Protein 3HWR (pdb70)

CATH classification: 3.40.50.720 (+1 more: 1.10.1040.10)

Sequence (581 aa):
KVAIGAGAVGCYYGGLARAGHEVILIARPQHVQQAIEATGLRLETTQSSFDEQVKVSASSDPSAVQGADLVLFCVKSTTDTQSAALAKPALAKSALVLSLQNGVENADTLRSLLEQEVAAAVVYVATTEAGPGHVRHHGRGELVIEPTSHGANLAAIFAAAGVPVETSDDNVRGALWAKLILNCAYNALSAITQLPYGRLLVRGEGVEAVRDVEECFAVARAEGVKKLPDDVALAIRRIAETPRQSSSTAQDLARGKKRSEIDHLNGLIVRRRGDALGIPVPANRVLHALVRRLIEDKQQHGGKVAIGAGAVGCYYGGLARAGHEVILIARPQHVQAIEEATGLRLETQSFDEQVKVSASSDPSAVQGADLVLFCVKSTTDTQSAALAKPALAKSALVLSLLQNGVENADTLRSLLEQEVAAAVVYVATTEAGPGHVRHHGRGELVIEPTSHGANLAAIFAAAGVPVETSDDNVRGALWAKLILNCAYNALSAITQLPYGRLLVRRGEGVEAVRDVEEECFAVARAEGVKKLPDDVALAIRRIAETPRQSSSTAQDLARGKKRSEIDHLNGLIVRRRGDALGIPVPANRVLHALVRRLIEDKQQH

Secondary structure (DSSP, 8-state):
-EE---SHHHHHHH--TTTT--EEEE--HHHHHHHHHH-EEEE-SS-EEEE--EEES-GGGGTT-SEEEE---GGGHHHHHH---SS-TT-EEEEE-SSSSHHHHHHHH--SEEEEEEEEEEE--BTTEEEEEEEEEEEE---TTTHHHHHHHHHTT--EEE-S-HHHHHHHHHHHHHHHHHHHHHHT--HHHHTTSTTTTT-----HHHHHHHHTT----TTHHHHHHHTTT------HHHHHHHTT---SGGGTHHHHHHHHHHTT---HHHHHHHHHHHHHHHHHH--/-EE--TTHHHHHHH--TTTT--EEEE--HHHHHHHHHH-EEEE-SS-EEEE--EEES-GGGGTT-SEEEE-S-GGGHHHHHH---SS-TTPEEEEE-SSSSHHHHHHHH-SSEEEEEEEEEEE--BTTEEEEEEEEEEEE---TTTHHHHHHHHHTT--EEE-TTHHHHHHHHHHHHHHHHHHHHHHT--HHHHTTSTTTTT-----HHHHHHHHTT----TTHHHHHHHTTT------HHHHHHHTT---SGGGTHHHHHHHHHHHT---HHHHHHHHHHHHHHHHHH-

Radius of gyration: 30.39 Å; Cα contacts (8 Å, |Δi|>4): 1215; chains: 2; bounding box: 76×73×67 Å

Nearest PDB structures (foldseek):
  3hwr-assembly1_B  TM=1.003E+00  e=2.667E-58  Cupriavidus pinatubonensis JMP134
  4yca-assembly1_B  TM=8.769E-01  e=1.239E-17  Staphylococcus aureus
  4yca-assembly1_A  TM=8.477E-01  e=4.171E-18  Staphylococcus aureus
  3g17-assembly2_F  TM=8.404E-01  e=5.292E-17  Staphylococcus aureus subsp. aureus Mu50
  4s3m-assembly2_A  TM=8.389E-01  e=1.566E-15  Staphylococcus aureus subsp. aureus Mu50

Structure (mmCIF, N/CA/C/O backbone):
data_3HWR
#
_entry.id   3HWR
#
_cell.length_a   116.210
_cell.length_b   116.210
_cell.length_c   95.604
_cell.angle_alpha   90.000
_cell.angle_beta   90.000
_cell.angle_gamma   120.000
#
_symmetry.space_group_name_H-M   'P 61'
#
loop_
_entity.id
_entity.type
_entity.pdbx_description
1 polymer '2-dehydropantoate 2-reductase'
2 non-polymer 'NADPH DIHYDRO-NICOTINAMIDE-ADENINE-DINUCLEOTIDE PHOSPHATE'
3 non-polymer BICINE
4 non-polymer (4R)-2-METHYLPENTANE-2,4-DIOL
5 water water
#
loop_
_atom_site.group_PDB
_atom_site.id
_atom_site.type_symbol
_atom_site.label_atom_id
_atom_site.label_alt_id
_atom_site.label_comp_id
_atom_site.label_asym_id
_atom_site.label_entity_id
_atom_site.label_seq_id
_atom_site.pdbx_PDB_ins_code
_atom_site.Cartn_x
_atom_site.Cartn_y
_atom_site.Cartn_z
_atom_site.occupancy
_atom_site.B_iso_or_equiv
_atom_site.auth_seq_id
_atom_site.auth_comp_id
_atom_site.auth_asym_id
_atom_site.auth_atom_id
_atom_site.pdbx_PDB_model_num
ATOM 9 N N . LYS A 1 21 ? 54.236 44.910 -5.275 1.00 61.93 2 LYS A N 1
ATOM 10 C CA . LYS A 1 21 ? 55.130 44.536 -6.390 1.00 59.48 2 LYS A CA 1
ATOM 11 C C . LYS A 1 21 ? 55.583 45.815 -7.128 1.00 54.48 2 LYS A C 1
ATOM 12 O O . LYS A 1 21 ? 54.760 46.644 -7.514 1.00 50.53 2 LYS A O 1
ATOM 14 N N . VAL A 1 22 ? 56.896 45.962 -7.305 1.00 50.36 3 VAL A N 1
ATOM 15 C CA . VAL A 1 22 ? 57.484 47.143 -7.911 1.00 47.64 3 VAL A CA 1
ATOM 16 C C . VAL A 1 22 ? 58.421 46.808 -9.074 1.00 47.86 3 VAL A C 1
ATOM 17 O O . VAL A 1 22 ? 59.276 45.932 -8.954 1.00 48.13 3 VAL A O 1
ATOM 21 N N . ALA A 1 23 ? 58.260 47.507 -10.198 1.00 47.74 4 ALA A N 1
ATOM 22 C CA . ALA A 1 23 ? 59.145 47.346 -11.360 1.00 46.81 4 ALA A CA 1
ATOM 23 C C . ALA A 1 23 ? 59.967 48.629 -11.581 1.00 45.22 4 ALA A C 1
ATOM 24 O O . ALA A 1 23 ? 59.478 49.727 -11.389 1.00 42.44 4 ALA A O 1
ATOM 26 N N . ILE A 1 24 ? 61.241 48.484 -11.919 1.00 45.81 5 ILE A N 1
ATOM 27 C CA . ILE A 1 24 ? 62.086 49.639 -12.206 1.00 47.48 5 ILE A CA 1
ATOM 28 C C . ILE A 1 24 ? 62.429 49.537 -13.684 1.00 48.17 5 ILE A C 1
ATOM 29 O O . ILE A 1 24 ? 63.165 48.624 -14.102 1.00 47.75 5 ILE A O 1
ATOM 42 N N . GLY A 1 26 ? 64.339 50.799 -16.653 1.00 46.14 7 GLY A N 1
ATOM 43 C CA . GLY A 1 26 ? 65.551 51.533 -16.956 1.00 47.80 7 GLY A CA 1
ATOM 44 C C . GLY A 1 26 ? 66.405 51.588 -15.710 1.00 49.07 7 GLY A C 1
ATOM 45 O O . GLY A 1 26 ? 66.734 52.658 -15.217 1.00 53.73 7 GLY A O 1
ATOM 46 N N . ALA A 1 27 ? 66.744 50.420 -15.185 1.00 50.36 8 ALA A N 1
ATOM 47 C CA . ALA A 1 27 ? 67.564 50.317 -13.979 1.00 50.69 8 ALA A CA 1
ATOM 48 C C . ALA A 1 27 ? 69.021 50.710 -14.234 1.00 49.96 8 ALA A C 1
ATOM 49 O O . ALA A 1 27 ? 69.867 49.867 -14.518 1.00 48.97 8 ALA A O 1
ATOM 51 N N . GLY A 1 28 ? 69.260 52.010 -14.203 1.00 49.91 9 GLY A N 1
ATOM 52 C CA . GLY A 1 28 ? 70.592 52.594 -14.278 1.00 50.59 9 GLY A CA 1
ATOM 53 C C . GLY A 1 28 ? 70.901 53.143 -12.887 1.00 51.04 9 GLY A C 1
ATOM 54 O O . GLY A 1 28 ? 70.538 52.513 -11.881 1.00 54.49 9 GLY A O 1
ATOM 55 N N . ALA A 1 29 ? 71.552 54.301 -12.820 1.00 49.21 10 ALA A N 1
ATOM 56 C CA . ALA A 1 29 ? 71.954 54.937 -11.552 1.00 49.38 10 ALA A CA 1
ATOM 57 C C . ALA A 1 29 ? 70.815 55.241 -10.539 1.00 49.45 10 ALA A C 1
ATOM 58 O O . ALA A 1 29 ? 70.896 54.864 -9.368 1.00 47.09 10 ALA A O 1
ATOM 60 N N . VAL A 1 30 ? 69.777 55.949 -11.008 1.00 49.48 11 VAL A N 1
ATOM 61 C CA . VAL A 1 30 ? 68.596 56.313 -10.202 1.00 47.47 11 VAL A CA 1
ATOM 62 C C . VAL A 1 30 ? 67.743 55.048 -9.937 1.00 47.28 11 VAL A C 1
ATOM 63 O O . VAL A 1 30 ? 67.433 54.716 -8.798 1.00 46.69 11 VAL A O 1
ATOM 67 N N . GLY A 1 31 ? 67.405 54.324 -11.000 1.00 47.40 12 GLY A N 1
ATOM 68 C CA . GLY A 1 31 ? 66.609 53.102 -10.887 1.00 47.14 12 GLY A CA 1
ATOM 69 C C . GLY A 1 31 ? 67.148 52.080 -9.905 1.00 48.37 12 GLY A C 1
ATOM 70 O O . GLY A 1 31 ? 66.382 51.490 -9.123 1.00 48.32 12 GLY A O 1
ATOM 71 N N . CYS A 1 32 ? 68.464 51.864 -9.925 1.00 47.64 13 CYS A N 1
ATOM 72 C CA . CYS A 1 32 ? 69.070 50.906 -9.001 1.00 48.61 13 CYS A CA 1
ATOM 73 C C . CYS A 1 32 ? 69.124 51.392 -7.569 1.00 47.44 13 CYS A C 1
ATOM 74 O O . CYS A 1 32 ? 68.991 50.583 -6.648 1.00 47.19 13 CYS A O 1
ATOM 77 N N . TYR A 1 33 ? 69.337 52.691 -7.365 1.00 46.21 14 TYR A N 1
ATOM 78 C CA . TYR A 1 33 ? 69.363 53.203 -5.996 1.00 47.03 14 TYR A CA 1
ATOM 79 C C . TYR A 1 33 ? 67.992 53.028 -5.323 1.00 46.06 14 TYR A C 1
ATOM 80 O O . TYR A 1 33 ? 67.852 52.252 -4.394 1.00 46.32 14 TYR A O 1
ATOM 89 N N . TYR A 1 34 ? 66.990 53.725 -5.856 1.00 48.48 15 TYR A N 1
ATOM 90 C CA . TYR A 1 34 ? 65.612 53.709 -5.346 1.00 46.99 15 TYR A CA 1
ATOM 91 C C . TYR A 1 34 ? 65.032 52.314 -5.334 1.00 45.95 15 TYR A C 1
ATOM 92 O O . TYR A 1 34 ? 64.469 51.889 -4.316 1.00 46.46 15 TYR A O 1
ATOM 101 N N . GLY A 1 35 ? 65.187 51.589 -6.442 1.00 45.02 16 GLY A N 1
ATOM 102 C CA . GLY A 1 35 ? 64.752 50.183 -6.488 1.00 46.11 16 GLY A CA 1
ATOM 103 C C . GLY A 1 35 ? 65.480 49.295 -5.481 1.00 45.37 16 GLY A C 1
ATOM 104 O O . GLY A 1 35 ? 64.880 48.397 -4.884 1.00 45.93 16 GLY A O 1
ATOM 105 N N . GLY A 1 36 ? 66.773 49.564 -5.287 1.00 45.68 17 GLY A N 1
ATOM 106 C CA . GLY A 1 36 ? 67.620 48.806 -4.355 1.00 45.03 17 GLY A CA 1
ATOM 107 C C . GLY A 1 36 ? 67.254 48.985 -2.891 1.00 44.64 17 GLY A C 1
ATOM 108 O O . GLY A 1 36 ? 67.334 48.027 -2.118 1.00 45.33 17 GLY A O 1
ATOM 117 N N . LEU A 1 38 ? 64.197 49.838 -1.852 1.00 45.10 19 LEU A N 1
ATOM 118 C CA . LEU A 1 38 ? 62.917 49.136 -1.725 1.00 45.65 19 LEU A CA 1
ATOM 119 C C . LEU A 1 38 ? 63.096 47.619 -1.612 1.00 44.66 19 LEU A C 1
ATOM 120 O O . LEU A 1 38 ? 62.434 46.979 -0.793 1.00 45.14 19 LEU A O 1
ATOM 125 N N . ALA A 1 39 ? 63.969 47.044 -2.440 1.00 45.49 20 ALA A N 1
ATOM 126 C CA . ALA A 1 39 ? 64.236 45.585 -2.410 1.00 47.32 20 ALA A CA 1
ATOM 127 C C . ALA A 1 39 ? 64.927 45.154 -1.107 1.00 49.31 20 ALA A C 1
ATOM 128 O O . ALA A 1 39 ? 64.688 44.049 -0.591 1.00 49.02 20 ALA A O 1
ATOM 130 N N . ARG A 1 40 ? 65.811 46.031 -0.627 1.00 50.86 21 ARG A N 1
ATOM 131 C CA . ARG A 1 40 ? 66.520 45.881 0.642 1.00 51.78 21 ARG A CA 1
ATOM 132 C C . ARG A 1 40 ? 65.536 45.972 1.816 1.00 51.96 21 ARG A C 1
ATOM 133 O O . ARG A 1 40 ? 65.693 45.266 2.811 1.00 53.96 21 ARG A O 1
ATOM 141 N N . ALA A 1 41 ? 64.510 46.813 1.689 1.00 51.81 22 ALA A N 1
ATOM 142 C CA . ALA A 1 41 ? 63.498 46.966 2.730 1.00 51.39 22 ALA A CA 1
ATOM 143 C C . ALA A 1 41 ? 62.420 45.866 2.729 1.00 52.24 22 ALA A C 1
ATOM 144 O O . ALA A 1 41 ? 61.494 45.911 3.542 1.00 54.24 22 ALA A O 1
ATOM 146 N N . GLY A 1 42 ? 62.519 44.895 1.818 1.00 51.41 23 GLY A N 1
ATOM 147 C CA . GLY A 1 42 ? 61.594 43.756 1.788 1.00 50.35 23 GLY A CA 1
ATOM 148 C C . GLY A 1 42 ? 60.518 43.718 0.715 1.00 49.34 23 GLY A C 1
ATOM 149 O O . GLY A 1 42 ? 59.643 42.859 0.770 1.00 48.31 23 GLY A O 1
ATOM 150 N N . HIS A 1 43 ? 60.563 44.637 -0.251 1.00 50.21 24 HIS A N 1
ATOM 151 C CA . HIS A 1 43 ? 59.592 44.646 -1.343 1.00 50.68 24 HIS A CA 1
ATOM 152 C C . HIS A 1 43 ? 60.060 43.736 -2.490 1.00 49.30 24 HIS A C 1
ATOM 153 O O . HIS A 1 43 ? 61.263 43.429 -2.596 1.00 48.10 24 HIS A O 1
ATOM 160 N N . GLU A 1 44 ? 59.101 43.286 -3.312 1.00 49.43 25 GLU A N 1
ATOM 161 C CA . GLU A 1 44 ? 59.380 42.474 -4.506 1.00 48.87 25 GLU A CA 1
ATOM 162 C C . GLU A 1 44 ? 59.683 43.412 -5.679 1.00 46.37 25 GLU A C 1
ATOM 163 O O . GLU A 1 44 ? 58.773 43.932 -6.305 1.00 45.77 25 GLU A O 1
ATOM 169 N N . VAL A 1 45 ? 60.964 43.604 -5.971 1.00 43.49 26 VAL A N 1
ATOM 170 C CA . VAL A 1 45 ? 61.412 44.508 -7.002 1.00 43.74 26 VAL A CA 1
ATOM 171 C C . VAL A 1 45 ? 62.091 43.792 -8.164 1.00 45.55 26 VAL A C 1
ATOM 172 O O . VAL A 1 45 ? 62.939 42.923 -7.951 1.00 43.74 26 VAL A O 1
ATOM 176 N N . ILE A 1 46 ? 61.710 44.167 -9.394 1.00 47.07 27 ILE A N 1
ATOM 177 C CA . ILE A 1 46 ? 62.356 43.632 -10.601 1.00 47.47 27 ILE A CA 1
ATOM 178 C C . ILE A 1 46 ? 62.935 44.790 -11.420 1.00 46.20 27 ILE A C 1
ATOM 179 O O . ILE A 1 46 ? 62.260 45.769 -11.699 1.00 45.85 27 ILE A O 1
ATOM 184 N N . LEU A 1 47 ? 64.204 44.663 -11.777 1.00 46.14 28 LEU A N 1
ATOM 185 C CA . LEU A 1 47 ? 64.920 45.688 -12.507 1.00 47.09 28 LEU A CA 1
ATOM 186 C C . LEU A 1 47 ? 64.969 45.374 -13.999 1.00 48.50 28 LEU A C 1
ATOM 187 O O . LEU A 1 47 ? 65.498 44.327 -14.379 1.00 50.72 28 LEU A O 1
ATOM 192 N N . ILE A 1 48 ? 64.385 46.232 -14.841 1.00 47.33 29 ILE A N 1
ATOM 193 C CA . ILE A 1 48 ? 64.499 46.059 -16.296 1.00 47.10 29 ILE A CA 1
ATOM 194 C C . ILE A 1 48 ? 65.746 46.872 -16.652 1.00 49.23 29 ILE A C 1
ATOM 195 O O . ILE A 1 48 ? 65.693 48.105 -16.767 1.00 44.51 29 ILE A O 1
ATOM 200 N N . ALA A 1 49 ? 66.877 46.171 -16.760 1.00 51.47 30 ALA A N 1
ATOM 201 C CA . ALA A 1 49 ? 68.171 46.794 -17.060 1.00 53.69 30 ALA A CA 1
ATOM 202 C C . ALA A 1 49 ? 68.733 46.264 -18.376 1.00 55.77 30 ALA A C 1
ATOM 203 O O . ALA A 1 49 ? 68.160 45.358 -18.979 1.00 54.73 30 ALA A O 1
ATOM 205 N N . ARG A 1 50 ? 69.845 46.850 -18.818 1.00 58.97 31 ARG A N 1
ATOM 206 C CA . ARG A 1 50 ? 70.544 46.377 -20.008 1.00 60.60 31 ARG A CA 1
ATOM 207 C C . ARG A 1 50 ? 71.234 45.070 -19.645 1.00 61.66 31 ARG A C 1
ATOM 208 O O . ARG A 1 50 ? 71.478 44.830 -18.463 1.00 62.40 31 ARG A O 1
ATOM 216 N N . PRO A 1 51 ? 71.536 44.205 -20.646 1.00 63.77 32 PRO A N 1
ATOM 217 C CA . PRO A 1 51 ? 72.193 42.895 -20.371 1.00 62.90 32 PRO A CA 1
ATOM 218 C C . PRO A 1 51 ? 73.516 42.977 -19.580 1.00 62.90 32 PRO A C 1
ATOM 219 O O . PRO A 1 51 ? 73.758 42.135 -18.714 1.00 62.44 32 PRO A O 1
ATOM 223 N N . GLN A 1 52 ? 74.345 43.979 -19.885 1.00 63.83 33 GLN A N 1
ATOM 224 C CA . GLN A 1 52 ? 75.596 44.259 -19.152 1.00 63.29 33 GLN A CA 1
ATOM 225 C C . GLN A 1 52 ? 75.373 44.086 -17.634 1.00 63.14 33 GLN A C 1
ATOM 226 O O . GLN A 1 52 ? 76.138 43.398 -16.952 1.00 63.58 33 GLN A O 1
ATOM 229 N N . HIS A 1 53 ? 74.286 44.683 -17.136 1.00 62.16 34 HIS A N 1
ATOM 230 C CA . HIS A 1 53 ? 73.931 44.665 -15.715 1.00 60.78 34 HIS A CA 1
ATOM 231 C C . HIS A 1 53 ? 73.146 43.438 -15.302 1.00 58.73 34 HIS A C 1
ATOM 232 O O . HIS A 1 53 ? 73.435 42.862 -14.261 1.00 58.30 34 HIS A O 1
ATOM 239 N N . VAL A 1 54 ? 72.174 43.038 -16.121 1.00 58.08 35 VAL A N 1
ATOM 240 C CA . VAL A 1 54 ? 71.338 41.849 -15.845 1.00 57.23 35 VAL A CA 1
ATOM 241 C C . VAL A 1 54 ? 72.166 40.605 -15.512 1.00 56.94 35 VAL A C 1
ATOM 242 O O . VAL A 1 54 ? 71.820 39.866 -14.584 1.00 56.71 35 VAL A O 1
ATOM 246 N N . GLN A 1 55 ? 73.262 40.399 -16.252 1.00 57.53 36 GLN A N 1
ATOM 247 C CA A GLN A 1 55 ? 74.125 39.237 -16.047 0.50 57.56 36 GLN A CA 1
ATOM 248 C CA B GLN A 1 55 ? 74.156 39.238 -16.039 0.50 57.71 36 GLN A CA 1
ATOM 249 C C . GLN A 1 55 ? 74.933 39.363 -14.739 1.00 56.93 36 GLN A C 1
ATOM 250 O O . GLN A 1 55 ? 75.267 38.362 -14.119 1.00 56.15 36 GLN A O 1
ATOM 261 N N . ALA A 1 56 ? 75.225 40.605 -14.345 1.00 56.37 37 ALA A N 1
ATOM 262 C CA . ALA A 1 56 ? 75.947 40.914 -13.108 1.00 55.82 37 ALA A CA 1
ATOM 263 C C . ALA A 1 56 ? 75.043 40.721 -11.883 1.00 55.74 37 ALA A C 1
ATOM 264 O O . ALA A 1 56 ? 75.502 40.279 -10.831 1.00 55.85 37 ALA A O 1
ATOM 266 N N . ILE A 1 57 ? 73.762 41.070 -12.030 1.00 56.58 38 ILE A N 1
ATOM 267 C CA . ILE A 1 57 ? 72.775 40.952 -10.954 1.00 56.57 38 ILE A CA 1
ATOM 268 C C . ILE A 1 57 ? 72.403 39.486 -10.813 1.00 55.99 38 ILE A C 1
ATOM 269 O O . ILE A 1 57 ? 72.430 38.946 -9.709 1.00 55.65 38 ILE A O 1
ATOM 274 N N . GLU A 1 58 ? 72.083 38.834 -11.931 1.00 56.81 39 GLU A N 1
ATOM 275 C CA . GLU A 1 58 ? 71.746 37.402 -11.918 1.00 57.09 39 GLU A CA 1
ATOM 276 C C . GLU A 1 58 ? 72.891 36.540 -11.344 1.00 57.30 39 GLU A C 1
ATOM 277 O O . GLU A 1 58 ? 72.646 35.421 -10.890 1.00 55.67 39 GLU A O 1
ATOM 279 N N . ALA A 1 59 ? 74.120 37.077 -11.357 1.00 57.59 40 ALA A N 1
ATOM 280 C CA . ALA A 1 59 ? 75.326 36.402 -10.846 1.00 57.14 40 ALA A CA 1
ATOM 281 C C . ALA A 1 59 ? 75.641 36.691 -9.371 1.00 57.07 40 ALA A C 1
ATOM 282 O O . ALA A 1 59 ? 75.695 35.768 -8.565 1.00 56.20 40 ALA A O 1
ATOM 284 N N . THR A 1 60 ? 75.885 37.961 -9.030 1.00 57.07 41 THR A N 1
ATOM 285 C CA . THR A 1 60 ? 76.236 38.353 -7.641 1.00 56.58 41 THR A CA 1
ATOM 286 C C . THR A 1 60 ? 75.219 39.274 -6.921 1.00 56.41 41 THR A C 1
ATOM 287 O O . THR A 1 60 ? 75.434 39.656 -5.765 1.00 56.28 41 THR A O 1
ATOM 291 N N . GLY A 1 61 ? 74.108 39.603 -7.585 1.00 55.77 42 GLY A N 1
ATOM 292 C CA . GLY A 1 61 ? 73.078 40.481 -7.015 1.00 53.99 42 GLY A CA 1
ATOM 293 C C . GLY A 1 61 ? 73.446 41.936 -7.201 1.00 51.21 42 GLY A C 1
ATOM 294 O O . GLY A 1 61 ? 74.548 42.250 -7.641 1.00 49.54 42 GLY A O 1
ATOM 295 N N . LEU A 1 62 ? 72.515 42.827 -6.880 1.00 50.66 43 LEU A N 1
ATOM 296 C CA . LEU A 1 62 ? 72.770 44.262 -6.983 1.00 50.39 43 LEU A CA 1
ATOM 297 C C . LEU A 1 62 ? 73.661 44.729 -5.837 1.00 50.78 43 LEU A C 1
ATOM 298 O O . LEU A 1 62 ? 73.345 44.529 -4.661 1.00 48.36 43 LEU A O 1
ATOM 303 N N . ARG A 1 63 ? 74.759 45.386 -6.197 1.00 52.82 44 ARG A N 1
ATOM 304 C CA . ARG A 1 63 ? 75.646 45.975 -5.214 1.00 55.17 44 ARG A CA 1
ATOM 305 C C . ARG A 1 63 ? 75.162 47.398 -4.939 1.00 55.22 44 ARG A C 1
ATOM 306 O O . ARG A 1 63 ? 75.151 48.241 -5.838 1.00 55.74 44 ARG A O 1
ATOM 314 N N . LEU A 1 64 ? 74.753 47.642 -3.697 1.00 57.83 45 LEU A N 1
ATOM 315 C CA . LEU A 1 64 ? 74.226 48.934 -3.279 1.00 60.17 45 LEU A CA 1
ATOM 316 C C . LEU A 1 64 ? 75.160 49.567 -2.253 1.00 61.92 45 LEU A C 1
ATOM 317 O O . LEU A 1 64 ? 75.105 49.272 -1.053 1.00 59.92 45 LEU A O 1
ATOM 322 N N . GLU A 1 65 ? 76.010 50.453 -2.756 1.00 64.51 46 GLU A N 1
ATOM 323 C CA . GLU A 1 65 ? 77.004 51.139 -1.958 1.00 67.04 46 GLU A CA 1
ATOM 324 C C . GLU A 1 65 ? 76.589 52.613 -1.704 1.00 67.78 46 GLU A C 1
ATOM 325 O O . GLU A 1 65 ? 76.435 53.396 -2.651 1.00 66.29 46 GLU A O 1
ATOM 331 N N . THR A 1 66 ? 76.366 52.935 -0.422 1.00 69.20 47 THR A N 1
ATOM 332 C CA A THR A 1 66 ? 76.004 54.270 0.068 0.50 69.40 47 THR A CA 1
ATOM 333 C CA B THR A 1 66 ? 76.040 54.302 0.009 0.50 68.82 47 THR A CA 1
ATOM 334 C C . THR A 1 66 ? 77.205 54.746 0.882 1.00 70.91 47 THR A C 1
ATOM 335 O O . THR A 1 66 ? 78.099 53.946 1.168 1.00 71.17 47 THR A O 1
ATOM 342 N N . GLN A 1 67 ? 77.244 56.025 1.280 1.00 72.78 48 GLN A N 1
ATOM 343 C CA . GLN A 1 67 ? 78.352 56.475 2.155 1.00 73.75 48 GLN A CA 1
ATOM 344 C C . GLN A 1 67 ? 78.171 55.968 3.620 1.00 73.33 48 GLN A C 1
ATOM 345 O O . GLN A 1 67 ? 79.029 56.225 4.467 1.00 72.55 48 GLN A O 1
ATOM 351 N N . SER A 1 68 ? 77.067 55.236 3.872 1.00 73.13 49 SER A N 1
ATOM 352 C CA A SER A 1 68 ? 76.728 54.667 5.183 0.50 72.35 49 SER A CA 1
ATOM 353 C CA B SER A 1 68 ? 76.764 54.663 5.194 0.50 72.54 49 SER A CA 1
ATOM 354 C C . SER A 1 68 ? 76.947 53.137 5.248 1.00 71.99 49 SER A C 1
ATOM 355 O O . SER A 1 68 ? 77.266 52.602 6.310 1.00 73.32 49 SER A O 1
ATOM 360 N N . PHE A 1 69 ? 76.749 52.434 4.118 1.00 70.38 50 PHE A N 1
ATOM 361 C CA . PHE A 1 69 ? 76.917 50.954 4.030 1.00 69.60 50 PHE A CA 1
ATOM 362 C C . PHE A 1 69 ? 77.330 50.449 2.613 1.00 68.33 50 PHE A C 1
ATOM 363 O O . PHE A 1 69 ? 77.389 51.228 1.657 1.00 67.12 50 PHE A O 1
ATOM 371 N N . ASP A 1 70 ? 77.629 49.145 2.502 1.00 66.90 51 ASP A N 1
ATOM 372 C CA . ASP A 1 70 ? 77.927 48.483 1.205 1.00 65.90 51 ASP A CA 1
ATOM 373 C C . ASP A 1 70 ? 77.339 47.070 1.267 1.00 63.57 51 ASP A C 1
ATOM 374 O O . ASP A 1 70 ? 77.715 46.291 2.135 1.00 63.96 51 ASP A O 1
ATOM 379 N N . GLU A 1 71 ? 76.420 46.752 0.349 1.00 61.42 52 GLU A N 1
ATOM 380 C CA . GLU A 1 71 ? 75.705 45.468 0.370 1.00 60.94 52 GLU A CA 1
ATOM 381 C C . GLU A 1 71 ? 75.280 44.891 -0.981 1.00 58.18 52 GLU A C 1
ATOM 382 O O . GLU A 1 71 ? 75.000 45.627 -1.934 1.00 58.06 52 GLU A O 1
ATOM 388 N N . GLN A 1 72 ? 75.210 43.557 -1.017 1.00 55.85 53 GLN A N 1
ATOM 389 C CA . GLN A 1 72 ? 74.713 42.802 -2.157 1.00 53.98 53 GLN A CA 1
ATOM 390 C C . GLN A 1 72 ? 73.256 42.534 -1.807 1.00 53.63 53 GLN A C 1
ATOM 391 O O . GLN A 1 72 ? 72.950 41.984 -0.744 1.00 51.95 53 GLN A O 1
ATOM 397 N N . VAL A 1 73 ? 72.371 42.956 -2.704 1.00 53.54 54 VAL A N 1
ATOM 398 C CA . VAL A 1 73 ? 70.942 42.869 -2.517 1.00 53.02 54 VAL A CA 1
ATOM 399 C C . VAL A 1 73 ? 70.358 41.934 -3.558 1.00 53.64 54 VAL A C 1
ATOM 400 O O . VAL A 1 73 ? 70.549 42.147 -4.750 1.00 52.42 54 VAL A O 1
ATOM 404 N N . LYS A 1 74 ? 69.677 40.882 -3.106 1.00 55.75 55 LYS A N 1
ATOM 405 C CA . LYS A 1 74 ? 69.031 39.935 -4.006 1.00 56.14 55 LYS A CA 1
ATOM 406 C C . LYS A 1 74 ? 67.784 40.614 -4.563 1.00 57.22 55 LYS A C 1
ATOM 407 O O . LYS A 1 74 ? 66.833 40.873 -3.823 1.00 58.94 55 LYS A O 1
ATOM 409 N N . VAL A 1 75 ? 67.836 40.966 -5.851 1.00 57.22 56 VAL A N 1
ATOM 410 C CA . VAL A 1 75 ? 66.714 41.555 -6.590 1.00 55.29 56 VAL A CA 1
ATOM 411 C C . VAL A 1 75 ? 66.597 40.826 -7.915 1.00 53.98 56 VAL A C 1
ATOM 412 O O . VAL A 1 75 ? 67.589 40.311 -8.423 1.00 54.15 56 VAL A O 1
ATOM 416 N N . SER A 1 76 ? 65.394 40.757 -8.471 1.00 52.47 57 SER A N 1
ATOM 417 C CA . SER A 1 76 ? 65.212 40.166 -9.791 1.00 50.55 57 SER A CA 1
ATOM 418 C C . SER A 1 76 ? 65.650 41.218 -10.820 1.00 48.77 57 SER A C 1
ATOM 419 O O . SER A 1 76 ? 65.570 42.420 -10.554 1.00 45.80 57 SER A O 1
ATOM 422 N N . ALA A 1 77 ? 66.152 40.765 -11.967 1.00 47.66 58 ALA A N 1
ATOM 423 C CA . ALA A 1 77 ? 66.559 41.668 -13.056 1.00 46.85 58 ALA A CA 1
ATOM 424 C C . ALA A 1 77 ? 66.268 40.992 -14.385 1.00 47.96 58 ALA A C 1
ATOM 425 O O . ALA A 1 77 ? 66.304 39.767 -14.474 1.00 48.50 58 ALA A O 1
ATOM 427 N N . SER A 1 78 ? 65.981 41.790 -15.411 1.00 49.06 59 SER A N 1
ATOM 428 C CA . SER A 1 78 ? 65.646 41.267 -16.737 1.00 48.95 59 SER A CA 1
ATOM 429 C C . SER A 1 78 ? 65.858 42.343 -17.794 1.00 48.46 59 SER A C 1
ATOM 430 O O . SER A 1 78 ? 66.019 43.493 -17.447 1.00 47.12 59 SER A O 1
ATOM 433 N N . SER A 1 79 ? 65.916 41.957 -19.068 1.00 48.60 60 SER A N 1
ATOM 434 C CA . SER A 1 79 ? 66.045 42.924 -20.175 1.00 49.93 60 SER A CA 1
ATOM 435 C C . SER A 1 79 ? 64.765 42.977 -21.011 1.00 50.18 60 SER A C 1
ATOM 436 O O . SER A 1 79 ? 64.654 43.777 -21.931 1.00 50.28 60 SER A O 1
ATOM 439 N N . ASP A 1 80 ? 63.805 42.126 -20.664 1.00 50.59 61 ASP A N 1
ATOM 440 C CA . ASP A 1 80 ? 62.518 42.048 -21.325 1.00 51.27 61 ASP A CA 1
ATOM 441 C C . ASP A 1 80 ? 61.634 43.094 -20.635 1.00 51.94 61 ASP A C 1
ATOM 442 O O . ASP A 1 80 ? 61.311 42.939 -19.452 1.00 50.69 61 ASP A O 1
ATOM 447 N N . PRO A 1 81 ? 61.226 44.166 -21.363 1.00 53.70 62 PRO A N 1
ATOM 448 C CA . PRO A 1 81 ? 60.399 45.210 -20.722 1.00 52.77 62 PRO A CA 1
ATOM 449 C C . PRO A 1 81 ? 58.994 44.710 -20.338 1.00 51.85 62 PRO A C 1
ATOM 450 O O . PRO A 1 81 ? 58.273 45.394 -19.614 1.00 52.02 62 PRO A O 1
ATOM 454 N N . SER A 1 82 ? 58.639 43.512 -20.799 1.00 50.20 63 SER A N 1
ATOM 455 C CA . SER A 1 82 ? 57.405 42.843 -20.415 1.00 49.92 63 SER A CA 1
ATOM 456 C C . SER A 1 82 ? 57.428 42.330 -18.959 1.00 49.00 63 SER A C 1
ATOM 457 O O . SER A 1 82 ? 56.388 41.849 -18.457 1.00 46.40 63 SER A O 1
ATOM 460 N N . ALA A 1 83 ? 58.598 42.422 -18.295 1.00 48.37 64 ALA A N 1
ATOM 461 C CA . ALA A 1 83 ? 58.761 42.006 -16.886 1.00 47.26 64 ALA A CA 1
ATOM 462 C C . ALA A 1 83 ? 58.022 42.937 -15.906 1.00 46.03 64 ALA A C 1
ATOM 463 O O . ALA A 1 83 ? 57.868 42.607 -14.730 1.00 45.79 64 ALA A O 1
ATOM 465 N N . VAL A 1 84 ? 57.546 44.087 -16.397 1.00 45.80 65 VAL A N 1
ATOM 466 C CA . VAL A 1 84 ? 56.714 44.995 -15.585 1.00 44.98 65 VAL A CA 1
ATOM 467 C C . VAL A 1 84 ? 55.336 44.370 -15.247 1.00 45.41 65 VAL A C 1
ATOM 468 O O . VAL A 1 84 ? 54.599 44.940 -14.431 1.00 45.36 65 VAL A O 1
ATOM 472 N N . GLN A 1 85 ? 54.994 43.239 -15.892 1.00 44.94 66 GLN A N 1
ATOM 473 C CA . GLN A 1 85 ? 53.743 42.515 -15.659 1.00 46.43 66 GLN A CA 1
ATOM 474 C C . GLN A 1 85 ? 53.406 42.398 -14.170 1.00 46.91 66 GLN A C 1
ATOM 475 O O . GLN A 1 85 ? 54.257 42.012 -13.370 1.00 45.83 66 GLN A O 1
ATOM 481 N N . GLY A 1 86 ? 52.174 42.731 -13.799 1.00 47.54 67 GLY A N 1
ATOM 482 C CA . GLY A 1 86 ? 51.740 42.588 -12.411 1.00 47.02 67 GLY A CA 1
ATOM 483 C C . GLY A 1 86 ? 52.342 43.514 -11.365 1.00 47.05 67 GLY A C 1
ATOM 484 O O . GLY A 1 86 ? 52.188 43.266 -10.172 1.00 46.61 67 GLY A O 1
ATOM 485 N N . ALA A 1 87 ? 53.016 44.585 -11.786 1.00 47.67 68 ALA A N 1
ATOM 486 C CA . ALA A 1 87 ? 53.555 45.559 -10.832 1.00 47.13 68 ALA A CA 1
ATOM 487 C C . ALA A 1 87 ? 52.472 46.597 -10.526 1.00 46.55 68 ALA A C 1
ATOM 488 O O . ALA A 1 87 ? 51.726 47.013 -11.422 1.00 47.23 68 ALA A O 1
ATOM 490 N N . ASP A 1 88 ? 52.375 46.961 -9.247 1.00 46.96 69 ASP A N 1
ATOM 491 C CA . ASP A 1 88 ? 51.440 47.975 -8.746 1.00 49.02 69 ASP A CA 1
ATOM 492 C C . ASP A 1 88 ? 52.091 49.367 -8.871 1.00 47.18 69 ASP A C 1
ATOM 493 O O . ASP A 1 88 ? 51.402 50.388 -8.988 1.00 45.64 69 ASP A O 1
ATOM 498 N N . LEU A 1 89 ? 53.424 49.384 -8.831 1.00 45.19 70 LEU A N 1
ATOM 499 C CA . LEU A 1 89 ? 54.207 50.605 -8.909 1.00 44.20 70 LEU A CA 1
ATOM 500 C C . LEU A 1 89 ? 55.351 50.397 -9.887 1.00 43.49 70 LEU A C 1
ATOM 501 O O . LEU A 1 89 ? 56.080 49.415 -9.765 1.00 40.93 70 LEU A O 1
ATOM 506 N N . VAL A 1 90 ? 55.490 51.308 -10.860 1.00 42.68 71 VAL A N 1
ATOM 507 C CA . VAL A 1 90 ? 56.606 51.285 -11.819 1.00 40.80 71 VAL A CA 1
ATOM 508 C C . VAL A 1 90 ? 57.419 52.573 -11.694 1.00 39.93 71 VAL A C 1
ATOM 509 O O . VAL A 1 90 ? 56.861 53.641 -11.851 1.00 37.31 71 VAL A O 1
ATOM 513 N N . LEU A 1 91 ? 58.711 52.473 -11.353 1.00 39.03 72 LEU A N 1
ATOM 514 C CA . LEU A 1 91 ? 59.580 53.648 -11.310 1.00 40.97 72 LEU A CA 1
ATOM 515 C C . LEU A 1 91 ? 60.243 53.680 -12.674 1.00 40.76 72 LEU A C 1
ATOM 516 O O . LEU A 1 91 ? 60.993 52.772 -13.050 1.00 40.01 72 LEU A O 1
ATOM 521 N N . PHE A 1 92 ? 59.937 54.732 -13.417 1.00 40.10 73 PHE A N 1
ATOM 522 C CA . PHE A 1 92 ? 60.378 54.901 -14.786 1.00 40.28 73 PHE A CA 1
ATOM 523 C C . PHE A 1 92 ? 61.549 55.855 -14.691 1.00 40.46 73 PHE A C 1
ATOM 524 O O . PHE A 1 92 ? 61.365 57.033 -14.398 1.00 41.12 73 PHE A O 1
ATOM 532 N N . CYS A 1 93 ? 62.747 55.324 -14.926 1.00 41.23 74 CYS A N 1
ATOM 533 C CA . CYS A 1 93 ? 63.991 56.036 -14.666 1.00 42.00 74 CYS A CA 1
ATOM 534 C C . CYS A 1 93 ? 64.936 56.060 -15.834 1.00 44.01 74 CYS A C 1
ATOM 535 O O . CYS A 1 93 ? 66.135 56.055 -15.629 1.00 46.51 74 CYS A O 1
ATOM 538 N N . VAL A 1 94 ? 64.422 56.067 -17.057 1.00 46.34 75 VAL A N 1
ATOM 539 C CA . VAL A 1 94 ? 65.279 56.124 -18.237 1.00 45.05 75 VAL A CA 1
ATOM 540 C C . VAL A 1 94 ? 65.602 57.587 -18.477 1.00 48.66 75 VAL A C 1
ATOM 541 O O . VAL A 1 94 ? 64.963 58.482 -17.913 1.00 50.25 75 VAL A O 1
ATOM 545 N N . LYS A 1 95 ? 66.628 57.844 -19.275 1.00 49.80 76 LYS A N 1
ATOM 546 C CA . LYS A 1 95 ? 66.929 59.208 -19.690 1.00 50.21 76 LYS A CA 1
ATOM 547 C C . LYS A 1 95 ? 65.782 59.666 -20.610 1.00 48.40 76 LYS A C 1
ATOM 548 O O . LYS A 1 95 ? 65.114 58.845 -21.234 1.00 50.84 76 LYS A O 1
ATOM 554 N N . SER A 1 96 ? 65.561 60.975 -20.695 1.00 46.88 77 SER A N 1
ATOM 555 C CA . SER A 1 96 ? 64.476 61.559 -21.494 1.00 47.30 77 SER A CA 1
ATOM 556 C C . SER A 1 96 ? 64.457 61.152 -22.941 1.00 46.12 77 SER A C 1
ATOM 557 O O . SER A 1 96 ? 63.390 61.013 -23.512 1.00 43.57 77 SER A O 1
ATOM 560 N N . THR A 1 97 ? 65.648 60.931 -23.498 1.00 48.76 78 THR A N 1
ATOM 561 C CA A THR A 1 97 ? 65.850 60.498 -24.881 0.50 48.59 78 THR A CA 1
ATOM 562 C CA B THR A 1 97 ? 65.772 60.550 -24.895 0.50 48.22 78 THR A CA 1
ATOM 563 C C . THR A 1 97 ? 65.085 59.227 -25.187 1.00 48.60 78 THR A C 1
ATOM 564 O O . THR A 1 97 ? 64.645 59.020 -26.318 1.00 50.95 78 THR A O 1
ATOM 571 N N . ASP A 1 98 ? 64.950 58.368 -24.158 1.00 49.74 79 ASP A N 1
ATOM 572 C CA . ASP A 1 98 ? 64.304 57.053 -24.246 1.00 48.17 79 ASP A CA 1
ATOM 573 C C . ASP A 1 98 ? 62.886 56.927 -23.653 1.00 46.56 79 ASP A C 1
ATOM 574 O O . ASP A 1 98 ? 62.334 55.834 -23.671 1.00 47.71 79 ASP A O 1
ATOM 579 N N . THR A 1 99 ? 62.279 58.002 -23.158 1.00 43.31 80 THR A N 1
ATOM 580 C CA . THR A 1 99 ? 60.928 57.900 -22.562 1.00 43.51 80 THR A CA 1
ATOM 581 C C . THR A 1 99 ? 59.884 57.221 -23.474 1.00 43.62 80 THR A C 1
ATOM 582 O O . THR A 1 99 ? 59.191 56.301 -23.048 1.00 44.35 80 THR A O 1
ATOM 586 N N . GLN A 1 100 ? 59.801 57.654 -24.726 1.00 45.04 81 GLN A N 1
ATOM 587 C CA . GLN A 1 100 ? 58.811 57.111 -25.662 1.00 46.46 81 GLN A CA 1
ATOM 588 C C . GLN A 1 100 ? 59.028 55.633 -26.010 1.00 45.29 81 GLN A C 1
ATOM 589 O O . GLN A 1 100 ? 58.084 54.843 -25.943 1.00 43.29 81 GLN A O 1
ATOM 595 N N . SER A 1 101 ? 60.250 55.290 -26.424 1.00 45.88 82 SER A N 1
ATOM 596 C CA . SER A 1 101 ? 60.621 53.904 -26.760 1.00 45.60 82 SER A CA 1
ATOM 597 C C . SER A 1 101 ? 60.414 52.994 -25.560 1.00 45.20 82 SER A C 1
ATOM 598 O O . SER A 1 101 ? 59.764 51.960 -25.678 1.00 46.82 82 SER A O 1
ATOM 601 N N . ALA A 1 102 ? 60.937 53.389 -24.399 1.00 44.99 83 ALA A N 1
ATOM 602 C CA . ALA A 1 102 ? 60.758 52.580 -23.187 1.00 43.68 83 ALA A CA 1
ATOM 603 C C . ALA A 1 102 ? 59.287 52.477 -22.776 1.00 43.31 83 ALA A C 1
ATOM 604 O O . ALA A 1 102 ? 58.848 51.415 -22.384 1.00 44.11 83 ALA A O 1
ATOM 606 N N . ALA A 1 103 ? 58.522 53.558 -22.876 1.00 43.39 84 ALA A N 1
ATOM 607 C CA . ALA A 1 103 ? 57.089 53.536 -22.510 1.00 43.45 84 ALA A CA 1
ATOM 608 C C . ALA A 1 103 ? 56.273 52.595 -23.403 1.00 44.85 84 ALA A C 1
ATOM 609 O O . ALA A 1 103 ? 55.375 51.869 -22.929 1.00 45.67 84 ALA A O 1
ATOM 611 N N . LEU A 1 104 ? 56.588 52.595 -24.694 1.00 46.06 85 LEU A N 1
ATOM 612 C CA . LEU A 1 104 ? 55.890 51.733 -25.657 1.00 45.78 85 LEU A CA 1
ATOM 613 C C . LEU A 1 104 ? 56.356 50.292 -25.514 1.00 46.51 85 LEU A C 1
ATOM 614 O O . LEU A 1 104 ? 55.579 49.371 -25.776 1.00 48.98 85 LEU A O 1
ATOM 619 N N . ALA A 1 105 ? 57.613 50.095 -25.092 1.00 46.84 86 ALA A N 1
ATOM 620 C CA . ALA A 1 105 ? 58.156 48.740 -24.817 1.00 47.02 86 ALA A CA 1
ATOM 621 C C . ALA A 1 105 ? 57.374 48.002 -23.723 1.00 46.80 86 ALA A C 1
ATOM 622 O O . ALA A 1 105 ? 57.056 46.813 -23.865 1.00 50.04 86 ALA A O 1
ATOM 632 N N . LYS A 1 107 ? 54.275 49.065 -22.495 1.00 49.18 88 LYS A N 1
ATOM 633 C CA . LYS A 1 107 ? 52.821 49.355 -22.602 1.00 49.15 88 LYS A CA 1
ATOM 634 C C . LYS A 1 107 ? 51.839 48.170 -22.566 1.00 48.46 88 LYS A C 1
ATOM 635 O O . LYS A 1 107 ? 50.849 48.224 -21.824 1.00 48.25 88 LYS A O 1
ATOM 641 N N . PRO A 1 108 ? 52.074 47.124 -23.387 1.00 46.75 89 PRO A N 1
ATOM 642 C CA . PRO A 1 108 ? 51.087 46.038 -23.345 1.00 46.50 89 PRO A CA 1
ATOM 643 C C . PRO A 1 108 ? 51.102 45.234 -22.028 1.00 45.35 89 PRO A C 1
ATOM 644 O O . PRO A 1 108 ? 50.030 44.812 -21.551 1.00 41.27 89 PRO A O 1
ATOM 648 N N . ALA A 1 109 ? 52.301 45.089 -21.445 1.00 42.86 90 ALA A N 1
ATOM 649 C CA . ALA A 1 109 ? 52.519 44.326 -20.221 1.00 43.65 90 ALA A CA 1
ATOM 650 C C . ALA A 1 109 ? 52.063 44.986 -18.920 1.00 42.66 90 ALA A C 1
ATOM 651 O O . ALA A 1 109 ? 51.800 44.303 -17.921 1.00 42.07 90 ALA A O 1
ATOM 653 N N . LEU A 1 110 ? 51.976 46.309 -18.955 1.00 41.95 91 LEU A N 1
ATOM 654 C CA . LEU A 1 110 ? 51.727 47.136 -17.776 1.00 41.24 91 LEU A CA 1
ATOM 655 C C . LEU A 1 110 ? 50.330 46.933 -17.199 1.00 40.57 91 LE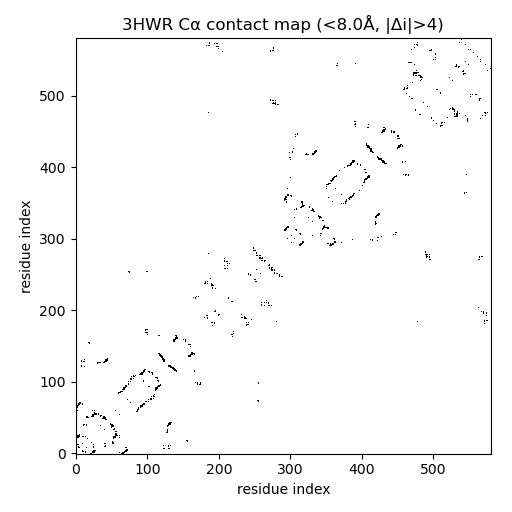U A C 1
ATOM 656 O O . LEU A 1 110 ? 49.350 47.051 -17.924 1.00 44.15 91 LEU A O 1
ATOM 661 N N . ALA A 1 111 ? 50.243 46.618 -15.907 1.00 39.47 92 ALA A N 1
ATOM 662 C CA . ALA A 1 111 ? 48.950 46.491 -15.224 1.00 40.08 92 ALA A CA 1
ATOM 663 C C . ALA A 1 111 ? 48.166 47.778 -15.428 1.00 41.04 92 ALA A C 1
ATOM 664 O O . ALA A 1 111 ? 48.750 48.849 -15.532 1.00 41.04 92 ALA A O 1
ATOM 666 N N . LYS A 1 112 ? 46.846 47.685 -15.463 1.00 42.13 93 LYS A N 1
ATOM 667 C CA . LYS A 1 112 ? 46.008 48.864 -15.731 1.00 43.99 93 LYS A CA 1
ATOM 668 C C . LYS A 1 112 ? 45.890 49.835 -14.539 1.00 44.04 93 LYS A C 1
ATOM 669 O O . LYS A 1 112 ? 45.774 51.064 -14.736 1.00 45.62 93 LYS A O 1
ATOM 675 N N . SER A 1 113 ? 45.952 49.276 -13.329 1.00 42.49 94 SER A N 1
ATOM 676 C CA . SER A 1 113 ? 45.878 50.017 -12.066 1.00 43.33 94 SER A CA 1
ATOM 677 C C . SER A 1 113 ? 47.261 50.431 -11.562 1.00 44.40 94 SER A C 1
ATOM 678 O O . SER A 1 113 ? 47.371 51.036 -10.484 1.00 44.73 94 SER A O 1
ATOM 681 N N . ALA A 1 114 ? 48.306 50.092 -12.333 1.00 44.43 95 ALA A N 1
ATOM 682 C CA . ALA A 1 114 ? 49.696 50.427 -12.004 1.00 42.75 95 ALA A CA 1
ATOM 683 C C . ALA A 1 114 ? 49.876 51.934 -11.956 1.00 41.70 95 ALA A C 1
ATOM 684 O O . ALA A 1 114 ? 49.210 52.655 -12.688 1.00 43.00 95 ALA A O 1
ATOM 686 N N . LEU A 1 115 ? 50.722 52.393 -11.037 1.00 41.72 96 LEU A N 1
ATOM 687 C CA . LEU A 1 115 ? 51.088 53.793 -10.907 1.00 42.74 96 LEU A CA 1
ATOM 688 C C . LEU A 1 115 ? 52.483 53.905 -11.500 1.00 41.40 96 LEU A C 1
ATOM 689 O O . LEU A 1 115 ? 53.395 53.196 -11.072 1.00 41.22 96 LEU A O 1
ATOM 694 N N . VAL A 1 116 ? 52.635 54.777 -12.487 1.00 40.16 97 VAL A N 1
ATOM 695 C CA . VAL A 1 116 ? 53.925 55.015 -13.128 1.00 39.90 97 VAL A CA 1
ATOM 696 C C . VAL A 1 116 ? 54.543 56.308 -12.577 1.00 40.40 97 VAL A C 1
ATOM 697 O O . VAL A 1 116 ? 53.975 57.374 -12.774 1.00 38.65 97 VAL A O 1
ATOM 701 N N . LEU A 1 117 ? 55.671 56.206 -11.862 1.00 39.16 98 LEU A N 1
ATOM 702 C CA . LEU A 1 117 ? 56.384 57.398 -11.373 1.00 40.69 98 LEU A CA 1
ATOM 703 C C . LEU A 1 117 ? 57.534 57.721 -12.304 1.00 40.48 98 LEU A C 1
ATOM 704 O O . LEU A 1 117 ? 58.388 56.882 -12.575 1.00 41.23 98 LEU A O 1
ATOM 709 N N . SER A 1 118 ? 57.574 58.957 -12.765 1.00 42.40 99 SER A N 1
ATOM 710 C CA . SER A 1 118 ? 58.670 59.420 -13.592 1.00 43.61 99 SER A CA 1
ATOM 711 C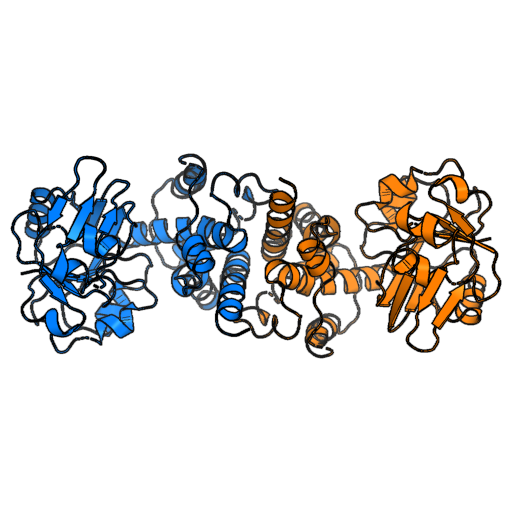 C . SER A 1 118 ? 59.722 60.007 -12.671 1.00 44.22 99 SER A C 1
ATOM 712 O O . SER A 1 118 ? 59.502 61.074 -12.085 1.00 46.24 99 SER A O 1
ATOM 715 N N . LEU A 1 119 ? 60.827 59.276 -12.507 1.00 43.70 100 LEU A N 1
ATOM 716 C CA . LEU A 1 119 ? 61.984 59.728 -11.733 1.00 42.88 100 LEU A CA 1
ATOM 717 C C . LEU A 1 119 ? 62.978 60.081 -12.806 1.00 43.01 100 LEU A C 1
ATOM 718 O O . LEU A 1 119 ? 63.851 59.295 -13.158 1.00 45.58 100 LEU A O 1
ATOM 723 N N . GLN A 1 120 ? 62.792 61.254 -13.376 1.00 43.42 101 GLN A N 1
ATOM 724 C CA . GLN A 1 120 ? 63.627 61.734 -14.458 1.00 44.74 101 GLN A CA 1
ATOM 725 C C . GLN A 1 120 ? 63.772 63.260 -14.357 1.00 49.02 101 GLN A C 1
ATOM 726 O O . GLN A 1 120 ? 63.042 63.939 -13.614 1.00 50.52 101 GLN A O 1
ATOM 732 N N . ASN A 1 121 ? 64.718 63.763 -15.135 1.00 51.51 102 ASN A N 1
ATOM 733 C CA . ASN A 1 121 ? 64.957 65.169 -15.297 1.00 54.16 102 ASN A CA 1
ATOM 734 C C . ASN A 1 121 ? 64.376 65.536 -16.640 1.00 54.75 102 ASN A C 1
ATOM 735 O O . ASN A 1 121 ? 64.360 64.720 -17.552 1.00 55.69 102 ASN A O 1
ATOM 740 N N . GLY A 1 122 ? 63.937 66.789 -16.738 1.00 53.61 103 GLY A N 1
ATOM 741 C CA . GLY A 1 122 ? 63.308 67.339 -17.901 1.00 53.44 103 GLY A CA 1
ATOM 742 C C . GLY A 1 122 ? 61.932 67.802 -17.475 1.00 50.19 103 GLY A C 1
ATOM 743 O O . GLY A 1 122 ? 61.492 67.519 -16.372 1.00 49.43 103 GLY A O 1
ATOM 744 N N . VAL A 1 123 ? 61.237 68.474 -18.364 1.00 46.49 104 VAL A N 1
ATOM 745 C CA . VAL A 1 123 ? 59.906 68.992 -18.043 1.00 44.76 104 VAL A CA 1
ATOM 746 C C . VAL A 1 123 ? 58.806 68.401 -18.920 1.00 43.65 104 VAL A C 1
ATOM 747 O O . VAL A 1 123 ? 57.665 68.753 -18.738 1.00 45.95 104 VAL A O 1
ATOM 751 N N . GLU A 1 124 ? 59.145 67.446 -19.797 1.00 43.34 105 GLU A N 1
ATOM 752 C CA . GLU A 1 124 ? 58.193 66.840 -20.732 1.00 44.17 105 GLU A CA 1
ATOM 753 C C . GLU A 1 124 ? 57.924 65.352 -20.557 1.00 37.76 105 GLU A C 1
ATOM 754 O O . GLU A 1 124 ? 57.153 64.792 -21.273 1.00 39.49 105 GLU A O 1
ATOM 760 N N . ASN A 1 125 ? 58.585 64.703 -19.638 1.00 38.15 106 ASN A N 1
ATOM 761 C CA . ASN A 1 125 ? 58.426 63.254 -19.446 1.00 38.87 106 ASN A CA 1
ATOM 762 C C . ASN A 1 125 ? 57.038 62.785 -19.021 1.00 39.86 106 ASN A C 1
ATOM 763 O O . ASN A 1 125 ? 56.464 61.964 -19.708 1.00 40.40 106 ASN A O 1
ATOM 768 N N . ALA A 1 126 ? 56.486 63.336 -17.941 1.00 39.80 107 ALA A N 1
ATOM 769 C CA . ALA A 1 126 ? 55.152 62.970 -17.496 1.00 39.57 107 ALA A CA 1
ATOM 770 C C . ALA A 1 126 ? 54.126 63.223 -18.587 1.00 40.40 107 ALA A C 1
ATOM 771 O O . ALA A 1 126 ? 53.269 62.394 -18.805 1.00 44.44 107 ALA A O 1
ATOM 773 N N . ASP A 1 127 ? 54.209 64.353 -19.282 1.00 39.42 108 ASP A N 1
ATOM 774 C CA . ASP A 1 127 ? 53.260 64.626 -20.374 1.00 41.65 108 ASP A CA 1
ATOM 775 C C . ASP A 1 127 ? 53.415 63.615 -21.507 1.00 38.76 108 ASP A C 1
ATOM 776 O O . ASP A 1 127 ? 52.412 63.209 -22.120 1.00 40.90 108 ASP A O 1
ATOM 781 N N . THR A 1 128 ? 54.667 63.258 -21.823 1.00 38.63 109 THR A N 1
ATOM 782 C CA . THR A 1 128 ? 54.945 62.276 -22.865 1.00 38.99 109 THR A CA 1
ATOM 783 C C . THR A 1 128 ? 54.329 60.943 -22.446 1.00 36.93 109 THR A C 1
ATOM 784 O O . THR A 1 128 ? 53.601 60.338 -23.214 1.00 37.95 109 THR A O 1
ATOM 788 N N . LEU A 1 129 ? 54.589 60.516 -21.221 1.00 37.68 110 LEU A N 1
ATOM 789 C CA . LEU A 1 129 ? 54.020 59.266 -20.696 1.00 38.06 110 LEU A CA 1
ATOM 790 C C . LEU A 1 129 ? 52.479 59.261 -20.732 1.00 38.68 110 LEU A C 1
ATOM 791 O O . LEU A 1 129 ? 51.866 58.249 -21.090 1.00 37.17 110 LEU A O 1
ATOM 796 N N . ARG A 1 130 ? 51.855 60.378 -20.365 1.00 38.59 111 ARG A N 1
ATOM 797 C CA . ARG A 1 130 ? 50.377 60.459 -20.378 1.00 40.14 111 ARG A CA 1
ATOM 798 C C . ARG A 1 130 ? 49.834 60.450 -21.789 1.00 39.18 111 ARG A C 1
ATOM 799 O O . ARG A 1 130 ? 48.738 60.013 -22.013 1.00 42.15 111 ARG A O 1
ATOM 807 N N . SER A 1 131 ? 50.615 60.892 -22.751 1.00 39.84 112 SER A N 1
ATOM 808 C CA . SER A 1 131 ? 50.174 60.886 -24.124 1.00 38.75 112 SER A CA 1
ATOM 809 C C . SER A 1 131 ? 50.138 59.473 -24.699 1.00 40.84 112 SER A C 1
ATOM 810 O O . SER A 1 131 ? 49.347 59.192 -25.595 1.00 42.44 112 SER A O 1
ATOM 813 N N . LEU A 1 132 ? 50.999 58.601 -24.171 1.00 43.40 113 LEU A N 1
ATOM 814 C CA . LEU A 1 132 ? 51.166 57.217 -24.629 1.00 40.76 113 LEU A CA 1
ATOM 815 C C . LEU A 1 132 ? 50.472 56.181 -23.780 1.00 40.60 113 LEU A C 1
ATOM 816 O O . LEU A 1 132 ? 50.092 55.144 -24.301 1.00 44.25 113 LEU A O 1
ATOM 821 N N . LEU A 1 133 ? 50.274 56.450 -22.493 1.00 41.24 114 LEU A N 1
ATOM 822 C CA . LEU A 1 133 ? 49.679 55.463 -21.585 1.00 40.03 114 LEU A CA 1
ATOM 823 C C . LEU A 1 133 ? 48.413 55.949 -20.918 1.00 40.79 114 LEU A C 1
ATOM 824 O O . LEU A 1 133 ? 48.264 57.118 -20.589 1.00 41.00 114 LEU A O 1
ATOM 829 N N . GLU A 1 134 ? 47.572 54.987 -20.598 1.00 44.53 115 GLU A N 1
ATOM 830 C CA . GLU A 1 134 ? 46.295 55.202 -19.963 1.00 47.59 115 GLU A CA 1
ATOM 831 C C . GLU A 1 134 ? 46.436 55.176 -18.437 1.00 47.23 115 GLU A C 1
ATOM 832 O O . GLU A 1 134 ? 45.591 55.734 -17.731 1.00 47.06 115 GLU A O 1
ATOM 838 N N . GLN A 1 135 ? 47.491 54.512 -17.934 1.00 47.30 116 GLN A N 1
ATOM 839 C CA . GLN A 1 135 ? 47.751 54.412 -16.489 1.00 45.73 116 GLN A CA 1
ATOM 840 C C . GLN A 1 135 ? 48.057 55.766 -15.870 1.00 44.75 116 GLN A C 1
ATOM 841 O O . GLN A 1 135 ? 48.581 56.659 -16.539 1.00 47.87 116 GLN A O 1
ATOM 847 N N . GLU A 1 136 ? 47.759 55.894 -14.579 1.00 44.38 117 GLU A N 1
ATOM 848 C CA . GLU A 1 136 ? 48.079 57.097 -13.801 1.00 44.86 117 GLU A CA 1
ATOM 849 C C . GLU A 1 136 ? 49.608 57.318 -13.771 1.00 42.35 117 GLU A C 1
ATOM 850 O O . GLU A 1 136 ? 50.371 56.415 -13.406 1.00 40.70 117 GLU A O 1
ATOM 856 N N . VAL A 1 137 ? 50.037 58.522 -14.137 1.00 40.23 118 VAL A N 1
ATOM 857 C CA . VAL A 1 137 ? 51.432 58.897 -14.188 1.00 39.41 118 VAL A CA 1
ATOM 858 C C . VAL A 1 137 ? 51.666 60.008 -13.152 1.00 42.06 118 VAL A C 1
ATOM 859 O O . VAL A 1 137 ? 50.841 60.881 -12.994 1.00 43.74 118 VAL A O 1
ATOM 863 N N . ALA A 1 138 ? 52.762 59.969 -12.411 1.00 43.36 119 ALA A N 1
ATOM 864 C CA . ALA A 1 138 ? 53.075 61.056 -11.468 1.00 42.09 119 ALA A CA 1
ATOM 865 C C . ALA A 1 138 ? 54.505 61.486 -11.694 1.00 41.55 119 ALA A C 1
ATOM 866 O O . ALA A 1 138 ? 55.396 60.643 -11.797 1.00 39.96 119 ALA A O 1
ATOM 868 N N . ALA A 1 139 ? 54.727 62.795 -11.785 1.00 42.50 120 ALA A N 1
ATOM 869 C CA . ALA A 1 139 ? 56.071 63.345 -11.949 1.00 40.03 120 ALA A CA 1
ATOM 870 C C . ALA A 1 139 ? 56.716 63.412 -10.589 1.00 42.78 120 ALA A C 1
ATOM 871 O O . ALA A 1 139 ? 56.049 63.637 -9.565 1.00 44.21 120 ALA A O 1
ATOM 873 N N . ALA A 1 140 ? 58.020 63.166 -10.581 1.00 44.83 121 ALA A N 1
ATOM 874 C CA . ALA A 1 140 ? 58.828 63.187 -9.361 1.00 45.40 121 ALA A CA 1
ATOM 875 C C . ALA A 1 140 ? 60.056 64.005 -9.677 1.00 46.31 121 ALA A C 1
ATOM 876 O O . ALA A 1 140 ? 60.464 64.116 -10.853 1.00 43.95 121 ALA A O 1
ATOM 878 N N . VAL A 1 141 ? 60.592 64.633 -8.638 1.00 48.79 122 VAL A N 1
ATOM 879 C CA . VAL A 1 141 ? 61.836 65.394 -8.740 1.00 49.60 122 VAL A CA 1
ATOM 880 C C . VAL A 1 141 ? 62.834 64.591 -7.915 1.00 48.60 122 VAL A C 1
ATOM 881 O O . VAL A 1 141 ? 62.625 64.359 -6.723 1.00 48.89 122 VAL A O 1
ATOM 885 N N . VAL A 1 142 ? 63.910 64.172 -8.568 1.00 48.98 123 VAL A N 1
ATOM 886 C CA . VAL A 1 142 ? 64.906 63.316 -7.968 1.00 50.12 123 VAL A CA 1
ATOM 887 C C . VAL A 1 142 ? 66.076 64.154 -7.457 1.00 49.83 123 VAL A C 1
ATOM 888 O O . VAL A 1 142 ? 66.716 64.861 -8.234 1.00 48.46 123 VAL A O 1
ATOM 892 N N . TYR A 1 143 ? 66.320 64.083 -6.148 1.00 51.35 124 TYR A N 1
ATOM 893 C CA . TYR A 1 143 ? 67.450 64.763 -5.517 1.00 52.82 124 TYR A CA 1
ATOM 894 C C . TYR A 1 143 ? 68.408 63.688 -5.036 1.00 52.14 124 TYR A C 1
ATOM 895 O O . TYR A 1 143 ? 68.218 63.117 -3.964 1.00 52.53 124 TYR A O 1
ATOM 904 N N . VAL A 1 144 ? 69.411 63.385 -5.859 1.00 52.37 125 VAL A N 1
ATOM 905 C CA . VAL A 1 144 ? 70.392 62.359 -5.525 1.00 52.53 125 VAL A CA 1
ATOM 906 C C . VAL A 1 144 ? 71.663 62.538 -6.356 1.00 54.02 125 VAL A C 1
ATOM 907 O O . VAL A 1 144 ? 71.697 63.309 -7.315 1.00 53.83 125 VAL A O 1
ATOM 911 N N . ALA A 1 145 ? 72.726 61.878 -5.924 1.00 55.84 126 ALA A N 1
ATOM 912 C CA . ALA A 1 145 ? 73.966 61.776 -6.686 1.00 57.53 126 ALA A CA 1
ATOM 913 C C . ALA A 1 145 ? 74.231 60.258 -6.694 1.00 57.11 126 ALA A C 1
ATOM 914 O O . ALA A 1 145 ? 74.371 59.647 -5.633 1.00 54.13 126 ALA A O 1
ATOM 916 N N . THR A 1 146 ? 74.174 59.660 -7.888 1.00 58.31 127 THR A N 1
ATOM 917 C CA A THR A 1 146 ? 74.375 58.221 -8.065 0.50 58.97 127 THR A CA 1
ATOM 918 C CA B THR A 1 146 ? 74.356 58.227 -8.063 0.50 59.56 127 THR A CA 1
ATOM 919 C C . THR A 1 146 ? 75.034 57.934 -9.401 1.00 60.16 127 THR A C 1
ATOM 920 O O . THR A 1 146 ? 74.780 58.624 -10.396 1.00 59.49 127 THR A O 1
ATOM 927 N N . GLU A 1 147 ? 75.872 56.902 -9.422 1.00 61.06 128 GLU A N 1
ATOM 928 C CA . GLU A 1 147 ? 76.576 56.511 -10.634 1.00 62.01 128 GLU A CA 1
ATOM 929 C C . GLU A 1 147 ? 76.575 55.007 -10.691 1.00 61.76 128 GLU A C 1
ATOM 930 O O . GLU A 1 147 ? 76.350 54.348 -9.669 1.00 60.10 128 GLU A O 1
ATOM 940 N N . ALA A 1 149 ? 79.023 52.445 -10.948 1.00 63.08 130 ALA A N 1
ATOM 941 C CA . ALA A 1 149 ? 80.454 52.194 -10.726 1.00 63.32 130 ALA A CA 1
ATOM 942 C C . ALA A 1 149 ? 81.020 51.058 -11.580 1.00 64.67 130 ALA A C 1
ATOM 943 O O . ALA A 1 149 ? 82.247 50.946 -11.740 1.00 64.64 130 ALA A O 1
ATOM 945 N N . GLY A 1 150 ? 80.125 50.204 -12.080 1.00 65.33 131 GLY A N 1
ATOM 946 C CA . GLY A 1 150 ? 80.463 49.067 -12.934 1.00 65.14 131 GLY A CA 1
ATOM 947 C C . GLY A 1 150 ? 79.193 48.280 -13.216 1.00 64.88 131 GLY A C 1
ATOM 948 O O . GLY A 1 150 ? 78.098 48.750 -12.923 1.00 64.59 131 GLY A O 1
ATOM 949 N N . PRO A 1 151 ? 79.318 47.113 -13.855 1.00 65.90 132 PRO A N 1
ATOM 950 C CA . PRO A 1 151 ? 78.146 46.240 -14.077 1.00 65.70 132 PRO A CA 1
ATOM 951 C C . PRO A 1 151 ? 77.511 45.672 -12.772 1.00 64.42 132 PRO A C 1
ATOM 952 O O . PRO A 1 151 ? 78.179 44.970 -12.003 1.00 63.59 132 PRO A O 1
ATOM 956 N N . GLY A 1 152 ? 76.230 45.996 -12.555 1.00 62.45 133 GLY A N 1
ATOM 957 C CA . GLY A 1 152 ? 75.465 45.572 -11.385 1.00 60.20 133 GLY A CA 1
ATOM 958 C C . GLY A 1 152 ? 75.843 46.288 -10.104 1.00 56.66 133 GLY A C 1
ATOM 959 O O . GLY A 1 152 ? 75.471 45.844 -9.030 1.00 53.70 133 GLY A O 1
ATOM 960 N N . HIS A 1 153 ? 76.537 47.420 -10.210 1.00 55.92 134 HIS A N 1
ATOM 961 C CA . HIS A 1 153 ? 77.031 48.127 -9.026 1.00 57.23 134 HIS A CA 1
ATOM 962 C C . HIS A 1 153 ? 76.643 49.594 -8.991 1.00 55.91 134 HIS A C 1
ATOM 963 O O . HIS A 1 153 ? 77.135 50.384 -9.798 1.00 55.83 134 HIS A O 1
ATOM 970 N N . VAL A 1 154 ? 75.776 49.957 -8.041 1.00 55.89 135 VAL A N 1
ATOM 971 C CA . VAL A 1 154 ? 75.311 51.353 -7.912 1.00 57.30 135 VAL A CA 1
ATOM 972 C C . VAL A 1 154 ? 76.017 52.027 -6.743 1.00 58.35 135 VAL A C 1
ATOM 973 O O . VAL A 1 154 ? 76.018 51.494 -5.630 1.00 56.58 135 VAL A O 1
ATOM 977 N N . ARG A 1 155 ? 76.643 53.178 -7.017 1.00 60.85 136 ARG A N 1
ATOM 978 C CA . ARG A 1 155 ? 77.334 53.969 -5.988 1.00 62.03 136 ARG A CA 1
ATOM 979 C C . ARG A 1 155 ? 76.573 55.274 -5.738 1.00 60.88 136 ARG A C 1
ATOM 980 O O . ARG A 1 155 ? 76.539 56.166 -6.597 1.00 58.49 136 ARG A O 1
ATOM 988 N N . HIS A 1 156 ? 75.950 55.343 -4.563 1.00 61.19 137 HIS A N 1
ATOM 989 C CA . HIS A 1 156 ? 75.205 56.508 -4.088 1.00 62.08 137 HIS A CA 1
ATOM 990 C C . HIS A 1 156 ? 76.188 57.438 -3.391 1.00 64.36 137 HIS A C 1
ATOM 991 O O . HIS A 1 156 ? 76.759 57.068 -2.353 1.00 64.62 137 HIS A O 1
ATOM 998 N N . HIS A 1 157 ? 76.393 58.624 -3.973 1.00 65.91 138 HIS A N 1
ATOM 999 C CA . HIS A 1 157 ? 77.327 59.632 -3.449 1.00 67.64 138 HIS A CA 1
ATOM 1000 C C . HIS A 1 157 ? 76.646 60.586 -2.448 1.00 68.50 138 HIS A C 1
ATOM 1001 O O . HIS A 1 157 ? 77.300 61.102 -1.542 1.00 68.23 138 HIS A O 1
ATOM 1008 N N . GLY A 1 158 ? 75.343 60.828 -2.609 1.00 69.23 139 GLY A N 1
ATOM 1009 C CA . GLY A 1 158 ? 74.630 61.694 -1.678 1.00 69.11 139 GLY A CA 1
ATOM 1010 C C . GLY A 1 158 ? 73.140 61.913 -1.923 1.00 69.18 139 GLY A C 1
ATOM 1011 O O . GLY A 1 158 ? 72.649 61.776 -3.057 1.00 68.24 139 GLY A O 1
ATOM 1012 N N . ARG A 1 159 ? 72.455 62.265 -0.822 1.00 68.83 140 ARG A N 1
ATOM 1013 C CA . ARG A 1 159 ? 71.010 62.588 -0.753 1.00 68.95 140 ARG A CA 1
ATOM 1014 C C . ARG A 1 159 ? 70.114 61.400 -1.123 1.00 67.41 140 ARG A C 1
ATOM 1015 O O . ARG A 1 159 ? 70.295 60.322 -0.565 1.00 68.17 140 ARG A O 1
ATOM 1023 N N . GLY A 1 160 ? 69.160 61.576 -2.035 1.00 66.37 141 GLY A N 1
ATOM 1024 C CA . GLY A 1 160 ? 68.254 60.499 -2.418 1.00 65.05 141 GLY A CA 1
ATOM 1025 C C . GLY A 1 160 ? 66.837 60.648 -1.894 1.00 63.73 141 GLY A C 1
ATOM 1026 O O . GLY A 1 160 ? 66.280 59.698 -1.350 1.00 64.34 141 GLY A O 1
ATOM 1027 N N . GLU A 1 161 ? 66.255 61.838 -2.036 1.00 63.22 142 GLU A N 1
ATOM 1028 C CA . GLU A 1 161 ? 64.850 62.057 -1.648 1.00 61.96 142 GLU A CA 1
ATOM 1029 C C . GLU A 1 161 ? 64.037 62.452 -2.859 1.00 57.32 142 GLU A C 1
ATOM 1030 O O . GLU A 1 161 ? 64.578 62.853 -3.870 1.00 55.04 142 GLU A O 1
ATOM 1036 N N . LEU A 1 162 ? 62.730 62.306 -2.748 1.00 55.54 143 LEU A N 1
ATOM 1037 C CA . LEU A 1 162 ? 61.822 62.620 -3.850 1.00 54.01 143 LEU A CA 1
ATOM 1038 C C . LEU A 1 162 ? 60.727 63.599 -3.452 1.00 51.31 143 LEU A C 1
ATOM 1039 O O . LEU A 1 162 ? 60.285 63.618 -2.300 1.00 53.06 143 LEU A O 1
ATOM 1044 N N . VAL A 1 163 ? 60.311 64.406 -4.424 1.00 51.00 144 VAL A N 1
ATOM 1045 C CA . VAL A 1 163 ? 59.165 65.311 -4.300 1.00 48.85 144 VAL A CA 1
ATOM 1046 C C . VAL A 1 163 ? 58.268 64.860 -5.444 1.00 48.02 144 VAL A C 1
ATOM 1047 O O . VAL A 1 163 ? 58.679 64.896 -6.594 1.00 46.77 144 VAL A O 1
ATOM 1051 N N . ILE A 1 164 ? 57.058 64.419 -5.118 1.00 47.03 145 ILE A N 1
ATOM 1052 C CA . ILE A 1 164 ? 56.139 63.844 -6.101 1.00 47.75 145 ILE A CA 1
ATOM 1053 C C . ILE A 1 164 ? 54.828 64.647 -6.205 1.00 47.74 145 ILE A C 1
ATOM 1054 O O . ILE A 1 164 ? 54.420 65.340 -5.275 1.00 45.99 145 ILE A O 1
ATOM 1059 N N . GLU A 1 165 ? 54.188 64.577 -7.365 1.00 48.31 146 GLU A N 1
ATOM 1060 C CA . GLU A 1 165 ? 52.881 65.175 -7.514 1.00 50.68 146 GLU A CA 1
ATOM 1061 C C . GLU A 1 165 ? 51.924 64.359 -6.664 1.00 51.44 146 GLU A C 1
ATOM 1062 O O . GLU A 1 165 ? 52.242 63.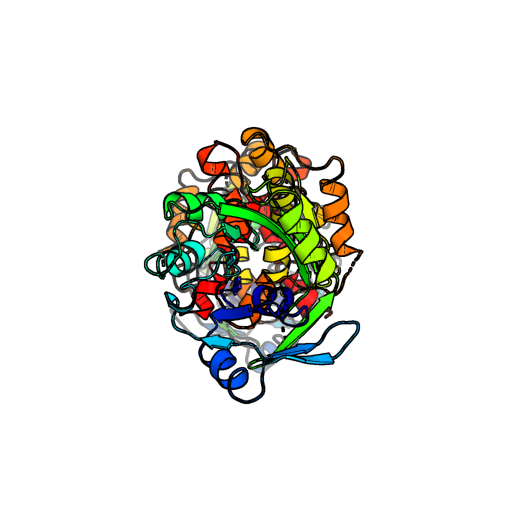221 -6.304 1.00 50.87 146 GLU A O 1
ATOM 1068 N N . PRO A 1 166 ? 50.763 64.931 -6.307 1.00 53.88 147 PRO A N 1
ATOM 1069 C CA . PRO A 1 166 ? 49.747 64.133 -5.622 1.00 54.20 147 PRO A CA 1
ATOM 1070 C C . PRO A 1 166 ? 49.322 62.925 -6.449 1.00 53.86 147 PRO A C 1
ATOM 1071 O O . PRO A 1 166 ? 49.270 63.000 -7.672 1.00 52.13 147 PRO A O 1
ATOM 1075 N N . THR A 1 167 ? 49.044 61.821 -5.772 1.00 55.26 148 THR A N 1
ATOM 1076 C CA . THR A 1 167 ? 48.622 60.588 -6.417 1.00 56.95 148 THR A CA 1
ATOM 1077 C C . THR A 1 167 ? 47.382 60.066 -5.708 1.00 58.59 148 THR A C 1
ATOM 1078 O O . THR A 1 167 ? 47.061 60.512 -4.604 1.00 57.74 148 THR A O 1
ATOM 1082 N N . SER A 1 168 ? 46.701 59.120 -6.350 1.00 60.16 149 SER A N 1
ATOM 1083 C CA . SER A 1 168 ? 45.532 58.464 -5.770 1.00 62.29 149 SER A CA 1
ATOM 1084 C C . SER A 1 168 ? 45.953 57.607 -4.574 1.00 63.39 149 SER A C 1
ATOM 1085 O O . SER A 1 168 ? 45.154 57.339 -3.682 1.00 62.96 149 SER A O 1
ATOM 1088 N N . HIS A 1 169 ? 47.210 57.170 -4.575 1.00 65.16 150 HIS A N 1
ATOM 1089 C CA . HIS A 1 169 ? 47.776 56.406 -3.471 1.00 67.13 150 HIS A CA 1
ATOM 1090 C C . HIS A 1 169 ? 47.990 57.284 -2.211 1.00 67.45 150 HIS A C 1
ATOM 1091 O O . HIS A 1 169 ? 48.181 56.750 -1.113 1.00 68.76 150 HIS A O 1
ATOM 1098 N N . GLY A 1 170 ? 47.949 58.614 -2.375 1.00 67.27 151 GLY A N 1
ATOM 1099 C CA . GLY A 1 170 ? 48.056 59.583 -1.268 1.00 66.74 151 GLY A CA 1
ATOM 1100 C C . GLY A 1 170 ? 49.294 59.478 -0.390 1.00 66.03 151 GLY A C 1
ATOM 1101 O O . GLY A 1 170 ? 50.392 59.218 -0.873 1.00 66.15 151 GLY A O 1
ATOM 1102 N N . ALA A 1 171 ? 49.100 59.672 0.912 1.00 66.73 152 ALA A N 1
ATOM 1103 C CA . ALA A 1 171 ? 50.181 59.588 1.905 1.00 66.25 152 ALA A CA 1
ATOM 1104 C C . ALA A 1 171 ? 50.782 58.181 2.076 1.00 65.78 152 ALA A C 1
ATOM 1105 O O . ALA A 1 171 ? 51.883 58.046 2.622 1.00 65.37 152 ALA A O 1
ATOM 1107 N N . ASN A 1 172 ? 50.059 57.146 1.641 1.00 65.53 153 ASN A N 1
ATOM 1108 C CA . ASN A 1 172 ? 50.542 55.766 1.730 1.00 65.18 153 ASN A CA 1
ATOM 1109 C C . ASN A 1 172 ? 51.831 55.580 0.931 1.00 64.32 153 ASN A C 1
ATOM 1110 O O . ASN A 1 172 ? 52.740 54.886 1.374 1.00 64.83 153 ASN A O 1
ATOM 1112 N N . LEU A 1 173 ? 51.909 56.227 -0.232 1.00 63.26 154 LEU A N 1
ATOM 1113 C CA . LEU A 1 173 ? 53.087 56.165 -1.100 1.00 62.24 154 LEU A CA 1
ATOM 1114 C C . LEU A 1 173 ? 54.333 56.724 -0.398 1.00 61.67 154 LEU A C 1
ATOM 1115 O O . LEU A 1 173 ? 55.384 56.085 -0.399 1.00 60.76 154 LEU A O 1
ATOM 1120 N N . ALA A 1 174 ? 54.209 57.902 0.210 1.00 61.83 155 ALA A N 1
ATOM 1121 C CA . ALA A 1 174 ? 55.341 58.535 0.894 1.00 62.85 155 ALA A CA 1
ATOM 1122 C C . ALA A 1 174 ? 55.759 57.794 2.157 1.00 63.80 155 ALA A C 1
ATOM 1123 O O . ALA A 1 174 ? 56.943 57.758 2.481 1.00 64.85 155 ALA A O 1
ATOM 1125 N N . ALA A 1 175 ? 54.791 57.206 2.862 1.00 64.74 156 ALA A N 1
ATOM 1126 C CA . ALA A 1 175 ? 55.055 56.425 4.070 1.00 64.53 156 ALA A CA 1
ATOM 1127 C C . ALA A 1 175 ? 55.815 55.127 3.773 1.00 65.60 156 ALA A C 1
ATOM 1128 O O . ALA A 1 175 ? 56.543 54.626 4.631 1.00 67.83 156 ALA A O 1
ATOM 1130 N N . ILE A 1 176 ? 55.621 54.567 2.580 1.00 64.86 157 ILE A N 1
ATOM 1131 C CA . ILE A 1 176 ? 56.320 53.342 2.157 1.00 64.41 157 ILE A CA 1
ATOM 1132 C C . ILE A 1 176 ? 57.779 53.649 1.807 1.00 63.04 157 ILE A C 1
ATOM 1133 O O . ILE A 1 176 ? 58.680 52.906 2.174 1.00 63.19 157 ILE A O 1
ATOM 1138 N N . PHE A 1 177 ? 57.999 54.740 1.082 1.00 62.74 158 PHE A N 1
ATOM 1139 C CA . PHE A 1 177 ? 59.348 55.183 0.735 1.00 62.08 158 PHE A CA 1
ATOM 1140 C C . PHE A 1 177 ? 60.167 55.612 1.954 1.00 61.99 158 PHE A C 1
ATOM 1141 O O . PHE A 1 177 ? 61.359 55.328 2.010 1.00 62.19 158 PHE A O 1
ATOM 1149 N N . ALA A 1 178 ? 59.547 56.334 2.889 1.00 61.55 159 ALA A N 1
ATOM 1150 C CA . ALA A 1 178 ? 60.228 56.789 4.100 1.00 60.96 159 ALA A CA 1
ATOM 1151 C C . ALA A 1 178 ? 60.733 55.576 4.902 1.00 60.52 159 ALA A C 1
ATOM 1152 O O . ALA A 1 178 ? 61.867 55.584 5.391 1.00 59.73 159 ALA A O 1
ATOM 1154 N N . ALA A 1 179 ? 59.893 54.538 4.991 1.00 60.29 160 ALA A N 1
ATOM 1155 C CA . ALA A 1 179 ? 60.210 53.273 5.668 1.00 59.51 160 ALA A CA 1
ATOM 1156 C C . ALA A 1 179 ? 61.455 52.591 5.102 1.00 59.06 160 ALA A C 1
ATOM 1157 O O . ALA A 1 179 ? 62.172 51.917 5.838 1.00 60.60 160 ALA A O 1
ATOM 1159 N N . ALA A 1 180 ? 61.702 52.759 3.799 1.00 58.22 161 ALA A N 1
ATOM 1160 C CA . ALA A 1 180 ? 62.881 52.189 3.131 1.00 56.33 161 ALA A CA 1
ATOM 1161 C C . ALA A 1 180 ? 64.113 53.125 3.144 1.00 54.96 161 ALA A C 1
ATOM 1162 O O . ALA A 1 180 ? 65.130 52.835 2.509 1.00 53.34 161 ALA A O 1
ATOM 1164 N N . GLY A 1 181 ? 64.031 54.231 3.877 1.00 54.42 162 GLY A N 1
ATOM 1165 C CA . GLY A 1 181 ? 65.136 55.170 3.974 1.00 54.34 162 GLY A CA 1
ATOM 1166 C C . GLY A 1 181 ? 65.193 56.174 2.846 1.00 55.07 162 GLY A C 1
ATOM 1167 O O . GLY A 1 181 ? 66.261 56.716 2.566 1.00 55.64 162 GLY A O 1
ATOM 1168 N N . VAL A 1 182 ? 64.046 56.418 2.202 1.00 55.15 163 VAL A N 1
ATOM 1169 C CA . VAL A 1 182 ? 63.922 57.394 1.093 1.00 54.37 163 VAL A CA 1
ATOM 1170 C C . VAL A 1 182 ? 62.897 58.481 1.491 1.00 54.36 163 VAL A C 1
ATOM 1171 O O . VAL A 1 182 ? 61.690 58.235 1.461 1.00 52.41 163 VAL A O 1
ATOM 1175 N N . PRO A 1 183 ? 63.382 59.674 1.907 1.00 55.99 164 PRO A N 1
ATOM 1176 C CA . PRO A 1 183 ? 62.471 60.766 2.292 1.00 56.41 164 PRO A CA 1
ATOM 1177 C C . PRO A 1 183 ? 61.630 61.279 1.113 1.00 56.66 164 PRO A C 1
ATOM 1178 O O . PRO A 1 183 ? 62.170 61.489 0.029 1.00 54.85 164 PRO A O 1
ATOM 1182 N N . VAL A 1 184 ? 60.327 61.465 1.333 1.00 57.26 165 VAL A N 1
ATOM 1183 C CA . VAL A 1 184 ? 59.409 61.941 0.290 1.00 57.23 165 VAL A CA 1
ATOM 1184 C C . VAL A 1 184 ? 58.448 62.999 0.827 1.00 58.00 165 VAL A C 1
ATOM 1185 O O . VAL A 1 184 ? 57.968 62.910 1.969 1.00 58.91 165 VAL A O 1
ATOM 1189 N N . GLU A 1 185 ? 58.208 64.003 -0.018 1.00 58.04 166 GLU A N 1
ATOM 1190 C CA . GLU A 1 185 ? 57.268 65.087 0.225 1.00 58.09 166 GLU A CA 1
ATOM 1191 C C . GLU A 1 185 ? 56.330 65.118 -0.991 1.00 56.43 166 GLU A C 1
ATOM 1192 O O . GLU A 1 185 ? 56.693 64.630 -2.051 1.00 57.50 166 GLU A O 1
ATOM 1195 N N . THR A 1 186 ? 55.114 65.629 -0.828 1.00 54.39 167 THR A N 1
ATOM 1196 C CA . THR A 1 186 ? 54.188 65.797 -1.953 1.00 53.59 167 THR A CA 1
ATOM 1197 C C . THR A 1 186 ? 54.102 67.295 -2.182 1.00 52.27 167 THR A C 1
ATOM 1198 O O . THR A 1 186 ? 54.106 68.066 -1.233 1.00 52.14 167 THR A O 1
ATOM 1202 N N . SER A 1 187 ? 54.070 67.714 -3.438 1.00 51.43 168 SER A N 1
ATOM 1203 C CA . SER A 1 187 ? 54.024 69.128 -3.743 1.00 51.26 168 SER A CA 1
ATOM 1204 C C . SER A 1 187 ? 53.048 69.405 -4.857 1.00 51.27 168 SER A C 1
ATOM 1205 O O . SER A 1 187 ? 52.885 68.569 -5.746 1.00 49.46 168 SER A O 1
ATOM 1208 N N . ASP A 1 188 ? 52.405 70.577 -4.787 1.00 51.26 169 ASP A N 1
ATOM 1209 C CA A ASP A 1 188 ? 51.467 71.032 -5.810 0.50 51.75 169 ASP A CA 1
ATOM 1210 C CA B ASP A 1 188 ? 51.461 70.990 -5.825 0.50 51.67 169 ASP A CA 1
ATOM 1211 C C . ASP A 1 188 ? 52.210 71.775 -6.914 1.00 50.86 169 ASP A C 1
ATOM 1212 O O . ASP A 1 188 ? 51.601 72.196 -7.904 1.00 50.34 169 ASP A O 1
ATOM 1221 N N . ASN A 1 189 ? 53.533 71.928 -6.738 1.00 47.98 170 ASN A N 1
ATOM 1222 C CA . ASN A 1 189 ? 54.383 72.624 -7.692 1.00 45.25 170 ASN A CA 1
ATOM 1223 C C . ASN A 1 189 ? 55.667 71.883 -8.094 1.00 44.65 170 ASN A C 1
ATOM 1224 O O . ASN A 1 189 ? 56.786 72.438 -8.058 1.00 45.23 170 ASN A O 1
ATOM 1229 N N . VAL A 1 190 ? 55.476 70.638 -8.512 1.00 40.98 171 VAL A N 1
ATOM 1230 C CA . VAL A 1 190 ? 56.525 69.821 -9.056 1.00 40.11 171 VAL A CA 1
ATOM 1231 C C . VAL A 1 190 ? 57.000 70.481 -10.325 1.00 40.86 171 VAL A C 1
ATOM 1232 O O . VAL A 1 190 ? 58.187 70.444 -10.615 1.00 41.58 171 VAL A O 1
ATOM 1236 N N . ARG A 1 191 ? 56.089 71.136 -11.041 1.00 41.82 172 ARG A N 1
ATOM 1237 C CA . ARG A 1 191 ? 56.415 71.873 -12.245 1.00 41.84 172 ARG A CA 1
ATOM 1238 C C . ARG A 1 191 ? 57.569 72.842 -12.016 1.00 40.66 172 ARG A C 1
ATOM 1239 O O . ARG A 1 191 ? 58.568 72.767 -12.695 1.00 41.06 172 ARG A O 1
ATOM 1247 N N . GLY A 1 192 ? 57.415 73.757 -11.067 1.00 40.17 173 GLY A N 1
ATOM 1248 C CA . GLY A 1 192 ? 58.469 74.700 -10.732 1.00 40.39 173 GLY A CA 1
ATOM 1249 C C . GLY A 1 192 ? 59.799 74.072 -10.307 1.00 40.02 173 GLY A C 1
ATOM 1250 O O . GLY A 1 192 ? 60.860 74.631 -10.612 1.00 41.42 173 GLY A O 1
ATOM 1251 N N . ALA A 1 193 ? 59.726 72.950 -9.582 1.00 38.18 174 ALA A N 1
ATOM 1252 C CA . ALA A 1 193 ? 60.895 72.198 -9.104 1.00 37.95 174 ALA A CA 1
ATOM 1253 C C . ALA A 1 193 ? 61.637 71.582 -10.297 1.00 38.23 174 ALA A C 1
ATOM 1254 O O . ALA A 1 193 ? 62.840 71.672 -10.409 1.00 39.80 174 ALA A O 1
ATOM 1256 N N . LEU A 1 194 ? 60.896 70.990 -11.212 1.00 39.85 175 LEU A N 1
ATOM 1257 C CA . LEU A 1 194 ? 61.483 70.419 -12.405 1.00 40.10 175 LEU A CA 1
ATOM 1258 C C . LEU A 1 194 ? 62.127 71.494 -13.280 1.00 38.05 175 LEU A C 1
ATOM 1259 O O . LEU A 1 194 ? 63.164 71.258 -13.833 1.00 34.80 175 LEU A O 1
ATOM 1264 N N . TRP A 1 195 ? 61.515 72.665 -13.378 1.00 41.80 176 TRP A N 1
ATOM 1265 C CA . TRP A 1 195 ? 62.069 73.764 -14.170 1.00 41.36 176 TRP A CA 1
ATOM 1266 C C . TRP A 1 195 ? 63.303 74.340 -13.519 1.00 40.75 176 TRP A C 1
ATOM 1267 O O . TRP A 1 195 ? 64.205 74.717 -14.237 1.00 39.48 176 TRP A O 1
ATOM 1278 N N . ALA A 1 196 ? 63.355 74.381 -12.184 1.00 36.62 177 ALA A N 1
ATOM 1279 C CA . ALA A 1 196 ? 64.496 74.906 -11.495 1.00 38.07 177 ALA A CA 1
ATOM 1280 C C . ALA A 1 196 ? 65.729 74.056 -11.796 1.00 40.92 177 ALA A C 1
ATOM 1281 O O . ALA A 1 196 ? 66.829 74.587 -11.995 1.00 40.37 177 ALA A O 1
ATOM 1283 N N . LYS A 1 197 ? 65.526 72.736 -11.830 1.00 42.87 178 LYS A N 1
ATOM 1284 C CA . LYS A 1 197 ? 66.585 71.771 -12.090 1.00 44.78 178 LYS A CA 1
ATOM 1285 C C . LYS A 1 197 ? 66.974 71.935 -13.531 1.00 39.35 178 LYS A C 1
ATOM 1286 O O . LYS A 1 197 ? 68.140 71.984 -13.842 1.00 41.92 178 LYS A O 1
ATOM 1291 N N . LEU A 1 198 ? 66.014 72.032 -14.428 1.00 39.02 179 LEU A N 1
ATOM 1292 C CA . LEU A 1 198 ? 66.336 72.274 -15.840 1.00 40.85 179 LEU A CA 1
ATOM 1293 C C . LEU A 1 198 ? 67.232 73.488 -16.108 1.00 40.13 179 LEU A C 1
ATOM 1294 O O . LEU A 1 198 ? 68.161 73.398 -16.913 1.00 43.02 179 LEU A O 1
ATOM 1299 N N . ILE A 1 199 ? 66.916 74.616 -15.478 1.00 39.36 180 ILE A N 1
ATOM 1300 C CA . ILE A 1 199 ? 67.642 75.877 -15.679 1.00 38.35 180 ILE A CA 1
ATOM 1301 C C . ILE A 1 199 ? 69.066 75.719 -15.131 1.00 40.17 180 ILE A C 1
ATOM 1302 O O . ILE A 1 199 ? 69.999 76.119 -15.782 1.00 41.10 180 ILE A O 1
ATOM 1307 N N . LEU A 1 200 ? 69.225 75.076 -13.961 1.00 38.17 181 LEU A N 1
ATOM 1308 C CA . LEU A 1 200 ? 70.514 74.760 -13.424 1.00 39.66 181 LEU A CA 1
ATOM 1309 C C . LEU A 1 200 ? 71.344 73.980 -14.460 1.00 39.17 181 LEU A C 1
ATOM 1310 O O . LEU A 1 200 ? 72.460 74.348 -14.762 1.00 40.88 181 LEU A O 1
ATOM 1315 N N . ASN A 1 201 ? 70.777 72.921 -15.019 1.00 40.23 182 ASN A N 1
ATOM 1316 C CA . ASN A 1 201 ? 71.448 72.108 -16.067 1.00 38.48 182 ASN A CA 1
ATOM 1317 C C . ASN A 1 201 ? 71.741 72.912 -17.363 1.00 38.44 182 ASN A C 1
ATOM 1318 O O . ASN A 1 201 ? 72.709 72.688 -18.029 1.00 42.11 182 ASN A O 1
ATOM 1323 N N . CYS A 1 202 ? 70.872 73.835 -17.732 1.00 40.48 183 CYS A N 1
ATOM 1324 C CA . CYS A 1 202 ? 71.081 74.703 -18.910 1.00 39.85 183 CYS A CA 1
ATOM 1325 C C . CYS A 1 202 ? 72.267 75.627 -18.690 1.00 40.32 183 CYS A C 1
ATOM 1326 O O . CYS A 1 202 ? 72.974 75.937 -19.621 1.00 44.42 183 CYS A O 1
ATOM 1329 N N . ALA A 1 203 ? 72.500 76.017 -17.441 1.00 39.23 184 ALA A N 1
ATOM 1330 C CA . ALA A 1 203 ? 73.592 76.905 -17.071 1.00 40.58 184 ALA A CA 1
ATOM 1331 C C . ALA A 1 203 ? 74.968 76.235 -17.066 1.00 39.01 184 ALA A C 1
ATOM 1332 O O . ALA A 1 203 ? 75.927 76.790 -17.613 1.00 42.93 184 ALA A O 1
ATOM 1334 N N . TYR A 1 204 ? 75.054 75.018 -16.540 1.00 38.25 185 TYR A N 1
ATOM 1335 C CA . TYR A 1 204 ? 76.313 74.285 -16.450 1.00 38.32 185 TYR A CA 1
ATOM 1336 C C . TYR A 1 204 ? 76.648 73.106 -17.373 1.00 39.99 185 TYR A C 1
ATOM 1337 O O . TYR A 1 204 ? 77.821 72.891 -17.656 1.00 41.06 185 TYR A O 1
ATOM 1346 N N . ASN A 1 205 ? 75.663 72.348 -17.841 1.00 38.66 186 ASN A N 1
ATOM 1347 C CA . ASN A 1 205 ? 75.977 71.054 -18.467 1.00 39.82 186 ASN A CA 1
ATOM 1348 C C . ASN A 1 205 ? 76.740 71.053 -19.766 1.00 39.84 186 ASN A C 1
ATOM 1349 O O . ASN A 1 205 ? 77.694 70.287 -19.919 1.00 41.46 186 ASN A O 1
ATOM 1354 N N . ALA A 1 206 ? 76.225 71.818 -20.718 1.00 41.14 187 ALA A N 1
ATOM 1355 C CA . ALA A 1 206 ? 76.829 72.016 -22.019 1.00 39.64 187 ALA A CA 1
ATOM 1356 C C . ALA A 1 206 ? 78.225 72.683 -21.874 1.00 36.74 187 ALA A C 1
ATOM 1357 O O . ALA A 1 206 ? 79.181 72.272 -22.504 1.00 37.96 187 ALA A O 1
ATOM 1359 N N . LEU A 1 207 ? 78.369 73.709 -21.043 1.00 40.68 188 LEU A N 1
ATOM 1360 C CA . LEU A 1 207 ? 79.680 74.372 -20.889 1.00 40.10 188 LEU A CA 1
ATOM 1361 C C . LEU A 1 207 ? 80.728 73.368 -20.404 1.00 38.33 188 LEU A C 1
ATOM 1362 O O . LEU A 1 207 ? 81.816 73.248 -20.946 1.00 41.85 188 LEU A O 1
ATOM 1367 N N . SER A 1 208 ? 80.365 72.612 -19.390 1.00 40.55 189 SER A N 1
ATOM 1368 C CA . SER A 1 208 ? 81.223 71.557 -18.853 1.00 38.82 189 SER A CA 1
ATOM 1369 C C . SER A 1 208 ? 81.556 70.466 -19.861 1.00 37.37 189 SER A C 1
ATOM 1370 O O . SER A 1 208 ? 82.695 69.960 -19.911 1.00 35.35 189 SER A O 1
ATOM 1373 N N . ALA A 1 209 ? 80.580 70.089 -20.672 1.00 36.71 190 ALA A N 1
ATOM 1374 C CA . ALA A 1 209 ? 80.788 69.013 -21.667 1.00 35.67 190 ALA A CA 1
ATOM 1375 C C . ALA A 1 209 ? 81.627 69.470 -22.853 1.00 36.80 190 ALA A C 1
ATOM 1376 O O . ALA A 1 209 ? 82.496 68.729 -23.281 1.00 35.68 190 ALA A O 1
ATOM 1378 N N . ILE A 1 210 ? 81.345 70.670 -23.406 1.00 39.53 191 ILE A N 1
ATOM 1379 C CA . ILE A 1 210 ? 82.090 71.181 -24.574 1.00 37.96 191 ILE A CA 1
ATOM 1380 C C . ILE A 1 210 ? 83.570 71.338 -24.224 1.00 37.01 191 ILE A C 1
ATOM 1381 O O . ILE A 1 210 ? 84.429 70.942 -24.970 1.00 37.34 191 ILE A O 1
ATOM 1386 N N . THR A 1 211 ? 83.858 71.807 -23.034 1.00 40.63 192 THR A N 1
ATOM 1387 C CA . THR A 1 211 ? 85.255 72.065 -22.591 1.00 39.24 192 THR A CA 1
ATOM 1388 C C . THR A 1 211 ? 85.900 70.964 -21.739 1.00 40.25 192 THR A C 1
ATOM 1389 O O . THR A 1 211 ? 87.112 70.958 -21.541 1.00 41.07 192 THR A O 1
ATOM 1393 N N . GLN A 1 212 ? 85.088 70.024 -21.254 1.00 40.39 193 GLN A N 1
ATOM 1394 C CA . GLN A 1 212 ? 85.532 68.930 -20.382 1.00 39.99 193 GLN A CA 1
ATOM 1395 C C . GLN A 1 212 ? 86.145 69.475 -19.091 1.00 38.68 193 GLN A C 1
ATOM 1396 O O . GLN A 1 212 ? 87.131 68.972 -18.604 1.00 41.48 193 GLN A O 1
ATOM 1402 N N . LEU A 1 213 ? 85.492 70.474 -18.504 1.00 38.43 194 LEU A N 1
ATOM 1403 C CA . LEU A 1 213 ? 85.987 71.107 -17.289 1.00 38.61 194 LEU A CA 1
ATOM 1404 C C . LEU A 1 213 ? 84.938 71.061 -16.189 1.00 37.04 194 LEU A C 1
ATOM 1405 O O . LEU A 1 213 ? 83.747 71.106 -16.471 1.00 38.65 194 LEU A O 1
ATOM 1410 N N . PRO A 1 214 ? 85.375 70.944 -14.933 1.00 36.53 195 PRO A N 1
ATOM 1411 C CA . PRO A 1 214 ? 84.450 70.981 -13.802 1.00 36.85 195 PRO A CA 1
ATOM 1412 C C . PRO A 1 214 ? 83.886 72.384 -13.518 1.00 38.34 195 PRO A C 1
ATOM 1413 O O . PRO A 1 214 ? 84.406 73.385 -14.013 1.00 38.27 195 PRO A O 1
ATOM 1417 N N . TYR A 1 215 ? 82.810 72.443 -12.739 1.00 38.71 196 TYR A N 1
ATOM 1418 C CA . TYR A 1 215 ? 82.086 73.688 -12.499 1.00 39.74 196 TYR A CA 1
ATOM 1419 C C . TYR A 1 215 ? 82.911 74.849 -11.929 1.00 41.05 196 TYR A C 1
ATOM 1420 O O . TYR A 1 215 ? 82.695 76.007 -12.326 1.00 43.34 196 TYR A O 1
ATOM 1429 N N . GLY A 1 216 ? 83.824 74.530 -11.020 1.00 40.80 197 GLY A N 1
ATOM 1430 C CA . GLY A 1 216 ? 84.690 75.499 -10.386 1.00 41.06 197 GLY A CA 1
ATOM 1431 C C . GLY A 1 216 ? 85.759 76.083 -11.295 1.00 42.92 197 GLY A C 1
ATOM 1432 O O . GLY A 1 216 ? 86.253 77.174 -11.018 1.00 41.90 197 GLY A O 1
ATOM 1433 N N . ARG A 1 217 ? 86.145 75.351 -12.339 1.00 42.56 198 ARG A N 1
ATOM 1434 C CA . ARG A 1 217 ? 87.109 75.847 -13.341 1.00 44.42 198 ARG A CA 1
ATOM 1435 C C . ARG A 1 217 ? 86.433 76.711 -14.401 1.00 43.96 198 ARG A C 1
ATOM 1436 O O . ARG A 1 217 ? 86.914 77.758 -14.809 1.00 48.99 198 ARG A O 1
ATOM 1444 N N . LEU A 1 218 ? 85.291 76.230 -14.805 1.00 40.70 199 LEU A N 1
ATOM 1445 C CA A LEU A 1 218 ? 84.424 76.857 -15.788 0.50 42.07 199 LEU A CA 1
ATOM 1446 C CA B LEU A 1 218 ? 84.421 76.866 -15.792 0.50 41.11 199 LEU A CA 1
ATOM 1447 C C . LEU A 1 218 ? 84.060 78.304 -15.428 1.00 42.51 199 LEU A C 1
ATOM 1448 O O . LEU A 1 218 ? 84.277 79.241 -16.221 1.00 42.69 199 LEU A O 1
ATOM 1457 N N . VAL A 1 219 ? 83.521 78.503 -14.227 1.00 43.62 200 VAL A N 1
ATOM 1458 C CA . VAL A 1 219 ? 83.079 79.835 -13.795 1.00 45.50 200 VAL A CA 1
ATOM 1459 C C . VAL A 1 219 ? 84.179 80.904 -13.672 1.00 45.33 200 VAL A C 1
ATOM 1460 O O . VAL A 1 219 ? 83.862 82.070 -13.554 1.00 49.21 200 VAL A O 1
ATOM 1464 N N . ARG A 1 220 ? 85.451 80.513 -13.702 1.00 47.60 201 ARG A N 1
ATOM 1465 C CA . ARG A 1 220 ? 86.573 81.450 -13.663 1.00 47.93 201 ARG A CA 1
ATOM 1466 C C . ARG A 1 220 ? 86.976 81.916 -15.052 1.00 45.05 201 ARG A C 1
ATOM 1467 O O . ARG A 1 220 ? 87.806 82.788 -15.185 1.00 45.65 201 ARG A O 1
ATOM 1475 N N . GLY A 1 221 ? 86.453 81.293 -16.093 1.00 44.96 202 GLY A N 1
ATOM 1476 C CA . GLY A 1 221 ? 86.853 81.644 -17.422 1.00 43.75 202 GLY A CA 1
ATOM 1477 C C . GLY A 1 221 ? 86.414 83.036 -17.761 1.00 42.41 202 GLY A C 1
ATOM 1478 O O . GLY A 1 221 ? 85.424 83.523 -17.214 1.00 42.93 202 GLY A O 1
ATOM 1479 N N . GLU A 1 222 ? 87.172 83.684 -18.635 1.00 45.43 203 GLU A N 1
ATOM 1480 C CA . GLU A 1 222 ? 86.819 84.993 -19.074 1.00 46.49 203 GLU A CA 1
ATOM 1481 C C . GLU A 1 222 ? 85.503 84.898 -19.782 1.00 44.13 203 GLU A C 1
ATOM 1482 O O . GLU A 1 222 ? 85.333 84.100 -20.721 1.00 42.69 203 GLU A O 1
ATOM 1488 N N . GLY A 1 223 ? 84.584 85.724 -19.291 1.00 42.24 204 GLY A N 1
ATOM 1489 C CA . GLY A 1 223 ? 83.271 85.923 -19.834 1.00 40.52 204 GLY A CA 1
ATOM 1490 C C . GLY A 1 223 ? 82.235 84.925 -19.432 1.00 39.03 204 GLY A C 1
ATOM 1491 O O . GLY A 1 223 ? 81.085 85.065 -19.823 1.00 39.50 204 GLY A O 1
ATOM 1492 N N . VAL A 1 224 ? 82.638 83.909 -18.662 1.00 40.63 205 VAL A N 1
ATOM 1493 C CA . VAL A 1 224 ? 81.729 82.817 -18.348 1.00 38.78 205 VAL A CA 1
ATOM 1494 C C . VAL A 1 224 ? 80.548 83.228 -17.462 1.00 38.78 205 VAL A C 1
ATOM 1495 O O . VAL A 1 224 ? 79.457 82.720 -17.657 1.00 43.03 205 VAL A O 1
ATOM 1499 N N . GLU A 1 225 ? 80.763 84.094 -16.479 1.00 41.25 206 GLU A N 1
ATOM 1500 C CA . GLU A 1 225 ? 79.670 84.554 -15.607 1.00 41.37 206 GLU A CA 1
ATOM 1501 C C . GLU A 1 225 ? 78.600 85.277 -16.424 1.00 38.52 206 GLU A C 1
ATOM 1502 O O . GLU A 1 225 ? 77.425 85.070 -16.207 1.00 37.76 206 GLU A O 1
ATOM 1508 N N . ALA A 1 226 ? 79.025 86.043 -17.419 1.00 39.96 207 ALA A N 1
ATOM 1509 C CA . ALA A 1 226 ? 78.139 86.768 -18.307 1.00 36.77 207 ALA A CA 1
ATOM 1510 C C . ALA A 1 226 ? 77.425 85.829 -19.279 1.00 38.52 207 ALA A C 1
ATOM 1511 O O . ALA A 1 226 ? 76.303 86.093 -19.667 1.00 39.94 207 ALA A O 1
ATOM 1513 N N . VAL A 1 227 ? 78.055 84.735 -19.699 1.00 40.62 208 VAL A N 1
ATOM 1514 C CA . VAL A 1 227 ? 77.368 83.728 -20.541 1.00 38.59 208 VAL A CA 1
ATOM 1515 C C . VAL A 1 227 ? 76.254 83.068 -19.703 1.00 39.41 208 VAL A C 1
ATOM 1516 O O . VAL A 1 227 ? 75.132 82.892 -20.131 1.00 37.78 208 VAL A O 1
ATOM 1528 N N . ARG A 1 229 ? 74.711 84.277 -17.204 1.00 38.79 210 ARG A N 1
ATOM 1529 C CA . ARG A 1 229 ? 73.660 85.268 -17.035 1.00 40.10 210 ARG A CA 1
ATOM 1530 C C . ARG A 1 229 ? 72.762 85.241 -18.250 1.00 41.26 210 ARG A C 1
ATOM 1531 O O . ARG A 1 229 ? 71.547 85.143 -18.101 1.00 40.62 210 ARG A O 1
ATOM 1539 N N . ASP A 1 230 ? 73.352 85.312 -19.450 1.00 40.11 211 ASP A N 1
ATOM 1540 C CA . ASP A 1 230 ? 72.580 85.275 -20.683 1.00 41.84 211 ASP A CA 1
ATOM 1541 C C . ASP A 1 230 ? 71.747 84.017 -20.839 1.00 40.66 211 ASP A C 1
ATOM 1542 O O . ASP A 1 230 ? 70.581 84.090 -21.171 1.00 43.34 211 ASP A O 1
ATOM 1547 N N . VAL A 1 231 ? 72.349 82.855 -20.642 1.00 44.88 212 VAL A N 1
ATOM 1548 C CA . VAL A 1 231 ? 71.623 81.591 -20.691 1.00 42.63 212 VAL A CA 1
ATOM 1549 C C . VAL A 1 231 ? 70.428 81.581 -19.699 1.00 43.24 212 VAL A C 1
ATOM 1550 O O . VAL A 1 231 ? 69.317 81.236 -20.065 1.00 42.57 212 VAL A O 1
ATOM 1562 N N . GLU A 1 233 ? 68.866 84.143 -18.194 1.00 43.53 214 GLU A N 1
ATOM 1563 C CA . GLU A 1 233 ? 67.839 85.107 -18.479 1.00 43.27 214 GLU A CA 1
ATOM 1564 C C . GLU A 1 233 ? 66.890 84.608 -19.595 1.00 41.53 214 GLU A C 1
ATOM 1565 O O . GLU A 1 233 ? 65.709 84.864 -19.546 1.00 43.13 214 GLU A O 1
ATOM 1571 N N . GLU A 1 234 ? 67.428 83.947 -20.611 1.00 39.26 215 GLU A N 1
ATOM 1572 C CA . GLU A 1 234 ? 66.619 83.325 -21.644 1.00 40.52 215 GLU A CA 1
ATOM 1573 C C . GLU A 1 234 ? 65.686 82.270 -21.008 1.00 41.40 215 GLU A C 1
ATOM 1574 O O . GLU A 1 234 ? 64.524 82.221 -21.298 1.00 39.89 215 GLU A O 1
ATOM 1580 N N . CYS A 1 235 ? 66.225 81.449 -20.110 1.00 41.33 216 CYS A N 1
ATOM 1581 C CA . CYS A 1 235 ? 65.465 80.432 -19.422 1.00 38.29 216 CYS A CA 1
ATOM 1582 C C . CYS A 1 235 ? 64.383 81.014 -18.545 1.00 39.65 216 CYS A C 1
ATOM 1583 O O . CYS A 1 235 ? 63.273 80.489 -18.509 1.00 42.92 216 CYS A O 1
ATOM 1586 N N . PHE A 1 236 ? 64.691 82.075 -17.820 1.00 41.44 217 PHE A N 1
ATOM 1587 C CA . PHE A 1 236 ? 63.698 82.732 -16.983 1.00 40.63 217 PHE A CA 1
ATOM 1588 C C . PHE A 1 236 ? 62.587 83.397 -17.842 1.00 42.12 217 PHE A C 1
ATOM 1589 O O . PHE A 1 236 ? 61.435 83.385 -17.451 1.00 43.71 217 PHE A O 1
ATOM 1597 N N . ALA A 1 237 ? 62.931 83.951 -19.004 1.00 41.45 218 ALA A N 1
ATOM 1598 C CA . ALA A 1 237 ? 61.939 84.520 -19.912 1.00 41.49 218 ALA A CA 1
ATOM 1599 C C . ALA A 1 237 ? 60.989 83.427 -20.419 1.00 41.00 218 ALA A C 1
ATOM 1600 O O . ALA A 1 237 ? 59.784 83.597 -20.456 1.00 43.99 218 ALA A O 1
ATOM 1602 N N . VAL A 1 238 ? 61.535 82.299 -20.820 1.00 40.98 219 VAL A N 1
ATOM 1603 C CA . VAL A 1 238 ? 60.695 81.183 -21.278 1.00 39.24 219 VAL A CA 1
ATOM 1604 C C . VAL A 1 238 ? 59.825 80.661 -20.124 1.00 42.21 219 VAL A C 1
ATOM 1605 O O . VAL A 1 238 ? 58.638 80.409 -20.318 1.00 42.47 219 VAL A O 1
ATOM 1609 N N . ALA A 1 239 ? 60.422 80.512 -18.935 1.00 39.92 220 ALA A N 1
ATOM 1610 C CA . ALA A 1 239 ? 59.710 80.035 -17.754 1.00 40.67 220 ALA A CA 1
ATOM 1611 C C . ALA A 1 239 ? 58.566 80.953 -17.366 1.00 40.51 220 ALA A C 1
ATOM 1612 O O . ALA A 1 239 ? 57.517 80.464 -16.975 1.00 38.06 220 ALA A O 1
ATOM 1614 N N . ARG A 1 240 ? 58.747 82.266 -17.483 1.00 43.49 221 ARG A N 1
ATOM 1615 C CA . ARG A 1 240 ? 57.664 83.198 -17.208 1.00 46.06 221 ARG A CA 1
ATOM 1616 C C . ARG A 1 240 ? 56.530 83.065 -18.229 1.00 44.37 221 ARG A C 1
ATOM 1617 O O . ARG A 1 240 ? 55.371 83.077 -17.843 1.00 43.23 221 ARG A O 1
ATOM 1625 N N . ALA A 1 241 ? 56.855 82.997 -19.517 1.00 42.29 222 ALA A N 1
ATOM 1626 C CA . ALA A 1 241 ? 55.831 82.900 -20.543 1.00 41.96 222 ALA A CA 1
ATOM 1627 C C . ALA A 1 241 ? 55.027 81.574 -20.418 1.00 42.58 222 ALA A C 1
ATOM 1628 O O . ALA A 1 241 ? 53.886 81.489 -20.818 1.00 45.45 222 ALA A O 1
ATOM 1630 N N . GLU A 1 242 ? 55.639 80.557 -19.844 1.00 42.91 223 GLU A N 1
ATOM 1631 C CA . GLU A 1 242 ? 55.009 79.295 -19.581 1.00 40.15 223 GLU A CA 1
ATOM 1632 C C . GLU A 1 242 ? 54.298 79.243 -18.244 1.00 38.27 223 GLU A C 1
ATOM 1633 O O . GLU A 1 242 ? 53.789 78.216 -17.850 1.00 39.63 223 GLU A O 1
ATOM 1639 N N . GLY A 1 243 ? 54.262 80.356 -17.537 1.00 39.64 224 GLY A N 1
ATOM 1640 C CA . GLY A 1 243 ? 53.535 80.426 -16.297 1.00 38.63 224 GLY A CA 1
ATOM 1641 C C . GLY A 1 243 ? 54.086 79.581 -15.193 1.00 38.20 224 GLY A C 1
ATOM 1642 O O . GLY A 1 243 ? 53.346 79.199 -14.326 1.00 39.22 224 GLY A O 1
ATOM 1643 N N . VAL A 1 244 ? 55.391 79.348 -15.189 1.00 39.46 225 VAL A N 1
ATOM 1644 C CA . VAL A 1 244 ? 56.051 78.566 -14.132 1.00 38.70 225 VAL A CA 1
ATOM 1645 C C . VAL A 1 244 ? 56.430 79.441 -12.938 1.00 40.62 225 VAL A C 1
ATOM 1646 O O . VAL A 1 244 ? 56.999 80.511 -13.105 1.00 45.02 225 VAL A O 1
ATOM 1650 N N . LYS A 1 245 ? 56.150 78.932 -11.748 1.00 43.23 226 LYS A N 1
ATOM 1651 C CA A LYS A 1 245 ? 56.470 79.561 -10.474 0.50 43.31 226 LYS A CA 1
ATOM 1652 C CA B LYS A 1 245 ? 56.517 79.603 -10.515 0.50 43.12 226 LYS A CA 1
ATOM 1653 C C . LYS A 1 245 ? 57.758 78.918 -9.974 1.00 42.26 226 LYS A C 1
ATOM 1654 O O . LYS A 1 245 ? 57.714 77.796 -9.495 1.00 39.21 226 LYS A O 1
ATOM 1665 N N . LEU A 1 246 ? 58.874 79.635 -10.072 1.00 42.80 227 LEU A N 1
ATOM 1666 C CA . LEU A 1 246 ? 60.174 79.141 -9.630 1.00 43.74 227 LEU A CA 1
ATOM 1667 C C . LEU A 1 246 ? 60.465 79.526 -8.197 1.00 44.44 227 LEU A C 1
ATOM 1668 O O . LEU A 1 246 ? 59.885 80.483 -7.689 1.00 44.03 227 LEU A O 1
ATOM 1673 N N . PRO A 1 247 ? 61.383 78.791 -7.534 1.00 47.05 228 PRO A N 1
ATOM 1674 C CA . PRO A 1 247 ? 61.768 79.233 -6.198 1.00 50.09 228 PRO A CA 1
ATOM 1675 C C . PRO A 1 247 ? 62.353 80.666 -6.246 1.00 52.57 228 PRO A C 1
ATOM 1676 O O . PRO A 1 247 ? 62.870 81.139 -7.294 1.00 53.14 228 PRO A O 1
ATOM 1680 N N . ASP A 1 248 ? 62.236 81.352 -5.118 1.00 55.60 229 ASP A N 1
ATOM 1681 C CA . ASP A 1 248 ? 62.579 82.778 -5.012 1.00 58.72 229 ASP A CA 1
ATOM 1682 C C . ASP A 1 248 ? 64.043 83.199 -5.284 1.00 57.71 229 ASP A C 1
ATOM 1683 O O . ASP A 1 248 ? 64.291 84.249 -5.938 1.00 58.44 229 ASP A O 1
ATOM 1688 N N . ASP A 1 249 ? 64.984 82.396 -4.788 1.00 51.03 230 ASP A N 1
ATOM 1689 C CA . ASP A 1 249 ? 66.396 82.675 -4.956 1.00 49.67 230 ASP A CA 1
ATOM 1690 C C . ASP A 1 249 ? 66.999 81.705 -5.935 1.00 44.38 230 ASP A C 1
ATOM 1691 O O . ASP A 1 249 ? 68.130 81.331 -5.757 1.00 42.94 230 ASP A O 1
ATOM 1696 N N . VAL A 1 250 ? 66.265 81.315 -6.979 1.00 42.68 231 VAL A N 1
ATOM 1697 C CA . VAL A 1 250 ? 66.753 80.305 -7.919 1.00 42.15 231 VAL A CA 1
ATOM 1698 C C . VAL A 1 250 ? 68.092 80.707 -8.604 1.00 43.02 231 VAL A C 1
ATOM 1699 O O . VAL A 1 250 ? 68.953 79.857 -8.820 1.00 45.73 231 VAL A O 1
ATOM 1703 N N . ALA A 1 251 ? 68.272 81.982 -8.942 1.00 41.74 232 ALA A N 1
ATOM 1704 C CA . ALA A 1 251 ? 69.497 82.435 -9.657 1.00 41.05 232 ALA A CA 1
ATOM 1705 C C . ALA A 1 251 ? 70.742 82.281 -8.801 1.00 40.78 232 ALA A C 1
ATOM 1706 O O . ALA A 1 251 ? 71.760 81.764 -9.267 1.00 40.22 232 ALA A O 1
ATOM 1708 N N . LEU A 1 252 ? 70.635 82.734 -7.548 1.00 38.00 233 LEU A N 1
ATOM 1709 C CA . LEU A 1 252 ? 71.685 82.609 -6.584 1.00 38.95 233 LEU A CA 1
ATOM 1710 C C . LEU A 1 252 ? 71.977 81.135 -6.280 1.00 41.00 233 LEU A C 1
ATOM 1711 O O . LEU A 1 252 ? 73.142 80.764 -6.141 1.00 38.50 233 LEU A O 1
ATOM 1716 N N . ALA A 1 253 ? 70.939 80.296 -6.148 1.00 41.08 234 ALA A N 1
ATOM 1717 C CA . ALA A 1 253 ? 71.169 78.867 -5.857 1.00 40.69 234 ALA A CA 1
ATOM 1718 C C . ALA A 1 253 ? 71.939 78.212 -7.022 1.00 37.71 234 ALA A C 1
ATOM 1719 O O . ALA A 1 253 ? 72.822 77.412 -6.825 1.00 38.13 234 ALA A O 1
ATOM 1721 N N . ILE A 1 254 ? 71.616 78.586 -8.239 1.00 40.09 235 ILE A N 1
ATOM 1722 C CA . ILE A 1 254 ? 72.332 78.079 -9.414 1.00 40.31 235 ILE A CA 1
ATOM 1723 C C . ILE A 1 254 ? 73.821 78.545 -9.434 1.00 44.59 235 ILE A C 1
ATOM 1724 O O . ILE A 1 254 ? 74.724 77.737 -9.697 1.00 43.41 235 ILE A O 1
ATOM 1729 N N . ARG A 1 255 ? 74.083 79.818 -9.126 1.00 42.83 236 ARG A N 1
ATOM 1730 C CA . ARG A 1 255 ? 75.459 80.314 -9.138 1.00 42.03 236 ARG A CA 1
ATOM 1731 C C . ARG A 1 255 ? 76.283 79.650 -8.066 1.00 42.13 236 ARG A C 1
ATOM 1732 O O . ARG A 1 255 ? 77.474 79.446 -8.250 1.00 44.37 236 ARG A O 1
ATOM 1740 N N . ARG A 1 256 ? 75.657 79.325 -6.936 1.00 41.54 237 ARG A N 1
ATOM 1741 C CA . ARG A 1 256 ? 76.358 78.702 -5.813 1.00 39.37 237 ARG A CA 1
ATOM 1742 C C . ARG A 1 256 ? 76.789 77.265 -6.106 1.00 38.39 237 ARG A C 1
ATOM 1743 O O . ARG A 1 256 ? 77.696 76.769 -5.495 1.00 39.68 237 ARG A O 1
ATOM 1751 N N . ILE A 1 257 ? 76.169 76.595 -7.058 1.00 40.33 238 ILE A N 1
ATOM 1752 C CA . ILE A 1 257 ? 76.572 75.229 -7.379 1.00 42.02 238 ILE A CA 1
ATOM 1753 C C . ILE A 1 257 ? 78.079 75.133 -7.714 1.00 41.27 238 ILE A C 1
ATOM 1754 O O . ILE A 1 257 ? 78.708 74.185 -7.353 1.00 43.10 238 ILE A O 1
ATOM 1759 N N . ALA A 1 258 ? 78.639 76.148 -8.362 1.00 42.69 239 ALA A N 1
ATOM 1760 C CA . ALA A 1 258 ? 80.046 76.197 -8.705 1.00 40.20 239 ALA A CA 1
ATOM 1761 C C . ALA A 1 258 ? 80.922 76.171 -7.487 1.00 43.52 239 ALA A C 1
ATOM 1762 O O . ALA A 1 258 ? 82.056 75.722 -7.573 1.00 44.65 239 ALA A O 1
ATOM 1764 N N . GLU A 1 259 ? 80.426 76.675 -6.357 1.00 44.73 240 GLU A N 1
ATOM 1765 C CA . GLU A 1 259 ? 81.209 76.646 -5.140 1.00 46.92 240 GLU A CA 1
ATOM 1766 C C . GLU A 1 259 ? 80.951 75.450 -4.260 1.00 44.59 240 GLU A C 1
ATOM 1767 O O . GLU A 1 259 ? 81.822 75.070 -3.508 1.00 47.06 240 GLU A O 1
ATOM 1773 N N . THR A 1 260 ? 79.808 74.800 -4.374 1.00 45.15 241 THR A N 1
ATOM 1774 C CA . THR A 1 260 ? 79.580 73.605 -3.559 1.00 46.04 241 THR A CA 1
ATOM 1775 C C . THR A 1 260 ? 80.025 72.333 -4.277 1.00 44.36 241 THR A C 1
ATOM 1776 O O . THR A 1 260 ? 80.316 71.383 -3.633 1.00 44.38 241 THR A O 1
ATOM 1788 N N . PRO A 1 262 ? 82.777 72.162 -6.742 1.00 39.47 243 PRO A N 1
ATOM 1789 C CA . PRO A 1 262 ? 83.787 72.753 -7.611 1.00 38.52 243 PRO A CA 1
ATOM 1790 C C . PRO A 1 262 ? 84.539 71.785 -8.521 1.00 38.75 243 PRO A C 1
ATOM 1791 O O . PRO A 1 262 ? 85.015 72.192 -9.579 1.00 39.96 243 PRO A O 1
ATOM 1795 N N . ARG A 1 263 ? 84.621 70.517 -8.138 1.00 40.31 244 ARG A N 1
ATOM 1796 C CA . ARG A 1 263 ? 85.355 69.556 -8.929 1.00 40.97 244 ARG A CA 1
ATOM 1797 C C . ARG A 1 263 ? 84.444 68.617 -9.719 1.00 40.93 244 ARG A C 1
ATOM 1798 O O . ARG A 1 263 ? 84.917 67.691 -10.364 1.00 40.93 244 ARG A O 1
ATOM 1806 N N . GLN A 1 264 ? 83.158 68.930 -9.744 1.00 40.63 245 GLN A N 1
ATOM 1807 C CA . GLN A 1 264 ? 82.168 68.150 -10.471 1.00 43.22 245 GLN A CA 1
ATOM 1808 C C . GLN A 1 264 ? 82.020 68.557 -11.938 1.00 41.96 245 GLN A C 1
ATOM 1809 O O . GLN A 1 264 ? 81.954 69.738 -12.254 1.00 43.79 245 GLN A O 1
ATOM 1815 N N . SER A 1 265 ? 81.994 67.563 -12.822 1.00 43.13 246 SER A N 1
ATOM 1816 C CA . SER A 1 265 ? 81.739 67.739 -14.246 1.00 42.09 246 SER A CA 1
ATOM 1817 C C . SER A 1 265 ? 80.334 67.228 -14.430 1.00 41.30 246 SER A C 1
ATOM 1818 O O . SER A 1 265 ? 79.859 66.458 -13.612 1.00 38.58 246 SER A O 1
ATOM 1821 N N . SER A 1 266 ? 79.672 67.651 -15.508 1.00 39.79 247 SER A N 1
ATOM 1822 C CA . SER A 1 266 ? 78.291 67.302 -15.725 1.00 39.83 247 SER A CA 1
ATOM 1823 C C . SER A 1 266 ? 78.065 65.905 -16.309 1.00 39.45 247 SER A C 1
ATOM 1824 O O . SER A 1 266 ? 78.962 65.273 -16.855 1.00 37.48 247 SER A O 1
ATOM 1827 N N . SER A 1 267 ? 76.840 65.431 -16.141 1.00 38.79 248 SER A N 1
ATOM 1828 C CA . SER A 1 267 ? 76.428 64.173 -16.711 1.00 41.28 248 SER A CA 1
ATOM 1829 C C . SER A 1 267 ? 76.636 64.255 -18.240 1.00 41.65 248 SER A C 1
ATOM 1830 O O . SER A 1 267 ? 77.087 63.292 -18.831 1.00 42.83 248 SER A O 1
ATOM 1833 N N . THR A 1 268 ? 76.337 65.408 -18.851 1.00 39.69 249 THR A N 1
ATOM 1834 C CA . THR A 1 268 ? 76.552 65.654 -20.305 1.00 40.11 249 THR A CA 1
ATOM 1835 C C . THR A 1 268 ? 78.042 65.515 -20.666 1.00 40.28 249 THR A C 1
ATOM 1836 O O . THR A 1 268 ? 78.382 64.856 -21.671 1.00 38.89 249 THR A O 1
ATOM 1840 N N . ALA A 1 269 ? 78.933 66.034 -19.804 1.00 37.82 250 ALA A N 1
ATOM 1841 C CA . ALA A 1 269 ? 80.366 65.891 -20.012 1.00 37.44 250 ALA A CA 1
ATOM 1842 C C . ALA A 1 269 ? 80.794 64.448 -20.013 1.00 39.39 250 ALA A C 1
ATOM 1843 O O . ALA A 1 269 ? 81.644 64.068 -20.803 1.00 39.79 250 ALA A O 1
ATOM 1845 N N . GLN A 1 270 ? 80.215 63.654 -19.119 1.00 42.00 251 GLN A N 1
ATOM 1846 C CA . GLN A 1 270 ? 80.580 62.248 -18.971 1.00 47.44 251 GLN A CA 1
ATOM 1847 C C . GLN A 1 270 ? 80.062 61.449 -20.166 1.00 44.19 251 GLN A C 1
ATOM 1848 O O . GLN A 1 270 ? 80.719 60.558 -20.647 1.00 46.75 251 GLN A O 1
ATOM 1854 N N . ASP A 1 271 ? 78.892 61.791 -20.658 1.00 43.27 252 ASP A N 1
ATOM 1855 C CA . ASP A 1 271 ? 78.335 61.164 -21.860 1.00 44.25 252 ASP A CA 1
ATOM 1856 C C . ASP A 1 271 ? 79.243 61.418 -23.069 1.00 42.82 252 ASP A C 1
ATOM 1857 O O . ASP A 1 271 ? 79.552 60.501 -23.809 1.00 43.74 252 ASP A O 1
ATOM 1862 N N . LEU A 1 272 ? 79.669 62.659 -23.280 1.00 43.17 253 LEU A N 1
ATOM 1863 C CA . LEU A 1 272 ? 80.555 62.977 -24.411 1.00 42.74 253 LEU A CA 1
ATOM 1864 C C . LEU A 1 272 ? 81.932 62.335 -24.250 1.00 43.32 253 LEU A C 1
ATOM 1865 O O . LEU A 1 272 ? 82.508 61.871 -25.237 1.00 43.84 253 LEU A O 1
ATOM 1870 N N . ALA A 1 273 ? 82.435 62.262 -23.015 1.00 44.08 254 ALA A N 1
ATOM 1871 C CA . ALA A 1 273 ? 83.724 61.615 -22.747 1.00 43.72 254 ALA A CA 1
ATOM 1872 C C . ALA A 1 273 ? 83.684 60.134 -23.121 1.00 44.23 254 ALA A C 1
ATOM 1873 O O . ALA A 1 273 ? 84.676 59.591 -23.580 1.00 44.78 254 ALA A O 1
ATOM 1875 N N . ARG A 1 274 ? 82.530 59.497 -22.953 1.00 46.01 255 ARG A N 1
ATOM 1876 C CA . ARG A 1 274 ? 82.345 58.065 -23.238 1.00 45.09 255 ARG A CA 1
ATOM 1877 C C . ARG A 1 274 ? 81.747 57.760 -24.609 1.00 45.01 255 ARG A C 1
ATOM 1878 O O . ARG A 1 274 ? 81.485 56.607 -24.911 1.00 45.35 255 ARG A O 1
ATOM 1883 N N . GLY A 1 275 ? 81.495 58.775 -25.431 1.00 46.25 256 GLY A N 1
ATOM 1884 C CA . GLY A 1 275 ? 80.908 58.550 -26.748 1.00 46.83 256 GLY A CA 1
ATOM 1885 C C . GLY A 1 275 ? 79.443 58.133 -26.734 1.00 47.37 256 GLY A C 1
ATOM 1886 O O . GLY A 1 275 ? 78.987 57.474 -27.665 1.00 47.59 256 GLY A O 1
ATOM 1887 N N . LYS A 1 276 ? 78.719 58.531 -25.682 1.00 48.40 257 LYS A N 1
ATOM 1888 C CA A LYS A 1 276 ? 77.295 58.236 -25.518 0.50 48.50 257 LYS A CA 1
ATOM 1889 C CA B LYS A 1 276 ? 77.295 58.235 -25.536 0.50 47.96 257 LYS A CA 1
ATOM 1890 C C . LYS A 1 276 ? 76.473 59.497 -25.859 1.00 49.31 257 LYS A C 1
ATOM 1891 O O . LYS A 1 276 ? 76.966 60.626 -25.766 1.00 47.58 257 LYS A O 1
ATOM 1896 N N . ARG A 1 277 ? 75.227 59.297 -26.262 1.00 51.28 258 ARG A N 1
ATOM 1897 C CA . ARG A 1 277 ? 74.310 60.382 -26.608 1.00 49.66 258 ARG A CA 1
ATOM 1898 C C . ARG A 1 277 ? 73.808 61.026 -25.317 1.00 47.72 258 ARG A C 1
ATOM 1899 O O . ARG A 1 277 ? 73.378 60.343 -24.387 1.00 48.54 258 ARG A O 1
ATOM 1902 N N . SER A 1 278 ? 73.913 62.344 -25.235 1.00 45.80 259 SER A N 1
ATOM 1903 C CA . SER A 1 278 ? 73.451 63.070 -24.077 1.00 43.94 259 SER A CA 1
ATOM 1904 C C . SER A 1 278 ? 71.969 63.371 -24.148 1.00 43.35 259 SER A C 1
ATOM 1905 O O . SER A 1 278 ? 71.308 63.045 -25.133 1.00 46.25 259 SER A O 1
ATOM 1908 N N . GLU A 1 279 ? 71.470 64.021 -23.094 1.00 44.19 260 GLU A N 1
ATOM 1909 C CA . GLU A 1 279 ? 70.093 64.483 -22.986 1.00 46.25 260 GLU A CA 1
ATOM 1910 C C . GLU A 1 279 ? 69.933 65.942 -23.410 1.00 41.68 260 GLU A C 1
ATOM 1911 O O . GLU A 1 279 ? 68.969 66.574 -23.026 1.00 41.25 260 GLU A O 1
ATOM 1917 N N . ILE A 1 280 ? 70.859 66.470 -24.208 1.00 39.67 261 ILE A N 1
ATOM 1918 C CA . ILE A 1 280 ? 70.893 67.881 -24.568 1.00 41.06 261 ILE A CA 1
ATOM 1919 C C . ILE A 1 280 ? 69.642 68.403 -25.277 1.00 40.30 261 ILE A C 1
ATOM 1920 O O . ILE A 1 280 ? 69.307 69.574 -25.139 1.00 40.82 261 ILE A O 1
ATOM 1925 N N . ASP A 1 281 ? 68.936 67.548 -26.009 1.00 43.92 262 ASP A N 1
ATOM 1926 C CA . ASP A 1 281 ? 67.681 67.967 -26.665 1.00 43.12 262 ASP A CA 1
ATOM 1927 C C . ASP A 1 281 ? 66.597 68.285 -25.633 1.00 42.09 262 ASP A C 1
ATOM 1928 O O . ASP A 1 281 ? 65.639 68.945 -25.954 1.00 45.74 262 ASP A O 1
ATOM 1933 N N . HIS A 1 282 ? 66.759 67.799 -24.406 1.00 42.77 263 HIS A N 1
ATOM 1934 C CA . HIS A 1 282 ? 65.812 68.019 -23.314 1.00 42.62 263 HIS A CA 1
ATOM 1935 C C . HIS A 1 282 ? 66.320 68.988 -22.253 1.00 43.63 263 HIS A C 1
ATOM 1936 O O . HIS A 1 282 ? 65.673 69.161 -21.226 1.00 43.78 263 HIS A O 1
ATOM 1943 N N . LEU A 1 283 ? 67.481 69.598 -22.492 1.00 45.41 264 LEU A N 1
ATOM 1944 C CA . LEU A 1 283 ? 68.046 70.620 -21.604 1.00 42.90 264 LEU A CA 1
ATOM 1945 C C . LEU A 1 283 ? 68.005 71.942 -22.392 1.00 41.56 264 LEU A C 1
ATOM 1946 O O . LEU A 1 283 ? 66.925 72.525 -22.569 1.00 42.60 264 LEU A O 1
ATOM 1951 N N . ASN A 1 284 ? 69.136 72.398 -22.926 1.00 41.01 265 ASN A N 1
ATOM 1952 C CA . ASN A 1 284 ? 69.144 73.640 -23.662 1.00 37.38 265 ASN A CA 1
ATOM 1953 C C . ASN A 1 284 ? 68.241 73.563 -24.882 1.00 38.11 265 ASN A C 1
ATOM 1954 O O . ASN A 1 284 ? 67.649 74.577 -25.252 1.00 40.38 265 ASN A O 1
ATOM 1959 N N . GLY A 1 285 ? 68.124 72.375 -25.483 1.00 37.96 266 GLY A N 1
ATOM 1960 C CA . GLY A 1 285 ? 67.211 72.135 -26.621 1.00 38.43 266 GLY A CA 1
ATOM 1961 C C . GLY A 1 285 ? 65.732 72.384 -26.376 1.00 38.37 266 GLY A C 1
ATOM 1962 O O . GLY A 1 285 ? 65.004 72.784 -27.270 1.00 39.19 266 GLY A O 1
ATOM 1963 N N . LEU A 1 286 ? 65.282 72.127 -25.160 1.00 41.85 267 LEU A N 1
ATOM 1964 C CA . LEU A 1 286 ? 63.916 72.421 -24.755 1.00 40.88 267 LEU A CA 1
ATOM 1965 C C . LEU A 1 286 ? 63.716 73.925 -24.731 1.00 40.69 267 LEU A C 1
ATOM 1966 O O . LEU A 1 286 ? 62.702 74.441 -25.210 1.00 44.28 267 LEU A O 1
ATOM 1971 N N . ILE A 1 287 ? 64.703 74.643 -24.202 1.00 40.28 268 ILE A N 1
ATOM 1972 C CA . ILE A 1 287 ? 64.623 76.110 -24.110 1.00 40.86 268 ILE A CA 1
ATOM 1973 C C . ILE A 1 287 ? 64.570 76.710 -25.515 1.00 39.07 268 ILE A C 1
ATOM 1974 O O . ILE A 1 287 ? 63.795 77.645 -25.742 1.00 41.64 268 ILE A O 1
ATOM 1979 N N . VAL A 1 288 ? 65.371 76.166 -26.441 1.00 36.22 269 VAL A N 1
ATOM 1980 C CA . VAL A 1 288 ? 65.407 76.646 -27.832 1.00 40.03 269 VAL A CA 1
ATOM 1981 C C . VAL A 1 288 ? 64.085 76.454 -28.526 1.00 39.05 269 VAL A C 1
ATOM 1982 O O . VAL A 1 288 ? 63.544 77.356 -29.133 1.00 43.38 269 VAL A O 1
ATOM 1986 N N . ARG A 1 289 ? 63.597 75.242 -28.429 1.00 42.49 270 ARG A N 1
ATOM 1987 C C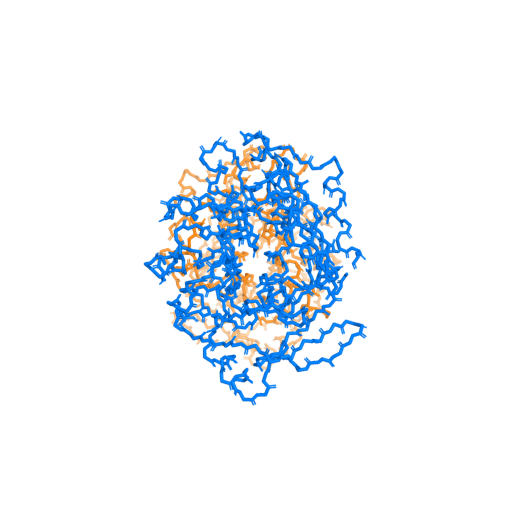A A ARG A 1 289 ? 62.364 74.855 -29.090 0.50 45.48 270 ARG A CA 1
ATOM 1988 C CA B ARG A 1 289 ? 62.342 74.800 -29.041 0.50 44.59 270 ARG A CA 1
ATOM 1989 C C . ARG A 1 289 ? 61.174 75.660 -28.502 1.00 45.72 270 ARG A C 1
ATOM 1990 O O . ARG A 1 289 ? 60.347 76.198 -29.239 1.00 45.36 270 ARG A O 1
ATOM 2005 N N . ARG A 1 290 ? 61.157 75.847 -27.207 1.00 46.08 271 ARG A N 1
ATOM 2006 C CA . ARG A 1 290 ? 60.105 76.579 -26.552 1.00 46.34 271 ARG A CA 1
ATOM 2007 C C . ARG A 1 290 ? 60.216 78.076 -26.795 1.00 45.56 271 ARG A C 1
ATOM 2008 O O . ARG A 1 290 ? 59.225 78.719 -27.101 1.00 44.98 271 ARG A O 1
ATOM 2016 N N . GLY A 1 291 ? 61.419 78.632 -26.676 1.00 44.00 272 GLY A N 1
ATOM 2017 C CA . GLY A 1 291 ? 61.653 80.018 -26.950 1.00 42.67 272 GLY A CA 1
ATOM 2018 C C . GLY A 1 291 ? 61.277 80.346 -28.364 1.00 41.12 272 GLY A C 1
ATOM 2019 O O . GLY A 1 291 ? 60.598 81.335 -28.588 1.00 41.28 272 GLY A O 1
ATOM 2020 N N . ASP A 1 292 ? 61.716 79.538 -29.328 1.00 37.49 273 ASP A N 1
ATOM 2021 C CA . ASP A 1 292 ? 61.296 79.769 -30.707 1.00 41.95 273 ASP A CA 1
ATOM 2022 C C . ASP A 1 292 ? 59.777 79.806 -30.903 1.00 41.87 273 ASP A C 1
ATOM 2023 O O . ASP A 1 292 ? 59.281 80.678 -31.554 1.00 46.27 273 ASP A O 1
ATOM 2028 N N . ALA A 1 293 ? 59.067 78.847 -30.326 1.00 42.98 274 ALA A N 1
ATOM 2029 C CA . ALA A 1 293 ? 57.628 78.734 -30.371 1.00 40.33 274 ALA A CA 1
ATOM 2030 C C . ALA A 1 293 ? 56.910 79.898 -29.677 1.00 42.72 274 ALA A C 1
ATOM 2031 O O . ALA A 1 293 ? 55.752 80.201 -29.987 1.00 42.54 274 ALA A O 1
ATOM 2033 N N . LEU A 1 294 ? 57.601 80.579 -28.769 1.00 43.04 275 LEU A N 1
ATOM 2034 C CA . LEU A 1 294 ? 57.000 81.646 -28.025 1.00 42.43 275 LEU A CA 1
ATOM 2035 C C . LEU A 1 294 ? 57.499 82.997 -28.466 1.00 44.71 275 LEU A C 1
ATOM 2036 O O . LEU A 1 294 ? 57.149 83.967 -27.835 1.00 44.61 275 LEU A O 1
ATOM 2041 N N . GLY A 1 295 ? 58.325 83.082 -29.516 1.00 42.50 276 GLY A N 1
ATOM 2042 C CA . GLY A 1 295 ? 58.865 84.347 -29.957 1.00 41.32 276 GLY A CA 1
ATOM 2043 C C . GLY A 1 295 ? 59.877 84.984 -29.039 1.00 42.58 276 GLY A C 1
ATOM 2044 O O . GLY A 1 295 ? 60.075 86.192 -29.090 1.00 44.50 276 GLY A O 1
ATOM 2045 N N . ILE A 1 296 ? 60.563 84.177 -28.228 1.00 43.74 277 ILE A N 1
ATOM 2046 C CA . ILE A 1 296 ? 61.539 84.676 -27.250 1.00 42.87 277 ILE A CA 1
ATOM 2047 C C . ILE A 1 296 ? 62.935 84.305 -27.715 1.00 44.48 277 ILE A C 1
ATOM 2048 O O . ILE A 1 296 ? 63.197 83.133 -27.914 1.00 41.94 277 ILE A O 1
ATOM 2053 N N . PRO A 1 297 ? 63.851 85.298 -27.874 1.00 44.93 278 PRO A N 1
ATOM 2054 C CA . PRO A 1 297 ? 65.178 84.923 -28.334 1.00 45.45 278 PRO A CA 1
ATOM 2055 C C . PRO A 1 297 ? 65.903 83.994 -27.361 1.00 43.77 278 PRO A C 1
ATOM 2056 O O . PRO A 1 297 ? 65.882 84.231 -26.173 1.00 44.60 278 PRO A O 1
ATOM 2060 N N . VAL A 1 298 ? 66.570 82.972 -27.901 1.00 44.67 279 VAL A N 1
ATOM 2061 C CA . VAL A 1 298 ? 67.306 82.001 -27.118 1.00 41.90 279 VAL A CA 1
ATOM 2062 C C . VAL A 1 298 ? 68.718 81.742 -27.693 1.00 42.23 279 VAL A C 1
ATOM 2063 O O . VAL A 1 298 ? 69.153 80.609 -27.736 1.00 45.99 279 VAL A O 1
ATOM 2067 N N . PRO A 1 299 ? 69.460 82.799 -28.066 1.00 42.89 280 PRO A N 1
ATOM 2068 C CA . PRO A 1 299 ? 70.746 82.617 -28.735 1.00 42.64 280 PRO A CA 1
ATOM 2069 C C . PRO A 1 299 ? 71.872 81.911 -27.972 1.00 40.06 280 PRO A C 1
ATOM 2070 O O . PRO A 1 299 ? 72.551 81.087 -28.558 1.00 38.08 280 PRO A O 1
ATOM 2074 N N . ALA A 1 300 ? 72.051 82.196 -26.684 1.00 40.33 281 ALA A N 1
ATOM 2075 C CA . ALA A 1 300 ? 73.082 81.546 -25.905 1.00 38.52 281 ALA A CA 1
ATOM 2076 C C . ALA A 1 300 ? 72.774 80.035 -25.824 1.00 37.73 281 ALA A C 1
ATOM 2077 O O . ALA A 1 300 ? 73.620 79.196 -26.129 1.00 40.15 281 ALA A O 1
ATOM 2079 N N . ASN A 1 301 ? 71.561 79.704 -25.426 1.00 39.86 282 ASN A N 1
ATOM 2080 C CA . ASN A 1 301 ? 71.083 78.326 -25.362 1.00 40.54 282 ASN A CA 1
ATOM 2081 C C . ASN A 1 301 ? 71.200 77.628 -26.689 1.00 37.77 282 ASN A C 1
ATOM 2082 O O . ASN A 1 301 ? 71.575 76.477 -26.748 1.00 38.27 282 ASN A O 1
ATOM 2087 N N . ARG A 1 302 ? 70.895 78.337 -27.760 1.00 39.75 283 ARG A N 1
ATOM 2088 C CA . ARG A 1 302 ? 70.978 77.745 -29.095 1.00 39.35 283 ARG A CA 1
ATOM 2089 C C . ARG A 1 302 ? 72.387 77.353 -29.494 1.00 39.34 283 ARG A C 1
ATOM 2090 O O . ARG A 1 302 ? 72.580 76.289 -30.114 1.00 40.90 283 ARG A O 1
ATOM 2098 N N . VAL A 1 303 ? 73.371 78.203 -29.181 1.00 40.45 284 VAL A N 1
ATOM 2099 C CA . VAL A 1 303 ? 74.773 77.889 -29.450 1.00 40.49 284 VAL A CA 1
ATOM 2100 C C . VAL A 1 303 ? 75.208 76.661 -28.627 1.00 39.22 284 VAL A C 1
ATOM 2101 O O . VAL A 1 303 ? 75.878 75.763 -29.120 1.00 39.07 284 VAL A O 1
ATOM 2105 N N . LEU A 1 304 ? 74.884 76.661 -27.346 1.00 40.05 285 LEU A N 1
ATOM 2106 C CA . LEU A 1 304 ? 75.264 75.541 -26.498 1.00 39.93 285 LEU A CA 1
ATOM 2107 C C . LEU A 1 304 ? 74.664 74.211 -26.996 1.00 40.93 285 LEU A C 1
ATOM 2108 O O . LEU A 1 304 ? 75.356 73.213 -27.067 1.00 41.30 285 LEU A O 1
ATOM 2113 N N . HIS A 1 305 ? 73.397 74.227 -27.387 1.00 41.36 286 HIS A N 1
ATOM 2114 C CA . HIS A 1 305 ? 72.741 73.047 -27.912 1.00 37.44 286 HIS A CA 1
ATOM 2115 C C . HIS A 1 305 ? 73.352 72.568 -29.239 1.00 37.23 286 HIS A C 1
ATOM 2116 O O . HIS A 1 305 ? 73.574 71.381 -29.436 1.00 37.45 286 HIS A O 1
ATOM 2123 N N . ALA A 1 306 ? 73.648 73.485 -30.143 1.00 38.57 287 ALA A N 1
ATOM 2124 C CA . ALA A 1 306 ? 74.173 73.124 -31.464 1.00 37.96 287 ALA A CA 1
ATOM 2125 C C . ALA A 1 306 ? 75.543 72.491 -31.385 1.00 39.86 287 ALA A C 1
ATOM 2126 O O . ALA A 1 306 ? 75.861 71.574 -32.159 1.00 40.71 287 ALA A O 1
ATOM 2128 N N . LEU A 1 307 ? 76.367 73.034 -30.496 1.00 39.36 288 LEU A N 1
ATOM 2129 C CA . LEU A 1 307 ? 77.726 72.590 -30.309 1.00 38.43 288 LEU A CA 1
ATOM 2130 C C . LEU A 1 307 ? 77.797 71.205 -29.687 1.00 38.26 288 LEU A C 1
ATOM 2131 O O . LEU A 1 307 ? 78.552 70.366 -30.182 1.00 35.82 288 LEU A O 1
ATOM 2136 N N . VAL A 1 308 ? 77.043 70.966 -28.604 1.00 37.75 289 VAL A N 1
ATOM 2137 C CA . VAL A 1 308 ? 76.983 69.620 -28.027 1.00 35.87 289 VAL A CA 1
ATOM 2138 C C . VAL A 1 308 ? 76.518 68.638 -29.106 1.00 35.86 289 VAL A C 1
ATOM 2139 O O . VAL A 1 308 ? 77.096 67.589 -29.275 1.00 38.44 289 VAL A O 1
ATOM 2143 N N . ARG A 1 309 ? 75.501 68.991 -29.884 1.00 38.48 290 ARG A N 1
ATOM 2144 C CA A ARG A 1 309 ? 75.028 68.121 -30.962 0.50 36.64 290 ARG A CA 1
ATOM 2145 C CA B ARG A 1 309 ? 75.029 68.126 -30.961 0.50 36.77 290 ARG A CA 1
ATOM 2146 C C . ARG A 1 309 ? 76.076 67.864 -32.049 1.00 36.02 290 ARG A C 1
ATOM 2147 O O . ARG A 1 309 ? 76.153 66.757 -32.594 1.00 36.94 290 ARG A O 1
ATOM 2162 N N . LEU A 1 310 ? 76.858 68.875 -32.403 1.00 35.29 291 LEU A N 1
ATOM 2163 C CA . LEU A 1 310 ? 77.911 68.705 -33.420 1.00 35.74 291 LEU A CA 1
ATOM 2164 C C . LEU A 1 310 ? 78.972 67.731 -32.958 1.00 35.89 291 LEU A C 1
ATOM 2165 O O . LEU A 1 310 ? 79.419 66.895 -33.722 1.00 37.01 291 LEU A O 1
ATOM 2170 N N . ILE A 1 311 ? 79.395 67.877 -31.710 1.00 37.94 292 ILE A N 1
ATOM 2171 C CA . ILE A 1 311 ? 80.406 67.010 -31.091 1.00 39.71 292 ILE A CA 1
ATOM 2172 C C . ILE A 1 311 ? 79.888 65.565 -31.035 1.00 40.10 292 ILE A C 1
ATOM 2173 O O . ILE A 1 311 ? 80.605 64.648 -31.390 1.00 41.89 292 ILE A O 1
ATOM 2178 N N . GLU A 1 312 ? 78.637 65.376 -30.613 1.00 43.23 293 GLU A N 1
ATOM 2179 C CA . GLU A 1 312 ? 77.987 64.049 -30.585 1.00 43.57 293 GLU A CA 1
ATOM 2180 C C . GLU A 1 312 ? 77.987 63.413 -31.950 1.00 45.17 293 GLU A C 1
ATOM 2181 O O . GLU A 1 312 ? 78.372 62.266 -32.064 1.00 45.61 293 GLU A O 1
ATOM 2187 N N . ASP A 1 313 ? 77.560 64.166 -32.966 1.00 48.75 294 ASP A N 1
ATOM 2188 C CA . ASP A 1 313 ? 77.502 63.702 -34.370 1.00 52.04 294 ASP A CA 1
ATOM 2189 C C . ASP A 1 313 ? 78.840 63.296 -34.962 1.00 53.71 294 ASP A C 1
ATOM 2190 O O . ASP A 1 313 ? 78.880 62.412 -35.809 1.00 54.96 294 ASP A O 1
ATOM 2195 N N . LYS A 1 314 ? 79.912 63.970 -34.561 1.00 56.23 295 LYS A N 1
ATOM 2196 C CA . LYS A 1 314 ? 81.246 63.657 -35.023 1.00 61.25 295 LYS A CA 1
ATOM 2197 C C . LYS A 1 314 ? 81.643 62.303 -34.427 1.00 64.24 295 LYS A C 1
ATOM 2198 O O . LYS A 1 314 ? 82.040 61.395 -35.155 1.00 67.36 295 LYS A O 1
ATOM 2204 N N . GLN A 1 315 ? 81.494 62.164 -33.108 1.00 66.79 296 GLN A N 1
ATOM 2205 C CA . GLN A 1 315 ? 81.830 60.925 -32.370 1.00 68.10 296 GLN A CA 1
ATOM 2206 C C . GLN A 1 315 ? 81.066 59.698 -32.837 1.00 71.71 296 GLN A C 1
ATOM 2207 O O . GLN A 1 315 ? 81.514 58.574 -32.612 1.00 72.56 296 GLN A O 1
ATOM 2213 N N . GLN A 1 316 ? 79.919 59.907 -33.473 1.00 74.63 297 GLN A N 1
ATOM 2214 C CA . GLN A 1 316 ? 79.147 58.809 -34.000 1.00 78.73 297 GLN A CA 1
ATOM 2215 C C . GLN A 1 316 ? 79.587 58.475 -35.429 1.00 79.56 297 GLN A C 1
ATOM 2216 O O . GLN A 1 316 ? 80.039 57.350 -35.689 1.00 79.88 297 GLN A O 1
ATOM 2222 N N . HIS A 1 317 ? 79.492 59.448 -36.340 1.00 80.75 298 HIS A N 1
ATOM 2223 C CA . HIS A 1 317 ? 79.828 59.215 -37.772 1.00 81.17 298 HIS A CA 1
ATOM 2224 C C . HIS A 1 317 ? 80.828 60.192 -38.459 1.00 80.76 298 HIS A C 1
ATOM 2225 O O . HIS A 1 317 ? 80.422 61.091 -39.209 1.00 80.75 298 HIS A O 1
ATOM 2232 N N A GLY A 1 318 ? 82.116 60.049 -38.131 0.50 80.18 299 GLY A N 1
ATOM 2233 N N B GLY A 1 318 ? 82.120 59.927 -38.259 0.50 80.55 299 GLY A N 1
ATOM 2234 C CA A GLY A 1 318 ? 83.183 60.903 -38.691 0.50 79.96 299 GLY A CA 1
ATOM 2235 C CA B GLY A 1 318 ? 83.200 60.707 -38.869 0.50 80.55 299 GLY A CA 1
ATOM 2236 C C A GLY A 1 318 ? 84.015 61.675 -37.671 0.50 78.93 299 GLY A C 1
ATOM 2237 C C B GLY A 1 318 ? 83.983 59.883 -39.880 0.50 79.92 299 GLY A C 1
ATOM 2238 O O A GLY A 1 318 ? 84.440 61.148 -36.644 0.50 78.08 299 GLY A O 1
ATOM 2239 O O B GLY A 1 318 ? 84.541 60.404 -40.847 0.50 79.44 299 GLY A O 1
ATOM 2250 N N . LYS B 1 21 ? 113.714 100.152 -50.054 1.00 61.18 2 LYS B N 1
ATOM 2251 C CA . LYS B 1 21 ? 114.031 99.129 -49.054 1.00 57.37 2 LYS B CA 1
ATOM 2252 C C . LYS B 1 21 ? 112.752 98.781 -48.318 1.00 51.65 2 LYS B C 1
ATOM 2253 O O . LYS B 1 21 ? 112.024 99.667 -47.901 1.00 45.31 2 LYS B O 1
ATOM 2258 N N . VAL B 1 22 ? 112.503 97.484 -48.165 1.00 49.00 3 VAL B N 1
ATOM 2259 C CA . VAL B 1 22 ? 111.286 96.972 -47.532 1.00 45.24 3 VAL B CA 1
ATOM 2260 C C . VAL B 1 22 ? 111.617 96.045 -46.377 1.00 44.63 3 VAL B C 1
ATOM 2261 O O . VAL B 1 22 ? 112.474 95.187 -46.510 1.00 45.00 3 VAL B O 1
ATOM 2265 N N . ALA B 1 23 ? 110.949 96.224 -45.242 1.00 44.50 4 ALA B N 1
ATOM 2266 C CA . ALA B 1 23 ? 111.127 95.339 -44.091 1.00 43.62 4 ALA B CA 1
ATOM 2267 C C . ALA B 1 23 ? 109.799 94.673 -43.790 1.00 42.85 4 ALA B C 1
ATOM 2268 O O . ALA B 1 23 ? 108.766 95.307 -43.895 1.00 42.58 4 ALA B O 1
ATOM 2270 N N . ILE B 1 24 ? 109.821 93.391 -43.457 1.00 42.29 5 ILE B N 1
ATOM 2271 C CA . ILE B 1 24 ? 108.611 92.663 -43.082 1.00 43.93 5 ILE B CA 1
ATOM 2272 C C . ILE B 1 24 ? 108.694 92.361 -41.603 1.00 45.60 5 ILE B C 1
ATOM 2273 O O . ILE B 1 24 ? 109.466 91.502 -41.199 1.00 45.91 5 ILE B O 1
ATOM 2286 N N . GLY B 1 26 ? 107.434 90.519 -38.657 1.00 46.77 7 GLY B N 1
ATOM 2287 C CA . GLY B 1 26 ? 106.640 89.339 -38.350 1.00 47.27 7 GLY B CA 1
ATOM 2288 C C . GLY B 1 26 ? 106.553 88.445 -39.569 1.00 49.36 7 GLY B C 1
ATOM 2289 O O . GLY B 1 26 ? 105.467 88.205 -40.098 1.00 51.54 7 GLY B O 1
ATOM 2290 N N . ALA B 1 27 ? 107.707 87.945 -40.007 1.00 50.02 8 ALA B N 1
ATOM 2291 C CA . ALA B 1 27 ? 107.803 87.090 -41.200 1.00 49.16 8 ALA B CA 1
ATOM 2292 C C . ALA B 1 27 ? 107.299 85.665 -40.922 1.00 48.89 8 ALA B C 1
ATOM 2293 O O . ALA B 1 27 ? 108.079 84.763 -40.565 1.00 46.54 8 ALA B O 1
ATOM 2295 N N . GLY B 1 28 ? 105.978 85.515 -41.055 1.00 48.71 9 GLY B N 1
ATOM 2296 C CA . GLY B 1 28 ? 105.267 84.249 -40.906 1.00 48.40 9 GLY B CA 1
ATOM 2297 C C . GLY B 1 28 ? 104.621 83.889 -42.241 1.00 49.34 9 GLY B C 1
ATOM 2298 O O . GLY B 1 28 ? 105.188 84.163 -43.285 1.00 50.08 9 GLY B O 1
ATOM 2299 N N . ALA B 1 29 ? 103.438 83.279 -42.218 1.00 49.03 10 ALA B N 1
ATOM 2300 C CA . ALA B 1 29 ? 102.766 82.869 -43.449 1.00 49.87 10 ALA B CA 1
ATOM 2301 C C . ALA B 1 29 ? 102.544 84.030 -44.437 1.00 49.27 10 ALA B C 1
ATOM 2302 O O . ALA B 1 29 ? 102.864 83.941 -45.621 1.00 49.69 10 ALA B O 1
ATOM 2304 N N . VAL B 1 30 ? 102.004 85.123 -43.917 1.00 49.56 11 VAL B N 1
ATOM 2305 C CA . VAL B 1 30 ? 101.676 86.321 -44.698 1.00 47.18 11 VAL B CA 1
ATOM 2306 C C . VAL B 1 30 ? 102.949 87.103 -45.079 1.00 46.17 11 VAL B C 1
ATOM 2307 O O . VAL B 1 30 ? 103.189 87.402 -46.256 1.00 45.20 11 VAL B O 1
ATOM 2311 N N . GLY B 1 31 ? 103.783 87.391 -44.087 1.00 46.03 12 GLY B N 1
ATOM 2312 C CA . GLY B 1 31 ? 105.041 88.127 -44.321 1.00 45.30 12 GLY B CA 1
ATOM 2313 C C . GLY B 1 31 ? 105.966 87.502 -45.363 1.00 47.50 12 GLY B C 1
ATOM 2314 O O . GLY B 1 31 ? 106.462 88.187 -46.272 1.00 47.22 12 GLY B O 1
ATOM 2315 N N . CYS B 1 32 ? 106.209 86.204 -45.238 1.00 46.52 13 CYS B N 1
ATOM 2316 C CA . CYS B 1 32 ? 107.045 85.514 -46.201 1.00 47.67 13 CYS B CA 1
ATOM 2317 C C . CYS B 1 32 ? 106.505 85.514 -47.621 1.00 47.62 13 CYS B C 1
ATOM 2318 O O . CYS B 1 32 ? 107.307 85.559 -48.555 1.00 48.03 13 CYS B O 1
ATOM 2321 N N . TYR B 1 33 ? 105.183 85.422 -47.803 1.00 48.08 14 TYR B N 1
ATOM 2322 C CA . TYR B 1 33 ? 104.640 85.392 -49.175 1.00 49.01 14 TYR B CA 1
ATOM 2323 C C . TYR B 1 33 ? 104.904 86.730 -49.832 1.00 47.56 14 TYR B C 1
ATOM 2324 O O . TYR B 1 33 ? 105.627 86.799 -50.798 1.00 48.22 14 TYR B O 1
ATOM 2333 N N . TYR B 1 34 ? 104.341 87.783 -49.253 1.00 49.65 15 TYR B N 1
ATOM 2334 C CA . TYR B 1 34 ? 104.432 89.145 -49.788 1.00 48.73 15 TYR B CA 1
ATOM 2335 C C . TYR B 1 34 ? 105.856 89.655 -49.792 1.00 48.02 15 TYR B C 1
ATOM 2336 O O . TYR B 1 34 ? 106.301 90.294 -50.757 1.00 48.36 15 TYR B O 1
ATOM 2345 N N . GLY B 1 35 ? 106.573 89.347 -48.716 1.00 47.82 16 GLY B N 1
ATOM 2346 C CA . GLY B 1 35 ? 107.979 89.709 -48.596 1.00 47.09 16 GLY B CA 1
ATOM 2347 C C . GLY B 1 35 ? 108.796 88.984 -49.642 1.00 46.61 16 GLY B C 1
ATOM 2348 O O . GLY B 1 35 ? 109.579 89.600 -50.358 1.00 45.92 16 GLY B O 1
ATOM 2349 N N . GLY B 1 36 ? 108.600 87.671 -49.737 1.00 46.50 17 GLY B N 1
ATOM 2350 C CA . GLY B 1 36 ? 109.286 86.853 -50.749 1.00 46.09 17 GLY B CA 1
ATOM 2351 C C . GLY B 1 36 ? 108.977 87.231 -52.201 1.00 45.19 17 GLY B C 1
ATOM 2352 O O . GLY B 1 36 ? 109.844 87.115 -53.072 1.00 44.67 17 GLY B O 1
ATOM 2361 N N . LEU B 1 38 ? 108.225 90.279 -53.223 1.00 45.34 19 LEU B N 1
ATOM 2362 C CA . LEU B 1 38 ? 108.961 91.516 -53.475 1.00 44.59 19 LEU B CA 1
ATOM 2363 C C . LEU B 1 38 ? 110.441 91.249 -53.702 1.00 43.86 19 LEU B C 1
ATOM 2364 O O . LEU B 1 38 ? 111.058 91.924 -54.511 1.00 42.51 19 LEU B O 1
ATOM 2369 N N . ALA B 1 39 ? 111.004 90.283 -52.977 1.00 44.99 20 ALA B N 1
ATOM 2370 C CA . ALA B 1 39 ? 112.408 89.894 -53.150 1.00 47.47 20 ALA B CA 1
ATOM 2371 C C . ALA B 1 39 ? 112.640 89.294 -54.556 1.00 48.90 20 ALA B C 1
ATOM 2372 O O . ALA B 1 39 ? 113.644 89.601 -55.210 1.00 49.19 20 ALA B O 1
ATOM 2374 N N . ARG B 1 40 ? 111.714 88.447 -55.010 1.00 50.15 21 ARG B N 1
ATOM 2375 C CA . ARG B 1 40 ? 111.744 87.896 -56.369 1.00 51.76 21 ARG B CA 1
ATOM 2376 C C . ARG B 1 40 ? 111.676 88.979 -57.435 1.00 51.48 21 ARG B C 1
ATOM 2377 O O . ARG B 1 40 ? 112.220 88.804 -58.505 1.00 52.84 21 ARG B O 1
ATOM 2385 N N . ALA B 1 41 ? 110.987 90.080 -57.154 1.00 51.26 22 ALA B N 1
ATOM 2386 C CA . ALA B 1 41 ? 110.889 91.197 -58.092 1.00 51.50 22 ALA B CA 1
ATOM 2387 C C . ALA B 1 41 ? 112.154 92.081 -58.110 1.00 52.48 22 ALA B C 1
ATOM 2388 O O . ALA B 1 41 ? 112.251 92.995 -58.930 1.00 54.23 22 ALA B O 1
ATOM 2390 N N . GLY B 1 42 ? 113.102 91.833 -57.202 1.00 51.56 23 GLY B N 1
ATOM 2391 C CA . GLY B 1 42 ? 114.361 92.575 -57.168 1.00 49.65 23 GLY B CA 1
ATOM 2392 C C . GLY B 1 42 ? 114.555 93.622 -56.089 1.00 49.00 23 GLY B C 1
ATOM 2393 O O . GLY B 1 42 ? 115.631 94.224 -56.025 1.00 48.02 23 GLY B O 1
ATOM 2394 N N . HIS B 1 43 ? 113.553 93.856 -55.242 1.00 48.33 24 HIS B N 1
ATOM 2395 C CA . HIS B 1 43 ? 113.694 94.856 -54.191 1.00 48.27 24 HIS B CA 1
ATOM 2396 C C . HIS B 1 43 ? 114.683 94.333 -53.123 1.00 46.76 24 HIS B C 1
ATOM 2397 O O . HIS B 1 43 ? 114.991 93.096 -53.038 1.00 46.81 24 HIS B O 1
ATOM 2404 N N . GLU B 1 44 ? 115.047 95.385 -52.229 1.00 46.27 25 GLU B N 1
ATOM 2405 C CA . GLU B 1 44 ? 115.873 95.067 -51.068 1.00 46.45 25 GLU B CA 1
ATOM 2406 C C . GLU B 1 44 ? 114.861 94.792 -49.944 1.00 45.25 25 GLU B C 1
ATOM 2407 O O . GLU B 1 44 ? 114.135 95.691 -49.533 1.00 42.27 25 GLU B O 1
ATOM 2413 N N . VAL B 1 45 ? 114.808 93.538 -49.494 1.00 43.77 26 VAL B N 1
ATOM 2414 C CA . VAL B 1 45 ? 113.880 93.076 -48.485 1.00 43.21 26 VAL B CA 1
ATOM 2415 C C . VAL B 1 45 ? 114.586 92.321 -47.351 1.00 44.46 26 VAL B C 1
ATOM 2416 O O . VAL B 1 45 ? 115.496 91.533 -47.599 1.00 41.15 26 VAL B O 1
ATOM 2420 N N . ILE B 1 46 ? 114.167 92.594 -46.112 1.00 45.52 27 ILE B N 1
ATOM 2421 C CA . ILE B 1 46 ? 114.660 91.898 -44.9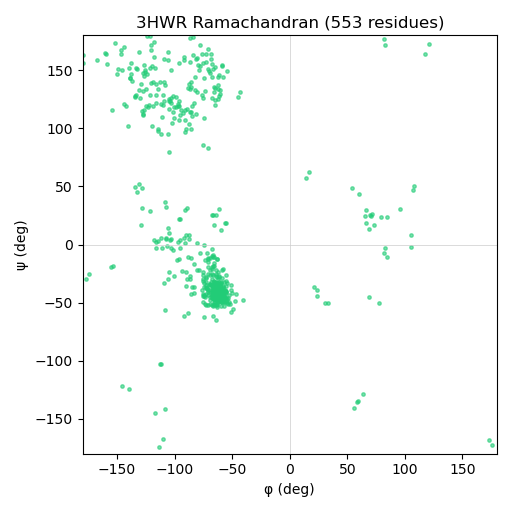17 1.00 46.03 27 ILE B CA 1
ATOM 2422 C C . ILE B 1 46 ? 113.448 91.428 -44.090 1.00 46.61 27 ILE B C 1
ATOM 2423 O O . ILE B 1 46 ? 112.568 92.205 -43.740 1.00 47.07 27 ILE B O 1
ATOM 2428 N N . LEU B 1 47 ? 113.424 90.145 -43.781 1.00 46.59 28 LEU B N 1
ATOM 2429 C CA . LEU B 1 47 ? 112.339 89.546 -43.048 1.00 47.41 28 LEU B CA 1
ATOM 2430 C C . LEU B 1 47 ? 112.689 89.471 -41.561 1.00 48.46 28 LEU B C 1
ATOM 2431 O O . LEU B 1 47 ? 113.688 88.836 -41.200 1.00 49.25 28 LEU B O 1
ATOM 2436 N N . ILE B 1 48 ? 111.913 90.132 -40.703 1.00 46.28 29 ILE B N 1
ATOM 2437 C CA . ILE B 1 48 ? 112.119 90.007 -39.256 1.00 46.39 29 ILE B CA 1
ATOM 2438 C C . ILE B 1 48 ? 111.258 88.831 -38.777 1.00 48.77 29 ILE B C 1
ATOM 2439 O O . ILE B 1 48 ? 110.051 88.979 -38.570 1.00 45.27 29 ILE B O 1
ATOM 2444 N N . ALA B 1 49 ? 111.899 87.676 -38.606 1.00 50.96 30 ALA B N 1
ATOM 2445 C CA . ALA B 1 49 ? 111.226 86.426 -38.257 1.00 52.82 30 ALA B CA 1
ATOM 2446 C C . ALA B 1 49 ? 111.729 85.816 -36.945 1.00 54.55 30 ALA B C 1
ATOM 2447 O O . ALA B 1 49 ? 112.615 86.362 -36.289 1.00 54.94 30 ALA B O 1
ATOM 2449 N N . ARG B 1 50 ? 111.140 84.682 -36.573 1.00 57.06 31 ARG B N 1
ATOM 2450 C CA . ARG B 1 50 ? 111.536 83.933 -35.375 1.00 58.36 31 ARG B CA 1
ATOM 2451 C C . ARG B 1 50 ? 112.828 83.131 -35.643 1.00 58.48 31 ARG B C 1
ATOM 2452 O O . ARG B 1 50 ? 113.101 82.779 -36.791 1.00 57.93 31 ARG B O 1
ATOM 2460 N N . PRO B 1 51 ? 113.625 82.844 -34.590 1.00 59.38 32 PRO B N 1
ATOM 2461 C CA . PRO B 1 51 ? 114.907 82.127 -34.756 1.00 60.86 32 PRO B CA 1
ATOM 2462 C C . PRO B 1 51 ? 114.856 80.874 -35.654 1.00 62.43 32 PRO B C 1
ATOM 2463 O O . PRO B 1 51 ? 115.763 80.653 -36.460 1.00 63.27 32 PRO B O 1
ATOM 2467 N N . GLN B 1 52 ? 113.810 80.073 -35.491 1.00 63.72 33 GLN B N 1
ATOM 2468 C CA . GLN B 1 52 ? 113.551 78.885 -36.305 1.00 63.14 33 GLN B CA 1
ATOM 2469 C C . GLN B 1 52 ? 113.701 79.157 -37.811 1.00 62.07 33 GLN B C 1
ATOM 2470 O O . GLN B 1 52 ? 114.341 78.389 -38.544 1.00 60.65 33 GLN B O 1
ATOM 2476 N N . HIS B 1 53 ? 113.068 80.246 -38.256 1.00 61.11 34 HIS B N 1
ATOM 2477 C CA . HIS B 1 53 ? 113.036 80.623 -39.669 1.00 58.99 34 HIS B CA 1
ATOM 2478 C C . HIS B 1 53 ? 114.248 81.413 -40.086 1.00 57.35 34 HIS B C 1
ATOM 2479 O O . HIS B 1 53 ? 114.703 81.265 -41.203 1.00 57.03 34 HIS B O 1
ATOM 2486 N N . VAL B 1 54 ? 114.746 82.272 -39.203 1.00 56.61 35 VAL B N 1
ATOM 2487 C CA . VAL B 1 54 ? 115.952 83.050 -39.486 1.00 54.57 35 VAL B CA 1
ATOM 2488 C C . VAL B 1 54 ? 117.097 82.078 -39.753 1.00 56.26 35 VAL B C 1
ATOM 2489 O O . VAL B 1 54 ? 117.817 82.230 -40.732 1.00 57.43 35 VAL B O 1
ATOM 2493 N N . GLN B 1 55 ? 117.220 81.064 -38.895 1.00 56.25 36 GLN B N 1
ATOM 2494 C CA . GLN B 1 55 ? 118.232 80.003 -39.020 1.00 56.39 36 GLN B CA 1
ATOM 2495 C C . GLN B 1 55 ? 118.158 79.231 -40.363 1.00 55.50 36 GLN B C 1
ATOM 2496 O O . GLN B 1 55 ? 119.186 78.845 -40.915 1.00 56.35 36 GLN B O 1
ATOM 2502 N N . ALA B 1 56 ? 116.948 79.028 -40.885 1.00 55.48 37 ALA B N 1
ATOM 2503 C CA . ALA B 1 56 ? 116.746 78.331 -42.157 1.00 55.20 37 ALA B CA 1
ATOM 2504 C C . ALA B 1 56 ? 116.919 79.273 -43.343 1.00 55.40 37 ALA B C 1
ATOM 2505 O O . ALA B 1 56 ? 117.439 78.864 -44.373 1.00 56.22 37 ALA B O 1
ATOM 2507 N N . ILE B 1 57 ? 116.489 80.527 -43.205 1.00 56.46 38 ILE B N 1
ATOM 2508 C CA . ILE B 1 57 ? 116.672 81.510 -44.281 1.00 57.32 38 ILE B CA 1
ATOM 2509 C C . ILE B 1 57 ? 118.174 81.811 -44.508 1.00 56.21 38 ILE B C 1
ATOM 2510 O O . ILE B 1 57 ? 118.606 81.928 -45.658 1.00 55.42 38 ILE B O 1
ATOM 2515 N N . GLU B 1 58 ? 118.958 81.931 -43.431 1.00 56.78 39 GLU B N 1
ATOM 2516 C CA A GLU B 1 58 ? 120.416 82.165 -43.500 0.50 57.68 39 GLU B CA 1
ATOM 2517 C CA B GLU B 1 58 ? 120.392 82.205 -43.600 0.50 57.17 39 GLU B CA 1
ATOM 2518 C C . GLU B 1 58 ? 121.153 80.929 -44.003 1.00 57.15 39 GLU B C 1
ATOM 2519 O O . GLU B 1 58 ? 122.221 81.021 -44.578 1.00 56.30 39 GLU B O 1
ATOM 2530 N N . ALA B 1 59 ? 120.584 79.754 -43.740 1.00 57.75 40 ALA B N 1
ATOM 2531 C CA . ALA B 1 59 ? 121.176 78.487 -44.168 1.00 57.11 40 ALA B CA 1
ATOM 2532 C C . ALA B 1 59 ? 120.990 78.281 -45.681 1.00 56.63 40 ALA B C 1
ATOM 2533 O O . ALA B 1 59 ? 121.967 78.224 -46.404 1.00 57.09 40 ALA B O 1
ATOM 2535 N N . THR B 1 60 ? 119.751 78.198 -46.163 1.00 57.14 41 THR B N 1
ATOM 2536 C CA . THR B 1 60 ? 119.487 77.948 -47.599 1.00 56.85 41 THR B CA 1
ATOM 2537 C C . THR B 1 60 ? 118.493 78.917 -48.289 1.00 56.90 41 THR B C 1
ATOM 2538 O O . THR B 1 60 ? 117.987 78.613 -49.380 1.00 57.24 41 THR B O 1
ATOM 2542 N N . GLY B 1 61 ? 118.224 80.072 -47.674 1.00 55.64 42 GLY B N 1
ATOM 2543 C CA . GLY B 1 61 ? 117.298 81.058 -48.246 1.00 54.14 42 GLY B CA 1
ATOM 2544 C C . GLY B 1 61 ? 115.849 80.715 -47.959 1.00 51.34 42 GLY B C 1
ATOM 2545 O O . GLY B 1 61 ? 115.560 79.679 -47.358 1.00 50.98 42 GLY B O 1
ATOM 2546 N N . LEU B 1 62 ? 114.945 81.595 -48.388 1.00 48.83 43 LEU B N 1
ATOM 2547 C CA . LEU B 1 62 ? 113.504 81.400 -48.196 1.00 48.99 43 LEU B CA 1
ATOM 2548 C C . LEU B 1 62 ? 112.941 80.509 -49.277 1.00 50.85 43 LEU B C 1
ATOM 2549 O O . LEU B 1 62 ? 113.027 80.834 -50.467 1.00 49.56 43 LEU B O 1
ATOM 2554 N N . ARG B 1 63 ? 112.346 79.398 -48.863 1.00 53.17 44 ARG B N 1
ATOM 2555 C CA . ARG B 1 63 ? 111.682 78.525 -49.807 1.00 56.14 44 ARG B CA 1
ATOM 2556 C C . ARG B 1 63 ? 110.258 79.070 -50.023 1.00 56.49 44 ARG B C 1
ATOM 2557 O O . ARG B 1 63 ? 109.422 79.020 -49.109 1.00 55.82 44 ARG B O 1
ATOM 2565 N N . LEU B 1 64 ? 110.016 79.601 -51.224 1.00 58.39 45 LEU B N 1
ATOM 2566 C CA . LEU B 1 64 ? 108.731 80.170 -51.611 1.00 60.42 45 LEU B CA 1
ATOM 2567 C C . LEU B 1 64 ? 107.994 79.225 -52.574 1.00 62.72 45 LEU B C 1
ATOM 2568 O O . LEU B 1 64 ? 108.220 79.252 -53.792 1.00 62.39 45 LEU B O 1
ATOM 2573 N N . GLU B 1 65 ? 107.112 78.394 -52.008 1.00 65.27 46 GLU B N 1
ATOM 2574 C CA . GLU B 1 65 ? 106.339 77.391 -52.760 1.00 66.17 46 GLU B CA 1
ATOM 2575 C C . GLU B 1 65 ? 104.941 77.948 -53.103 1.00 67.08 46 GLU B C 1
ATOM 2576 O O . GLU B 1 65 ? 104.093 78.082 -52.224 1.00 65.97 46 GLU B O 1
ATOM 2582 N N . THR B 1 66 ? 104.734 78.277 -54.383 1.00 68.83 47 THR B N 1
ATOM 2583 C CA . THR B 1 66 ? 103.488 78.864 -54.901 1.00 69.50 47 THR B CA 1
ATOM 2584 C C . THR B 1 66 ? 102.684 77.832 -55.693 1.00 71.49 47 THR B C 1
ATOM 2585 O O . THR B 1 66 ? 103.196 76.756 -56.006 1.00 71.41 47 THR B O 1
ATOM 2589 N N . GLN B 1 67 ? 101.413 78.144 -55.967 1.00 72.89 48 GLN B N 1
ATOM 2590 C CA . GLN B 1 67 ? 100.560 77.311 -56.817 1.00 73.11 48 GLN B CA 1
ATOM 2591 C C . GLN B 1 67 ? 101.060 77.297 -58.290 1.00 72.95 48 GLN B C 1
ATOM 2592 O O . GLN B 1 67 ? 100.577 76.507 -59.095 1.00 73.26 48 GLN B O 1
ATOM 2594 N N . SER B 1 68 ? 102.031 78.155 -58.625 1.00 72.47 49 SER B N 1
ATOM 2595 C CA . SER B 1 68 ? 102.612 78.251 -59.966 1.00 72.19 49 SER B CA 1
ATOM 2596 C C . SER B 1 68 ? 104.037 77.702 -60.028 1.00 71.76 49 SER B C 1
ATOM 2597 O O . SER B 1 68 ? 104.318 76.803 -60.815 1.00 73.57 49 SER B O 1
ATOM 2600 N N . PHE B 1 69 ? 104.916 78.242 -59.183 1.00 70.69 50 PHE B N 1
ATOM 2601 C CA . PHE B 1 69 ? 106.356 77.915 -59.160 1.00 70.00 50 PHE B CA 1
ATOM 2602 C C . PHE B 1 69 ? 106.831 77.425 -57.773 1.00 68.93 50 PHE B C 1
ATOM 2603 O O . PHE B 1 69 ? 106.040 77.351 -56.814 1.00 68.16 50 PHE B O 1
ATOM 2611 N N . ASP B 1 70 ? 108.126 77.096 -57.683 1.00 66.95 51 ASP B N 1
ATOM 2612 C CA . ASP B 1 70 ? 108.750 76.642 -56.434 1.00 65.94 51 ASP B CA 1
ATOM 2613 C C . ASP B 1 70 ? 110.237 76.981 -56.509 1.00 64.10 51 ASP B C 1
ATOM 2614 O O . ASP B 1 70 ? 110.959 76.452 -57.355 1.00 64.56 51 ASP B O 1
ATOM 2619 N N . GLU B 1 71 ? 110.679 77.864 -55.615 1.00 62.61 52 GLU B N 1
ATOM 2620 C CA . GLU B 1 71 ? 112.046 78.374 -55.608 1.00 60.99 52 GLU B CA 1
ATOM 2621 C C . GLU B 1 71 ? 112.598 78.596 -54.209 1.00 59.21 52 GLU B C 1
ATOM 2622 O O . GLU B 1 71 ? 111.857 78.542 -53.224 1.00 61.04 52 GLU B O 1
ATOM 2628 N N . GLN B 1 72 ? 113.905 78.865 -54.154 1.00 57.20 53 GLN B N 1
ATOM 2629 C CA . GLN B 1 72 ? 114.619 79.295 -52.946 1.00 55.35 53 GLN B CA 1
ATOM 2630 C C . GLN B 1 72 ? 114.960 80.762 -53.262 1.00 54.95 53 GLN B C 1
ATOM 2631 O O . GLN B 1 72 ? 115.499 81.049 -54.334 1.00 55.20 53 GLN B O 1
ATOM 2637 N N . VAL B 1 73 ? 114.637 81.680 -52.353 1.00 55.21 54 VAL B N 1
ATOM 2638 C CA . VAL B 1 73 ? 114.855 83.118 -52.575 1.00 55.21 54 VAL B CA 1
ATOM 2639 C C . VAL B 1 73 ? 115.869 83.682 -51.577 1.00 55.18 54 VAL B C 1
ATOM 2640 O O . VAL B 1 73 ? 115.734 83.479 -50.370 1.00 54.90 54 VAL B O 1
ATOM 2644 N N . LYS B 1 74 ? 116.890 84.374 -52.087 1.00 56.58 55 LYS B N 1
ATOM 2645 C CA . LYS B 1 74 ? 117.921 84.959 -51.237 1.00 56.60 55 LYS B CA 1
ATOM 2646 C C . LYS B 1 74 ? 117.342 86.258 -50.723 1.00 56.74 55 LYS B C 1
ATOM 2647 O O . LYS B 1 74 ? 117.076 87.170 -51.498 1.00 57.92 55 LYS B O 1
ATOM 2650 N N . VAL B 1 75 ? 117.083 86.295 -49.421 1.00 56.76 56 VAL B N 1
ATOM 2651 C CA . VAL B 1 75 ? 116.574 87.470 -48.724 1.00 54.52 56 VAL B CA 1
ATOM 2652 C C . VAL B 1 75 ? 117.340 87.559 -47.430 1.00 53.15 56 VAL B C 1
ATOM 2653 O O . VAL B 1 75 ? 117.888 86.572 -46.953 1.00 52.13 56 VAL B O 1
ATOM 2657 N N . SER B 1 76 ? 117.408 88.754 -46.869 1.00 52.98 57 SER B N 1
ATOM 2658 C CA . SER B 1 76 ? 117.985 88.914 -45.548 1.00 51.35 57 SER B CA 1
ATOM 2659 C C . SER B 1 76 ? 116.878 88.488 -44.564 1.00 48.40 57 SER B C 1
ATOM 2660 O O . SER B 1 76 ? 115.685 88.521 -44.892 1.00 46.01 57 SER B O 1
ATOM 2663 N N . ALA B 1 77 ? 117.289 88.048 -43.384 1.00 46.57 58 ALA B N 1
ATOM 2664 C CA . ALA B 1 77 ? 116.369 87.686 -42.328 1.00 47.62 58 ALA B CA 1
ATOM 2665 C C . ALA B 1 77 ? 117.067 87.966 -41.010 1.00 47.74 58 ALA B C 1
ATOM 2666 O O . ALA B 1 77 ? 118.284 87.826 -40.909 1.00 48.76 58 ALA B O 1
ATOM 2668 N N . SER B 1 78 ? 116.301 88.365 -40.003 1.00 47.48 59 SER B N 1
ATOM 2669 C CA . SER B 1 78 ? 116.862 88.668 -38.695 1.00 47.18 59 SER B CA 1
ATOM 2670 C C . SER B 1 78 ? 115.769 88.578 -37.629 1.00 46.36 59 SER B C 1
ATOM 2671 O O . SER B 1 78 ? 114.601 88.676 -37.936 1.00 44.90 59 SER B O 1
ATOM 2674 N N . SER B 1 79 ? 116.154 88.334 -36.384 1.00 46.90 60 SER B N 1
ATOM 2675 C CA . SER B 1 79 ? 115.201 88.281 -35.274 1.00 48.51 60 SER B CA 1
ATOM 2676 C C . SER B 1 79 ? 115.236 89.538 -34.428 1.00 48.99 60 SER B C 1
ATOM 2677 O O . SER B 1 79 ? 114.451 89.676 -33.514 1.00 49.72 60 SER B O 1
ATOM 2680 N N . ASP B 1 80 ? 116.135 90.460 -34.757 1.00 49.28 61 ASP B N 1
ATOM 2681 C CA . ASP B 1 80 ? 116.242 91.734 -34.080 1.00 49.37 61 ASP B CA 1
ATOM 2682 C C . ASP B 1 80 ? 115.239 92.704 -34.736 1.00 49.87 61 ASP B C 1
ATOM 2683 O O . ASP B 1 80 ? 115.326 92.973 -35.932 1.00 48.24 61 ASP B O 1
ATOM 2688 N N . PRO B 1 81 ? 114.262 93.223 -33.971 1.00 52.13 62 PRO B N 1
ATOM 2689 C CA . PRO B 1 81 ? 113.311 94.158 -34.612 1.00 52.45 62 PRO B CA 1
ATOM 2690 C C . PRO B 1 81 ? 113.935 95.476 -35.143 1.00 52.32 62 PRO B C 1
ATOM 2691 O O . PRO B 1 81 ? 113.294 96.200 -35.917 1.00 51.75 62 PRO B O 1
ATOM 2695 N N . SER B 1 82 ? 115.177 95.762 -34.756 1.00 51.30 63 SER B N 1
ATOM 2696 C CA . SER B 1 82 ? 115.881 96.940 -35.255 1.00 50.49 63 SER B CA 1
ATOM 2697 C C . SER B 1 82 ? 116.295 96.834 -36.714 1.00 48.17 63 SER B C 1
ATOM 2698 O O . SER B 1 82 ? 116.687 97.838 -37.289 1.00 46.60 63 SER B O 1
ATOM 2701 N N . ALA B 1 83 ? 116.196 95.642 -37.313 1.00 47.73 64 ALA B N 1
ATOM 2702 C CA . ALA B 1 83 ? 116.533 95.444 -38.727 1.00 45.34 64 ALA B CA 1
ATOM 2703 C C . ALA B 1 83 ? 115.552 96.174 -39.660 1.00 44.33 64 ALA B C 1
ATOM 2704 O O . ALA B 1 83 ? 115.734 96.166 -40.887 1.00 42.28 64 ALA B O 1
ATOM 2706 N N . VAL B 1 84 ? 114.518 96.801 -39.079 1.00 43.55 65 VAL B N 1
ATOM 2707 C CA . VAL B 1 84 ? 113.607 97.653 -39.845 1.00 42.17 65 VAL B CA 1
ATOM 2708 C C . VAL B 1 84 ? 114.338 98.935 -40.233 1.00 43.34 65 VAL B C 1
ATOM 2709 O O . VAL B 1 84 ? 113.830 99.695 -41.045 1.00 44.49 65 VAL B O 1
ATOM 2713 N N . GLN B 1 85 ? 115.502 99.181 -39.628 1.00 44.45 66 GLN B N 1
ATOM 2714 C CA . GLN B 1 85 ? 116.334 100.351 -39.927 1.00 45.27 66 GLN B CA 1
ATOM 2715 C C . GLN B 1 85 ? 116.477 100.605 -41.433 1.00 45.66 66 GLN B C 1
ATOM 2716 O O . GLN B 1 85 ? 116.801 99.704 -42.197 1.00 43.81 66 GLN B O 1
ATOM 2719 N N . GLY B 1 86 ? 116.160 101.831 -41.849 1.00 47.84 67 GLY B N 1
ATOM 2720 C CA . GLY B 1 86 ? 116.344 102.266 -43.235 1.00 47.72 67 GLY B CA 1
ATOM 2721 C C . GLY B 1 86 ? 115.278 101.879 -44.240 1.00 46.99 67 GLY B C 1
ATOM 2722 O O . GLY B 1 86 ? 115.339 102.319 -45.392 1.00 47.90 67 GLY B O 1
ATOM 2723 N N . ALA B 1 87 ? 114.322 101.053 -43.832 1.00 45.13 68 ALA B N 1
ATOM 2724 C CA . ALA B 1 87 ? 113.261 100.608 -44.724 1.00 44.65 68 ALA B CA 1
ATOM 2725 C C . ALA B 1 87 ? 112.260 101.732 -44.970 1.00 45.86 68 ALA B C 1
ATOM 2726 O O . ALA B 1 87 ? 111.808 102.396 -44.032 1.00 44.86 68 ALA B O 1
ATOM 2728 N N . ASP B 1 88 ? 111.934 101.938 -46.244 1.00 46.67 69 ASP B N 1
ATOM 2729 C CA . ASP B 1 88 ? 110.975 102.960 -46.680 1.00 47.46 69 ASP B CA 1
ATOM 2730 C C . ASP B 1 88 ? 109.533 102.487 -46.518 1.00 45.22 69 ASP B C 1
ATOM 2731 O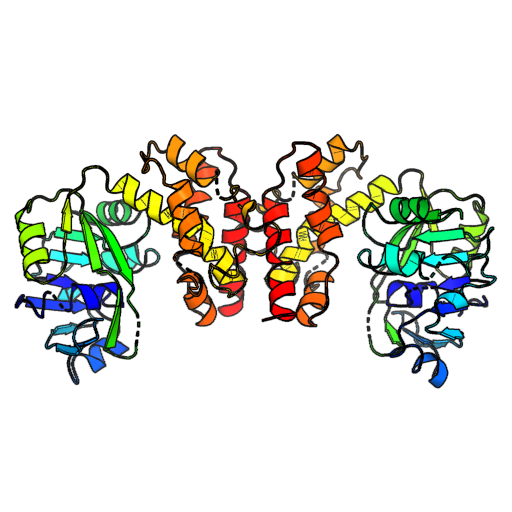 O . ASP B 1 88 ? 108.620 103.302 -46.469 1.00 44.27 69 ASP B O 1
ATOM 2736 N N . LEU B 1 89 ? 109.358 101.165 -46.476 1.00 43.07 70 LEU B N 1
ATOM 2737 C CA . LEU B 1 89 ? 108.072 100.515 -46.424 1.00 42.25 70 LEU B CA 1
ATOM 2738 C C . LEU B 1 89 ? 108.181 99.310 -45.520 1.00 41.45 70 LEU B C 1
ATOM 2739 O O . LEU B 1 89 ? 108.972 98.418 -45.790 1.00 41.09 70 LEU B O 1
ATOM 2744 N N . VAL B 1 90 ? 107.401 99.292 -44.445 1.00 40.77 71 VAL B N 1
ATOM 2745 C CA . VAL B 1 90 ? 107.352 98.159 -43.522 1.00 38.54 71 VAL B CA 1
ATOM 2746 C C . VAL B 1 90 ? 106.001 97.473 -43.663 1.00 38.66 71 VAL B C 1
ATOM 2747 O O . VAL B 1 90 ? 104.985 98.112 -43.497 1.00 35.90 71 VAL B O 1
ATOM 2751 N N . LEU B 1 91 ? 105.999 96.192 -44.041 1.00 39.38 72 LEU B N 1
ATOM 2752 C CA . LEU B 1 91 ? 104.791 95.378 -44.074 1.00 40.04 72 LEU B CA 1
ATOM 2753 C C . LEU B 1 91 ? 104.731 94.731 -42.683 1.00 38.55 72 LEU B C 1
ATOM 2754 O O . LEU B 1 91 ? 105.625 93.989 -42.290 1.00 37.78 72 LEU B O 1
ATOM 2759 N N . PHE B 1 92 ? 103.696 95.074 -41.933 1.00 37.39 73 PHE B N 1
ATOM 2760 C CA . PHE B 1 92 ? 103.531 94.654 -40.557 1.00 36.93 73 PHE B CA 1
ATOM 2761 C C . PHE B 1 92 ? 102.498 93.530 -40.609 1.00 40.09 73 PHE B C 1
ATOM 2762 O O . PHE B 1 92 ? 101.319 93.772 -40.818 1.00 41.39 73 PHE B O 1
ATOM 2770 N N . CYS B 1 93 ? 102.977 92.296 -40.471 1.00 42.09 74 CYS B N 1
ATOM 2771 C CA . CYS B 1 93 ? 102.183 91.101 -40.673 1.00 42.08 74 CYS B CA 1
ATOM 2772 C C . CYS B 1 93 ? 102.102 90.174 -39.470 1.00 44.27 74 CYS B C 1
ATOM 2773 O O . CYS B 1 93 ? 101.973 88.964 -39.650 1.00 47.10 74 CYS B O 1
ATOM 2776 N N . VAL B 1 94 ? 102.204 90.695 -38.251 1.00 45.97 75 VAL B N 1
ATOM 2777 C CA . VAL B 1 94 ? 102.042 89.836 -37.071 1.00 45.98 75 VAL B CA 1
ATOM 2778 C C . VAL B 1 94 ? 100.556 89.589 -36.877 1.00 46.81 75 VAL B C 1
ATOM 2779 O O . VAL B 1 94 ? 99.727 90.186 -37.563 1.00 48.65 75 VAL B O 1
ATOM 2783 N N . LYS B 1 95 ? 100.207 88.694 -35.963 1.00 48.52 76 LYS B N 1
ATOM 2784 C CA . LYS B 1 95 ? 98.790 88.500 -35.601 1.00 49.44 76 LYS B CA 1
ATOM 2785 C C . LYS B 1 95 ? 98.350 89.667 -34.720 1.00 47.36 76 LYS B C 1
ATOM 2786 O O . LYS B 1 95 ? 99.191 90.311 -34.099 1.00 49.00 76 LYS B O 1
ATOM 2792 N N . SER B 1 96 ? 97.049 89.953 -34.693 1.00 46.06 77 SER B N 1
ATOM 2793 C CA . SER B 1 96 ? 96.473 91.049 -33.899 1.00 47.70 77 SER B CA 1
ATOM 2794 C C . SER B 1 96 ? 96.892 91.038 -32.452 1.00 45.71 77 SER B C 1
ATOM 2795 O O . SER B 1 96 ? 97.108 92.080 -31.852 1.00 45.76 77 SER B O 1
ATOM 2798 N N . THR B 1 97 ? 97.046 89.842 -31.920 1.00 47.54 78 THR B N 1
ATOM 2799 C CA A THR B 1 97 ? 97.465 89.682 -30.524 0.50 47.26 78 THR B CA 1
ATOM 2800 C CA B THR B 1 97 ? 97.506 89.595 -30.555 0.50 47.82 78 THR B CA 1
ATOM 2801 C C . THR B 1 97 ? 98.840 90.283 -30.220 1.00 48.46 78 THR B C 1
ATOM 2802 O O . THR B 1 97 ? 99.069 90.708 -29.083 1.00 51.93 78 THR B O 1
ATOM 2809 N N . ASP B 1 98 ? 99.729 90.351 -31.227 1.00 48.79 79 ASP B N 1
ATOM 2810 C CA . ASP B 1 98 ? 101.072 90.915 -31.096 1.00 46.80 79 ASP B CA 1
ATOM 2811 C C . ASP B 1 98 ? 101.295 92.330 -31.667 1.00 46.05 79 ASP B C 1
ATOM 2812 O O . ASP B 1 98 ? 102.434 92.830 -31.625 1.00 46.83 79 ASP B O 1
ATOM 2817 N N . THR B 1 99 ? 100.243 92.986 -32.156 1.00 42.43 80 THR B N 1
ATOM 2818 C CA . THR B 1 99 ? 100.368 94.327 -32.754 1.00 42.36 80 THR B CA 1
ATOM 2819 C C . THR B 1 99 ? 101.147 95.311 -31.879 1.00 42.41 80 THR B C 1
ATOM 2820 O O . THR B 1 99 ? 102.157 95.846 -32.301 1.00 42.70 80 THR B O 1
ATOM 2824 N N . GLN B 1 100 ? 100.722 95.494 -30.644 1.00 44.04 81 GLN B N 1
ATOM 2825 C CA . GLN B 1 100 ? 101.398 96.423 -29.750 1.00 44.31 81 GLN B CA 1
ATOM 2826 C C . GLN B 1 100 ? 102.839 96.072 -29.397 1.00 44.45 81 GLN B C 1
ATOM 2827 O O . GLN B 1 100 ? 103.689 96.956 -29.382 1.00 41.81 81 GLN B O 1
ATOM 2833 N N . SER B 1 101 ? 103.104 94.810 -29.063 1.00 44.92 82 SER B N 1
ATOM 2834 C CA . SER B 1 101 ? 104.457 94.398 -28.678 1.00 46.13 82 SER B CA 1
ATOM 2835 C C . SER B 1 101 ? 105.447 94.489 -29.837 1.00 44.53 82 SER B C 1
ATOM 2836 O O . SER B 1 101 ? 106.572 94.943 -29.659 1.00 44.73 82 SER B O 1
ATOM 2839 N N . ALA B 1 102 ? 105.027 94.041 -31.015 1.00 43.33 83 ALA B N 1
ATOM 2840 C CA . ALA B 1 102 ? 105.866 94.093 -32.194 1.00 42.70 83 ALA B CA 1
ATOM 2841 C C . ALA B 1 102 ? 106.111 95.544 -32.628 1.00 42.73 83 ALA B C 1
ATOM 2842 O O . ALA B 1 102 ? 107.207 95.877 -33.029 1.00 44.25 83 ALA B O 1
ATOM 2844 N N . ALA B 1 103 ? 105.087 96.393 -32.579 1.00 43.29 84 ALA B N 1
ATOM 2845 C CA . ALA B 1 103 ? 105.242 97.798 -32.964 1.00 42.67 84 ALA B CA 1
ATOM 2846 C C . ALA B 1 103 ? 106.190 98.535 -32.024 1.00 43.49 84 ALA B C 1
ATOM 2847 O O . ALA B 1 103 ? 107.025 99.341 -32.454 1.00 44.25 84 ALA B O 1
ATOM 2849 N N . LEU B 1 104 ? 106.096 98.257 -30.740 1.00 45.00 85 LEU B N 1
ATOM 2850 C CA . LEU B 1 104 ? 106.966 98.931 -29.780 1.00 45.96 85 LEU B CA 1
ATOM 2851 C C . LEU B 1 104 ? 108.403 98.410 -29.882 1.00 45.61 85 LEU B C 1
ATOM 2852 O O . LEU B 1 104 ? 109.348 99.134 -29.599 1.00 48.28 85 LEU B O 1
ATOM 2857 N N . ALA B 1 105 ? 108.570 97.153 -30.284 1.00 46.04 86 ALA B N 1
ATOM 2858 C CA . ALA B 1 105 ? 109.898 96.579 -30.478 1.00 46.40 86 ALA B CA 1
ATOM 2859 C C . ALA B 1 105 ? 110.635 97.268 -31.626 1.00 47.34 86 ALA B C 1
ATOM 2860 O O . ALA B 1 105 ? 111.837 97.486 -31.541 1.00 49.95 86 ALA B O 1
ATOM 2870 N N . LYS B 1 107 ? 109.744 100.360 -33.000 1.00 44.86 88 LYS B N 1
ATOM 2871 C CA . LYS B 1 107 ? 109.579 101.828 -32.965 1.00 46.71 88 LYS B CA 1
ATOM 2872 C C . LYS B 1 107 ? 110.888 102.629 -32.933 1.00 47.56 88 LYS B C 1
ATOM 2873 O O . LYS B 1 107 ? 111.001 103.608 -33.674 1.00 48.37 88 LYS B O 1
ATOM 2879 N N . PRO B 1 108 ? 111.869 102.219 -32.091 1.00 47.29 89 PRO B N 1
ATOM 2880 C CA . PRO B 1 108 ? 113.118 102.993 -32.023 1.00 47.09 89 PRO B CA 1
ATOM 2881 C C . PRO B 1 108 ? 113.912 103.060 -33.329 1.00 46.11 89 PRO B C 1
ATOM 2882 O O . PRO B 1 108 ? 114.424 104.119 -33.659 1.00 45.00 89 PRO B O 1
ATOM 2886 N N . ALA B 1 109 ? 113.998 101.956 -34.064 1.00 44.56 90 ALA B N 1
ATOM 2887 C CA . ALA B 1 109 ? 114.752 101.925 -35.310 1.00 42.76 90 ALA B CA 1
ATOM 2888 C C . ALA B 1 109 ? 113.975 102.379 -36.538 1.00 41.54 90 ALA B C 1
ATOM 2889 O O . ALA B 1 109 ? 114.550 102.587 -37.585 1.00 43.26 90 ALA B O 1
ATOM 2891 N N . LEU B 1 110 ? 112.671 102.527 -36.426 1.00 41.93 91 LEU B N 1
ATOM 2892 C CA . LEU B 1 110 ? 111.845 102.848 -37.590 1.00 40.70 91 LEU B CA 1
ATOM 2893 C C . LEU B 1 110 ? 112.177 104.250 -38.152 1.00 41.53 91 LEU B C 1
ATOM 2894 O O . LEU B 1 110 ? 112.297 105.204 -37.396 1.00 44.07 91 LEU B O 1
ATOM 2899 N N . ALA B 1 111 ? 112.379 104.340 -39.469 1.00 39.89 92 ALA B N 1
ATOM 2900 C CA . ALA B 1 111 ? 112.588 105.614 -40.152 1.00 39.36 92 ALA B CA 1
ATOM 2901 C C . ALA B 1 111 ? 111.352 106.496 -39.971 1.00 40.08 92 ALA B C 1
ATOM 2902 O O . ALA B 1 111 ? 110.224 105.995 -39.928 1.00 37.88 92 ALA B O 1
ATOM 2904 N N . LYS B 1 112 ? 111.565 107.802 -39.878 1.00 39.45 93 LYS B N 1
ATOM 2905 C CA . LYS B 1 112 ? 110.484 108.734 -39.654 1.00 43.30 93 LYS B CA 1
ATOM 2906 C C . LYS B 1 112 ? 109.542 108.839 -40.853 1.00 43.89 93 LYS B C 1
ATOM 2907 O O . LYS B 1 112 ? 108.328 109.017 -40.671 1.00 41.88 93 LYS B O 1
ATOM 2913 N N . SER B 1 113 ? 110.092 108.680 -42.054 1.00 42.47 94 SER B N 1
ATOM 2914 C CA . SER B 1 113 ? 109.319 108.742 -43.296 1.00 45.05 94 SER B CA 1
ATOM 2915 C C . SER B 1 113 ? 108.796 107.380 -43.782 1.00 45.24 94 SER B C 1
ATOM 2916 O O . SER B 1 113 ? 108.238 107.289 -44.892 1.00 46.76 94 SER B O 1
ATOM 2919 N N . ALA B 1 114 ? 108.988 106.330 -42.977 1.00 44.42 95 ALA B N 1
ATOM 2920 C CA . ALA B 1 114 ? 108.545 104.984 -43.332 1.00 43.22 95 ALA B CA 1
ATOM 2921 C C . ALA B 1 114 ? 107.032 104.888 -43.367 1.00 42.40 95 ALA B C 1
ATOM 2922 O O . ALA B 1 114 ? 106.333 105.538 -42.596 1.00 42.87 95 ALA B O 1
ATOM 2924 N N . LEU B 1 115 ? 106.543 104.097 -44.305 1.00 41.27 96 LEU B N 1
ATOM 2925 C CA . LEU B 1 115 ? 105.134 103.831 -44.457 1.00 41.03 96 LEU B CA 1
ATOM 2926 C C . LEU B 1 115 ? 104.945 102.452 -43.871 1.00 40.25 96 LEU B C 1
ATOM 2927 O O . LEU B 1 115 ? 105.606 101.513 -44.308 1.00 40.34 96 LEU B O 1
ATOM 2932 N N . VAL B 1 116 ? 104.089 102.327 -42.866 1.00 39.30 97 VAL B N 1
ATOM 2933 C CA . VAL B 1 116 ? 103.802 101.036 -42.243 1.00 40.00 97 VAL B CA 1
ATOM 2934 C C . VAL B 1 116 ? 102.472 100.510 -42.795 1.00 40.97 97 VAL B C 1
ATOM 2935 O O . VAL B 1 116 ? 101.445 101.171 -42.653 1.00 43.24 97 VAL B O 1
ATOM 2939 N N . LEU B 1 117 ? 102.485 99.361 -43.464 1.00 40.86 98 LEU B N 1
ATOM 2940 C CA . LEU B 1 117 ? 101.235 98.745 -43.910 1.00 43.04 98 LEU B CA 1
ATOM 2941 C C . LEU B 1 117 ? 100.864 97.621 -42.984 1.00 42.95 98 LEU B C 1
ATOM 2942 O O . LEU B 1 117 ? 101.662 96.724 -42.771 1.00 44.04 98 LEU B O 1
ATOM 2947 N N . SER B 1 118 ? 99.638 97.658 -42.479 1.00 43.86 99 SER B N 1
ATOM 2948 C CA . SER B 1 118 ? 99.097 96.597 -41.653 1.00 44.06 99 SER B CA 1
ATOM 2949 C C . SER B 1 118 ? 98.466 95.551 -42.551 1.00 44.67 99 SER B C 1
ATOM 2950 O O . SER B 1 118 ? 97.398 95.804 -43.124 1.00 45.25 99 SER B O 1
ATOM 2953 N N . LEU B 1 119 ? 99.181 94.426 -42.725 1.00 44.95 100 LEU B N 1
ATOM 2954 C CA A LEU B 1 119 ? 98.682 93.269 -43.488 0.50 43.39 100 LEU B CA 1
ATOM 2955 C CA B LEU B 1 119 ? 98.705 93.260 -43.487 0.50 44.27 100 LEU B CA 1
ATOM 2956 C C . LEU B 1 119 ? 98.202 92.256 -42.462 1.00 43.80 100 LEU B C 1
ATOM 2957 O O . LEU B 1 119 ? 98.849 91.245 -42.184 1.00 44.56 100 LEU B O 1
ATOM 2966 N N . GLN B 1 120 ? 97.053 92.566 -41.893 1.00 44.50 101 GLN B N 1
ATOM 2967 C CA . GLN B 1 120 ? 96.501 91.794 -40.830 1.00 45.23 101 GLN B CA 1
ATOM 2968 C C . GLN B 1 120 ? 95.001 91.800 -40.928 1.00 48.85 101 GLN B C 1
ATOM 2969 O O . GLN B 1 120 ? 94.415 92.639 -41.611 1.00 50.28 101 GLN B O 1
ATOM 2975 N N . ASN B 1 121 ? 94.403 90.861 -40.214 1.00 50.50 102 ASN B N 1
ATOM 2976 C CA . ASN B 1 121 ? 92.966 90.782 -40.062 1.00 53.24 102 ASN B CA 1
ATOM 2977 C C . ASN B 1 121 ? 92.653 91.474 -38.768 1.00 53.53 102 ASN B C 1
ATOM 2978 O O . ASN B 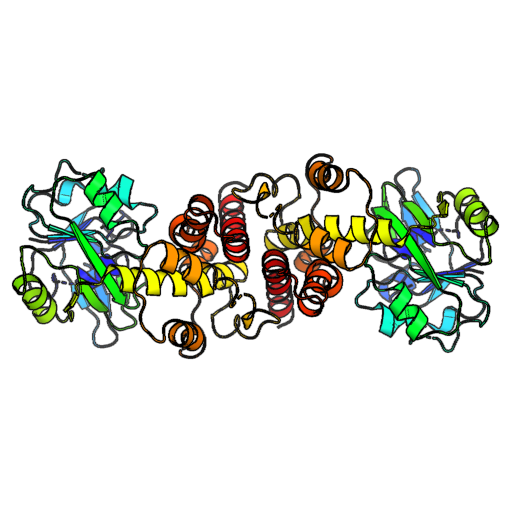1 121 ? 93.506 91.561 -37.893 1.00 53.74 102 ASN B O 1
ATOM 2983 N N . GLY B 1 122 ? 91.423 91.950 -38.663 1.00 52.98 103 GLY B N 1
ATOM 2984 C CA . GLY B 1 122 ? 90.949 92.645 -37.499 1.00 52.83 103 GLY B CA 1
ATOM 2985 C C . GLY B 1 122 ? 90.591 94.058 -37.891 1.00 49.93 103 GLY B C 1
ATOM 2986 O O . GLY B 1 122 ? 90.986 94.533 -38.949 1.00 49.20 103 GLY B O 1
ATOM 2987 N N . VAL B 1 123 ? 89.835 94.718 -37.023 1.00 46.28 104 VAL B N 1
ATOM 2988 C CA . VAL B 1 123 ? 89.418 96.068 -37.257 1.00 44.04 104 VAL B CA 1
ATOM 2989 C C . VAL B 1 123 ? 90.165 97.068 -36.369 1.00 43.66 104 VAL B C 1
ATOM 2990 O O . VAL B 1 123 ? 89.940 98.233 -36.527 1.00 47.12 104 VAL B O 1
ATOM 2994 N N . GLU B 1 124 ? 91.072 96.655 -35.482 1.00 43.77 105 GLU B N 1
ATOM 2995 C CA . GLU B 1 124 ? 91.756 97.622 -34.588 1.00 44.79 105 GLU B CA 1
ATOM 2996 C C . GLU B 1 124 ? 93.265 97.812 -34.767 1.00 42.18 105 GLU B C 1
ATOM 2997 O O . GLU B 1 124 ? 93.916 98.527 -34.009 1.00 42.33 105 GLU B O 1
ATOM 3003 N N . ASN B 1 125 ? 93.844 97.148 -35.735 1.00 41.52 106 ASN B N 1
ATOM 3004 C CA . ASN B 1 125 ? 95.281 97.186 -35.870 1.00 40.62 106 ASN B CA 1
ATOM 3005 C C . ASN B 1 125 ? 95.848 98.550 -36.271 1.00 39.78 106 ASN B C 1
ATOM 3006 O O . ASN B 1 125 ? 96.755 99.036 -35.614 1.00 36.58 106 ASN B O 1
ATOM 3011 N N . ALA B 1 126 ? 95.314 99.143 -37.342 1.00 40.06 107 ALA B N 1
ATOM 3012 C CA . ALA B 1 126 ? 95.762 100.446 -37.820 1.00 40.71 107 ALA B CA 1
ATOM 3013 C C . ALA B 1 126 ? 95.620 101.477 -36.697 1.00 41.26 107 ALA B C 1
ATOM 3014 O O . ALA B 1 126 ? 96.570 102.200 -36.409 1.00 43.61 107 ALA B O 1
ATOM 3016 N N . ASP B 1 127 ? 94.480 101.481 -36.011 1.00 39.30 108 ASP B N 1
ATOM 3017 C CA . ASP B 1 127 ? 94.296 102.395 -34.909 1.00 43.27 108 ASP B CA 1
ATOM 3018 C C . ASP B 1 127 ? 95.306 102.168 -33.801 1.00 40.81 108 ASP B C 1
ATOM 3019 O O . ASP B 1 127 ? 95.819 103.117 -33.221 1.00 42.53 108 ASP B O 1
ATOM 3024 N N . THR B 1 128 ? 95.527 100.906 -33.453 1.00 40.82 109 THR B N 1
ATOM 3025 C CA . THR B 1 128 ? 96.504 100.556 -32.431 1.00 39.77 109 THR B CA 1
ATOM 3026 C C . THR B 1 128 ? 97.898 101.035 -32.839 1.00 39.66 109 THR B C 1
ATOM 3027 O O . THR B 1 128 ? 98.587 101.673 -32.041 1.00 41.02 109 THR B O 1
ATOM 3031 N N . LEU B 1 129 ? 98.282 100.804 -34.097 1.00 37.52 110 LEU B N 1
ATOM 3032 C CA . LEU B 1 129 ? 99.573 101.244 -34.592 1.00 36.92 110 LEU B CA 1
ATOM 3033 C C . LEU B 1 129 ? 99.715 102.763 -34.561 1.00 38.04 110 LEU B C 1
ATOM 3034 O O . LEU B 1 129 ? 100.748 103.273 -34.160 1.00 37.74 110 LEU B O 1
ATOM 3039 N N . ARG B 1 130 ? 98.680 103.490 -34.976 1.00 38.44 111 ARG B N 1
ATOM 3040 C CA . ARG B 1 130 ? 98.753 104.946 -34.965 1.00 40.30 111 ARG B CA 1
ATOM 3041 C C . ARG B 1 130 ? 98.800 105.527 -33.556 1.00 40.61 111 ARG B C 1
ATOM 3042 O O . ARG B 1 130 ? 99.224 106.649 -33.371 1.00 42.21 111 ARG B O 1
ATOM 3050 N N . SER B 1 131 ? 98.359 104.781 -32.555 1.00 42.50 112 SER B N 1
ATOM 3051 C CA . SER B 1 131 ? 98.366 105.286 -31.178 1.00 39.67 112 SER B CA 1
ATOM 3052 C C . SER B 1 131 ? 99.748 105.203 -30.594 1.00 39.80 112 SER B C 1
ATOM 3053 O O . SER B 1 131 ? 100.066 105.884 -29.631 1.00 43.42 112 SER B O 1
ATOM 3056 N N . LEU B 1 132 ? 100.555 104.339 -31.173 1.00 40.28 113 LEU B N 1
ATOM 3057 C CA . LEU B 1 132 ? 101.912 104.049 -30.716 1.00 40.28 113 LEU B CA 1
ATOM 3058 C C . LEU B 1 132 ? 103.010 104.661 -31.572 1.00 39.58 113 LEU B C 1
ATOM 3059 O O . LEU B 1 132 ? 104.085 104.863 -31.088 1.00 44.30 113 LEU B O 1
ATOM 3064 N N . LEU B 1 133 ? 102.736 104.956 -32.833 1.00 41.21 114 LEU B N 1
ATOM 3065 C CA . LEU B 1 133 ? 103.742 105.429 -33.742 1.00 40.71 114 LEU B CA 1
ATOM 3066 C C . LEU B 1 133 ? 103.357 106.745 -34.426 1.00 41.48 114 LEU B C 1
ATOM 3067 O O . LEU B 1 133 ? 102.199 106.937 -34.804 1.00 41.61 114 LEU B O 1
ATOM 3072 N N . GLU B 1 134 ? 104.366 107.596 -34.657 1.00 45.54 115 GLU B N 1
ATOM 3073 C CA . GLU B 1 134 ? 104.214 108.884 -35.365 1.00 46.07 115 GLU B CA 1
ATOM 3074 C C . GLU B 1 134 ? 104.251 108.687 -36.881 1.00 45.26 115 GLU B C 1
ATOM 3075 O O . GLU B 1 134 ? 103.831 109.572 -37.627 1.00 46.76 115 GLU B O 1
ATOM 3077 N N . GLN B 1 135 ? 104.747 107.532 -37.332 1.00 44.71 116 GLN B N 1
ATOM 3078 C CA . GLN B 1 135 ? 104.837 107.221 -38.763 1.00 43.48 116 GLN B CA 1
ATOM 3079 C C . GLN B 1 135 ? 103.479 106.965 -39.397 1.00 43.77 116 GLN B C 1
ATOM 3080 O O . GLN B 1 135 ? 102.550 106.468 -38.749 1.00 41.54 116 GLN B O 1
ATOM 3086 N N . GLU B 1 136 ? 103.389 107.277 -40.688 1.00 43.27 117 GLU B N 1
ATOM 3087 C CA . GLU B 1 136 ? 102.181 107.029 -41.477 1.00 43.15 117 GLU B CA 1
ATOM 3088 C C . GLU B 1 136 ? 101.860 105.534 -41.492 1.00 41.01 117 GLU B C 1
ATOM 3089 O O . GLU B 1 136 ? 102.719 104.708 -41.807 1.00 40.28 117 GLU B O 1
ATOM 3095 N N . VAL B 1 137 ? 100.610 105.213 -41.170 1.00 41.50 118 VAL B N 1
ATOM 3096 C CA . VAL B 1 137 ? 100.094 103.861 -41.138 1.00 39.11 118 VAL B CA 1
ATOM 3097 C C . VAL B 1 137 ? 98.930 103.770 -42.112 1.00 41.89 118 VAL B C 1
ATOM 3098 O O . VAL B 1 137 ? 98.122 104.691 -42.224 1.00 44.04 118 VAL B O 1
ATOM 3102 N N . ALA B 1 138 ? 98.868 102.667 -42.845 1.00 43.30 119 ALA B N 1
ATOM 3103 C CA . ALA B 1 138 ? 97.766 102.403 -43.760 1.00 43.49 119 ALA B CA 1
ATOM 3104 C C . ALA B 1 138 ? 97.297 100.951 -43.585 1.00 42.92 119 ALA B C 1
ATOM 3105 O O . ALA B 1 138 ? 98.088 100.026 -43.640 1.00 43.76 119 ALA B O 1
ATOM 3107 N N . ALA B 1 139 ? 96.011 100.754 -43.360 1.00 43.90 120 ALA B N 1
ATOM 3108 C CA . ALA B 1 139 ? 95.445 99.412 -43.264 1.00 42.31 120 ALA B CA 1
ATOM 3109 C C . ALA B 1 139 ? 95.354 98.776 -44.652 1.00 42.51 120 ALA B C 1
ATOM 3110 O O . ALA B 1 139 ? 95.095 99.460 -45.637 1.00 41.08 120 ALA B O 1
ATOM 3112 N N . ALA B 1 140 ? 95.601 97.471 -44.706 1.00 43.83 121 ALA B N 1
ATOM 3113 C CA . ALA B 1 140 ? 95.433 96.681 -45.925 1.00 44.92 121 ALA B CA 1
ATOM 3114 C C . ALA B 1 140 ? 94.512 95.513 -45.584 1.00 46.51 121 ALA B C 1
ATOM 3115 O O . ALA B 1 140 ? 94.441 95.086 -44.434 1.00 48.11 121 ALA B O 1
ATOM 3117 N N . VAL B 1 141 ? 93.752 95.054 -46.566 1.00 48.60 122 VAL B N 1
ATOM 3118 C CA . VAL B 1 141 ? 92.923 93.880 -46.397 1.00 49.06 122 VAL B CA 1
ATOM 3119 C C . VAL B 1 141 ? 93.697 92.830 -47.180 1.00 48.23 122 VAL B C 1
ATOM 3120 O O . VAL B 1 141 ? 94.008 93.035 -48.335 1.00 46.64 122 VAL B O 1
ATOM 3124 N N . VAL B 1 142 ? 94.018 91.721 -46.521 1.00 49.37 123 VAL B N 1
ATOM 3125 C CA . VAL B 1 142 ? 94.804 90.651 -47.099 1.00 49.71 123 VAL B CA 1
ATOM 3126 C C . VAL B 1 142 ? 93.884 89.544 -47.620 1.00 50.51 123 VAL B C 1
ATOM 3127 O O . VAL B 1 142 ? 93.091 88.991 -46.853 1.00 46.72 123 VAL B O 1
ATOM 3131 N N . TYR B 1 143 ? 93.972 89.248 -48.921 1.00 50.87 124 TYR B N 1
ATOM 3132 C CA . TYR B 1 143 ? 93.217 88.129 -49.530 1.00 52.26 124 TYR B CA 1
ATOM 3133 C C . TYR B 1 143 ? 94.249 87.083 -49.995 1.00 51.27 124 TYR B C 1
ATOM 3134 O O . TYR B 1 143 ? 94.890 87.257 -51.035 1.00 48.24 124 TYR B O 1
ATOM 3143 N N . VAL B 1 144 ? 94.448 86.034 -49.187 1.00 49.98 125 VAL B N 1
ATOM 3144 C CA . VAL B 1 144 ? 95.465 85.020 -49.472 1.00 51.79 125 VAL B CA 1
ATOM 3145 C C . VAL B 1 144 ? 95.288 83.798 -48.580 1.00 52.52 125 VAL B C 1
ATOM 3146 O O . VAL B 1 144 ? 94.663 83.875 -47.551 1.00 51.67 125 VAL B O 1
ATOM 3150 N N . ALA B 1 145 ? 95.831 82.665 -49.017 1.00 55.80 126 ALA B N 1
ATOM 3151 C CA . ALA B 1 145 ? 95.867 81.444 -48.219 1.00 57.55 126 ALA B CA 1
ATOM 3152 C C . ALA B 1 145 ? 97.332 80.999 -48.211 1.00 57.27 126 ALA B C 1
ATOM 3153 O O . ALA B 1 145 ? 97.857 80.646 -49.263 1.00 56.88 126 ALA B O 1
ATOM 3155 N N . THR B 1 146 ? 97.980 81.078 -47.043 1.00 57.53 127 THR B N 1
ATOM 3156 C CA A THR B 1 146 ? 99.376 80.687 -46.897 0.50 59.22 127 THR B CA 1
ATOM 3157 C CA B THR B 1 146 ? 99.386 80.709 -46.876 0.50 59.20 127 THR B CA 1
ATOM 3158 C C . THR B 1 146 ? 99.658 80.083 -45.511 1.00 59.65 127 THR B C 1
ATOM 3159 O O . THR B 1 146 ? 98.966 80.375 -44.540 1.00 59.06 127 THR B O 1
ATOM 3166 N N . GLU B 1 147 ? 100.673 79.218 -45.449 1.00 61.74 128 GLU B N 1
ATOM 3167 C CA . GLU B 1 147 ? 101.085 78.560 -44.208 1.00 63.71 128 GLU B CA 1
ATOM 3168 C C . GLU B 1 147 ? 102.595 78.373 -44.205 1.00 62.70 128 GLU B C 1
ATOM 3169 O O . GLU B 1 147 ? 103.245 78.355 -45.265 1.00 61.13 128 GLU B O 1
ATOM 3183 N N . ALA B 1 149 ? 105.050 75.823 -43.987 1.00 62.45 130 ALA B N 1
ATOM 3184 C CA . ALA B 1 149 ? 105.201 74.380 -44.202 1.00 63.22 130 ALA B CA 1
ATOM 3185 C C . ALA B 1 149 ? 106.316 73.750 -43.357 1.00 64.17 130 ALA B C 1
ATOM 3186 O O . ALA B 1 149 ? 106.343 72.532 -43.193 1.00 66.23 130 ALA B O 1
ATOM 3188 N N . GLY B 1 150 ? 107.232 74.570 -42.845 1.00 64.61 131 GLY B N 1
ATOM 3189 C CA . GLY B 1 150 ? 108.352 74.109 -42.015 1.00 64.21 131 GLY B CA 1
ATOM 3190 C C . GLY B 1 150 ? 109.286 75.278 -41.741 1.00 63.94 131 GLY B C 1
ATOM 3191 O O . GLY B 1 150 ? 108.901 76.423 -41.962 1.00 63.98 131 GLY B O 1
ATOM 3192 N N . PRO B 1 151 ? 110.492 75.014 -41.199 1.00 64.21 132 PRO B N 1
ATOM 3193 C CA . PRO B 1 151 ? 111.462 76.109 -40.994 1.00 62.90 132 PRO B CA 1
ATOM 3194 C C . PRO B 1 151 ? 111.955 76.740 -42.321 1.00 62.17 132 PRO B C 1
ATOM 3195 O O . PRO B 1 151 ? 112.454 76.029 -43.192 1.00 62.25 132 PRO B O 1
ATOM 3199 N N . GLY B 1 152 ? 111.789 78.063 -42.452 1.00 60.88 133 GLY B N 1
ATOM 3200 C CA . GLY B 1 152 ? 112.153 78.841 -43.644 1.00 59.00 133 GLY B CA 1
ATOM 3201 C C . GLY B 1 152 ? 111.352 78.534 -44.898 1.00 55.52 133 GLY B C 1
ATOM 3202 O O . GLY B 1 152 ? 111.743 78.911 -45.993 1.00 52.30 133 GLY B O 1
ATOM 3203 N N . HIS B 1 153 ? 110.196 77.910 -44.730 1.00 55.27 134 HIS B N 1
ATOM 3204 C CA . HIS B 1 153 ? 109.403 77.433 -45.848 1.00 55.98 134 HIS B CA 1
ATOM 3205 C C . HIS B 1 153 ? 107.965 77.917 -45.821 1.00 56.12 134 HIS B C 1
ATOM 3206 O O . HIS B 1 153 ? 107.209 77.571 -44.912 1.00 53.56 134 HIS B O 1
ATOM 3213 N N . VAL B 1 154 ? 107.597 78.721 -46.824 1.00 57.32 135 VAL B N 1
ATOM 3214 C CA . VAL B 1 154 ? 106.224 79.248 -46.951 1.00 58.34 135 VAL B CA 1
ATOM 3215 C C . VAL B 1 154 ? 105.530 78.545 -48.127 1.00 59.78 135 VAL B C 1
ATOM 3216 O O . VAL B 1 154 ? 106.142 78.329 -49.181 1.00 57.22 135 VAL B O 1
ATOM 3220 N N . ARG B 1 155 ? 104.263 78.176 -47.912 1.00 62.25 136 ARG B N 1
ATOM 3221 C CA . ARG B 1 155 ? 103.452 77.498 -48.923 1.00 63.12 136 ARG B CA 1
ATOM 3222 C C . ARG B 1 155 ? 102.164 78.297 -49.200 1.00 60.87 136 ARG B C 1
ATOM 3223 O O . ARG B 1 155 ? 101.338 78.487 -48.302 1.00 58.84 136 ARG B O 1
ATOM 3231 N N . HIS B 1 156 ? 102.031 78.747 -50.449 1.00 60.40 137 HIS B N 1
ATOM 3232 C CA . HIS B 1 156 ? 100.903 79.538 -50.950 1.00 61.81 137 HIS B CA 1
ATOM 3233 C C . HIS B 1 156 ? 99.868 78.629 -51.620 1.00 64.10 137 HIS B C 1
ATOM 3234 O O . HIS B 1 156 ? 100.137 78.039 -52.680 1.00 64.35 137 HIS B O 1
ATOM 3241 N N . HIS B 1 157 ? 98.695 78.510 -50.988 1.00 65.54 138 HIS B N 1
ATOM 3242 C CA . HIS B 1 157 ? 97.606 77.663 -51.505 1.00 67.28 138 HIS B CA 1
ATOM 3243 C C . HIS B 1 157 ? 96.710 78.401 -52.517 1.00 68.08 138 HIS B C 1
ATOM 3244 O O . HIS B 1 157 ? 96.157 77.781 -53.428 1.00 69.04 138 HIS B O 1
ATOM 3251 N N . GLY B 1 158 ? 96.585 79.718 -52.372 1.00 69.29 139 GLY B N 1
ATOM 3252 C CA . GLY B 1 158 ? 95.773 80.509 -53.292 1.00 69.40 139 GLY B CA 1
ATOM 3253 C C . GLY B 1 158 ? 95.719 82.011 -53.023 1.00 69.13 139 GLY B C 1
ATOM 3254 O O . GLY B 1 158 ? 96.059 82.482 -51.930 1.00 68.89 139 GLY B O 1
ATOM 3255 N N . ARG B 1 159 ? 95.274 82.735 -54.054 1.00 68.61 140 ARG B N 1
ATOM 3256 C CA . ARG B 1 159 ? 95.107 84.196 -54.071 1.00 67.73 140 ARG B CA 1
ATOM 3257 C C . ARG B 1 159 ? 96.406 84.991 -53.770 1.00 66.67 140 ARG B C 1
ATOM 3258 O O . ARG B 1 159 ? 97.458 84.668 -54.334 1.00 66.01 140 ARG B O 1
ATOM 3266 N N . GLY B 1 160 ? 96.337 86.028 -52.928 1.00 66.08 141 GLY B N 1
ATOM 3267 C CA . GLY B 1 160 ? 97.496 86.870 -52.611 1.00 64.87 141 GLY B CA 1
ATOM 3268 C C . GLY B 1 160 ? 97.443 88.270 -53.216 1.00 64.63 141 GLY B C 1
ATOM 3269 O O . GLY B 1 160 ? 98.403 88.702 -53.867 1.00 66.62 141 GLY B O 1
ATOM 3270 N N . GLU B 1 161 ? 96.322 88.968 -53.022 1.00 63.79 142 GLU B N 1
ATOM 3271 C CA . GLU B 1 161 ? 96.139 90.359 -53.493 1.00 62.97 142 GLU B CA 1
ATOM 3272 C C . GLU B 1 161 ? 95.851 91.262 -52.289 1.00 59.73 142 GLU B C 1
ATOM 3273 O O . GLU B 1 161 ? 95.666 90.772 -51.171 1.00 58.00 142 GLU B O 1
ATOM 3279 N N . LEU B 1 162 ? 95.829 92.572 -52.512 1.00 56.15 143 LEU B N 1
ATOM 3280 C CA . LEU B 1 162 ? 95.627 93.508 -51.425 1.00 54.64 143 LEU B CA 1
ATOM 3281 C C . LEU B 1 162 ? 94.713 94.673 -51.767 1.00 53.08 143 LEU B C 1
ATOM 3282 O O . LEU B 1 162 ? 94.603 95.072 -52.921 1.00 53.94 143 LEU B O 1
ATOM 3287 N N . VAL B 1 163 ? 94.043 95.186 -50.736 1.00 51.63 144 VAL B N 1
ATOM 3288 C CA . VAL B 1 163 ? 93.256 96.406 -50.826 1.00 50.12 144 VAL B CA 1
ATOM 3289 C C . VAL B 1 163 ? 93.836 97.262 -49.719 1.00 49.06 144 VAL B C 1
ATOM 3290 O O . VAL B 1 163 ? 93.773 96.870 -48.565 1.00 49.97 144 VAL B O 1
ATOM 3294 N N . ILE B 1 164 ? 94.388 98.416 -50.073 1.00 47.35 145 ILE B N 1
ATOM 3295 C CA . ILE B 1 164 ? 95.057 99.295 -49.138 1.00 47.43 145 ILE B CA 1
ATOM 3296 C C . ILE B 1 164 ? 94.319 100.615 -49.055 1.00 46.94 145 ILE B C 1
ATOM 3297 O O . ILE B 1 164 ? 93.671 100.989 -50.019 1.00 45.48 145 ILE B O 1
ATOM 3302 N N . GLU B 1 165 ? 94.406 101.307 -47.909 1.00 47.84 146 GLU B N 1
ATOM 3303 C CA . GLU B 1 165 ? 93.858 102.664 -47.771 1.00 49.48 146 GLU B CA 1
ATOM 3304 C C . GLU B 1 165 ? 94.722 103.563 -48.643 1.00 51.08 146 GLU B C 1
ATOM 3305 O O . GLU B 1 165 ? 95.801 103.155 -49.058 1.00 51.32 146 GLU B O 1
ATOM 3311 N N . PRO B 1 166 ? 94.249 104.780 -48.950 1.00 53.53 147 PRO B N 1
ATOM 3312 C CA . PRO B 1 166 ? 95.138 105.705 -49.646 1.00 54.95 147 PRO B CA 1
ATOM 3313 C C . PRO B 1 166 ? 96.345 106.115 -48.768 1.00 55.37 147 PRO B C 1
ATOM 3314 O O . PRO B 1 166 ? 96.198 106.392 -47.561 1.00 53.65 147 PRO B O 1
ATOM 3318 N N . THR B 1 167 ? 97.519 106.108 -49.396 1.00 56.90 148 THR B N 1
ATOM 3319 C CA . THR B 1 167 ? 98.792 106.479 -48.785 1.00 58.07 148 THR B CA 1
ATOM 3320 C C . THR B 1 167 ? 99.373 107.660 -49.570 1.00 59.13 148 THR B C 1
ATOM 3321 O O . THR B 1 167 ? 98.897 107.979 -50.663 1.00 58.32 148 THR B O 1
ATOM 3325 N N . SER B 1 168 ? 100.400 108.293 -49.008 1.00 60.55 149 SER B N 1
ATOM 3326 C CA . SER B 1 168 ? 101.083 109.414 -49.648 1.00 62.09 149 SER B CA 1
ATOM 3327 C C . SER B 1 168 ? 101.828 108.963 -50.919 1.00 63.11 149 SER B C 1
ATOM 3328 O O . SER B 1 168 ? 102.040 109.760 -51.825 1.00 61.66 149 SER B O 1
ATOM 3331 N N . HIS B 1 169 ? 102.207 107.682 -50.968 1.00 65.13 150 HIS B N 1
ATOM 3332 C CA . HIS B 1 169 ? 102.844 107.052 -52.141 1.00 66.08 150 HIS B CA 1
ATOM 3333 C C . HIS B 1 169 ? 101.903 106.929 -53.365 1.00 66.59 150 HIS B C 1
ATOM 3334 O O . HIS B 1 169 ? 102.372 106.723 -54.485 1.00 68.16 150 HIS B O 1
ATOM 3341 N N . GLY B 1 170 ? 100.589 107.008 -53.139 1.00 67.27 151 GLY B N 1
ATOM 3342 C CA . GLY B 1 170 ? 99.586 106.954 -54.210 1.00 66.33 151 GLY B CA 1
ATOM 3343 C C . GLY B 1 170 ? 99.577 105.701 -55.073 1.00 65.67 151 GLY B C 1
ATOM 3344 O O . GLY B 1 170 ? 99.654 104.577 -54.570 1.00 64.26 151 GLY B O 1
ATOM 3345 N N . ALA B 1 171 ? 99.478 105.912 -56.386 1.00 66.08 152 ALA B N 1
ATOM 3346 C CA . ALA B 1 171 ? 99.460 104.829 -57.363 1.00 66.04 152 ALA B CA 1
ATOM 3347 C C . ALA B 1 171 ? 100.823 104.149 -57.506 1.00 65.96 152 ALA B C 1
ATOM 3348 O O . ALA B 1 171 ? 100.895 103.023 -58.022 1.00 64.77 152 ALA B O 1
ATOM 3350 N N . ASN B 1 172 ? 101.890 104.838 -57.078 1.00 65.70 153 ASN B N 1
ATOM 3351 C CA . ASN B 1 172 ? 103.240 104.273 -57.094 1.00 65.25 153 ASN B CA 1
ATOM 3352 C C . ASN B 1 172 ? 103.267 102.980 -56.271 1.00 64.47 153 ASN B C 1
ATOM 3353 O O . ASN B 1 172 ? 103.818 101.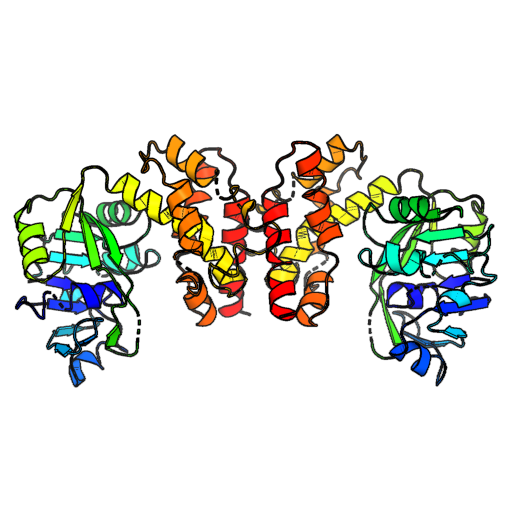978 -56.712 1.00 65.80 153 ASN B O 1
ATOM 3355 N N . LEU B 1 173 ? 102.627 102.990 -55.102 1.00 63.32 154 LEU B N 1
ATOM 3356 C CA . LEU B 1 173 ? 102.598 101.809 -54.227 1.00 62.36 154 LEU B CA 1
ATOM 3357 C C . LEU B 1 173 ? 101.926 100.593 -54.885 1.00 61.26 154 LEU B C 1
ATOM 3358 O O . LEU B 1 173 ? 102.418 99.475 -54.772 1.00 59.07 154 LEU B O 1
ATOM 3363 N N . ALA B 1 174 ? 100.817 100.818 -55.583 1.00 62.07 155 ALA B N 1
ATOM 3364 C CA . ALA B 1 174 ? 100.103 99.736 -56.267 1.00 63.81 155 ALA B CA 1
ATOM 3365 C C . ALA B 1 174 ? 100.853 99.229 -57.520 1.00 64.89 155 ALA B C 1
ATOM 3366 O O . ALA B 1 174 ? 100.838 98.026 -57.817 1.00 65.49 155 ALA B O 1
ATOM 3368 N N . ALA B 1 175 ? 101.500 100.145 -58.245 1.00 65.13 156 ALA B N 1
ATOM 3369 C CA . ALA B 1 175 ? 102.280 99.798 -59.443 1.00 64.98 156 ALA B CA 1
ATOM 3370 C C . ALA B 1 175 ? 103.451 98.859 -59.102 1.00 65.72 156 ALA B C 1
ATOM 3371 O O . ALA B 1 175 ? 103.753 97.918 -59.848 1.00 67.08 156 ALA B O 1
ATOM 3373 N N . ILE B 1 176 ? 104.096 99.136 -57.968 1.00 65.55 157 ILE B N 1
ATOM 3374 C CA . ILE B 1 176 ? 105.236 98.364 -57.459 1.00 64.53 157 ILE B CA 1
ATOM 3375 C C . ILE B 1 176 ? 104.837 96.949 -57.008 1.00 63.99 157 ILE B C 1
ATOM 3376 O O . ILE B 1 176 ? 105.616 96.006 -57.153 1.00 64.32 157 ILE B O 1
ATOM 3381 N N . PHE B 1 177 ? 103.635 96.800 -56.458 1.00 62.64 158 PHE B N 1
ATOM 3382 C CA . PHE B 1 177 ? 103.146 95.475 -56.058 1.00 62.44 158 PHE B CA 1
ATOM 3383 C C . PHE B 1 177 ? 102.708 94.631 -57.263 1.00 62.00 158 PHE B C 1
ATOM 3384 O O . PHE B 1 177 ? 103.007 93.435 -57.322 1.00 60.33 158 PHE B O 1
ATOM 3392 N N . ALA B 1 178 ? 101.979 95.246 -58.197 1.00 61.70 159 ALA B N 1
ATOM 3393 C CA . ALA B 1 178 ? 101.531 94.562 -59.411 1.00 61.01 159 ALA B CA 1
ATOM 3394 C C . ALA B 1 178 ? 102.744 94.058 -60.199 1.00 61.00 159 ALA B C 1
ATOM 3395 O O . ALA B 1 178 ? 102.769 92.895 -60.601 1.00 59.80 159 ALA B O 1
ATOM 3397 N N . ALA B 1 179 ? 103.749 94.928 -60.369 1.00 60.24 160 ALA B N 1
ATOM 3398 C CA . ALA B 1 179 ? 105.008 94.598 -61.046 1.00 59.12 160 ALA B CA 1
ATOM 3399 C C . ALA B 1 179 ? 105.747 93.383 -60.438 1.00 58.74 160 ALA B C 1
ATOM 3400 O O . ALA B 1 179 ? 106.512 92.718 -61.142 1.00 58.16 160 ALA B O 1
ATOM 3402 N N . ALA B 1 180 ? 105.519 93.114 -59.146 1.00 58.04 161 ALA B N 1
ATOM 3403 C CA . ALA B 1 180 ? 106.116 91.973 -58.407 1.00 57.15 161 ALA B CA 1
ATOM 3404 C C . ALA B 1 180 ? 105.244 90.696 -58.322 1.00 56.19 161 ALA B C 1
ATOM 3405 O O . ALA B 1 180 ? 105.682 89.690 -57.749 1.00 55.76 161 ALA B O 1
ATOM 3407 N N . GLY B 1 181 ? 104.022 90.738 -58.858 1.00 54.84 162 GLY B N 1
ATOM 3408 C CA . GLY B 1 181 ? 103.128 89.580 -58.848 1.00 54.96 162 GLY B CA 1
ATOM 3409 C C . GLY B 1 181 ? 102.127 89.537 -57.704 1.00 56.37 162 GLY B C 1
ATOM 3410 O O . GLY B 1 181 ? 101.729 88.455 -57.262 1.00 56.69 162 GLY B O 1
ATOM 3411 N N . VAL B 1 182 ? 101.714 90.716 -57.229 1.00 56.91 163 VAL B N 1
ATOM 3412 C CA . VAL B 1 182 ? 100.727 90.866 -56.138 1.00 55.13 163 VAL B CA 1
ATOM 3413 C C . VAL B 1 182 ? 99.821 92.056 -56.514 1.00 54.74 163 VAL B C 1
ATOM 3414 O O . VAL B 1 182 ? 100.241 93.203 -56.383 1.00 52.11 163 VAL B O 1
ATOM 3418 N N . PRO B 1 183 ? 98.594 91.786 -57.024 1.00 56.00 164 PRO B N 1
ATOM 3419 C CA . PRO B 1 183 ? 97.707 92.899 -57.425 1.00 56.30 164 PRO B CA 1
ATOM 3420 C C . PRO B 1 183 ? 97.183 93.691 -56.217 1.00 56.49 164 PRO B C 1
ATOM 3421 O O . PRO B 1 183 ? 96.993 93.121 -55.141 1.00 55.39 164 PRO B O 1
ATOM 3425 N N . VAL B 1 184 ? 96.946 94.984 -56.422 1.00 56.63 165 VAL B N 1
ATOM 3426 C CA . VAL B 1 184 ? 96.535 95.905 -55.366 1.00 57.27 165 VAL B CA 1
ATOM 3427 C C . VAL B 1 184 ? 95.443 96.866 -55.848 1.00 57.77 165 VAL B C 1
ATOM 3428 O O . VAL B 1 184 ? 95.452 97.289 -57.001 1.00 58.33 165 VAL B O 1
ATOM 3432 N N . GLU B 1 185 ? 94.497 97.191 -54.966 1.00 58.51 166 GLU B N 1
ATOM 3433 C CA . GLU B 1 185 ? 93.428 98.134 -55.283 1.00 57.21 166 GLU B CA 1
ATOM 3434 C C . GLU B 1 185 ? 93.293 99.113 -54.112 1.00 56.09 166 GLU B C 1
ATOM 3435 O O . GLU B 1 185 ? 93.213 98.684 -52.983 1.00 58.31 166 GLU B O 1
ATOM 3437 N N . THR B 1 186 ? 93.311 100.418 -54.369 1.00 55.03 167 THR B N 1
ATOM 3438 C CA . THR B 1 186 ? 93.109 101.424 -53.314 1.00 54.51 167 THR B CA 1
ATOM 3439 C C . THR B 1 186 ? 91.607 101.636 -53.138 1.00 53.51 167 THR B C 1
ATOM 3440 O O . THR B 1 186 ? 90.861 101.689 -54.113 1.00 54.29 167 THR B O 1
ATOM 3444 N N . SER B 1 187 ? 91.171 101.772 -51.891 1.00 52.95 168 SER B N 1
ATOM 3445 C CA . SER B 1 187 ? 89.757 101.906 -51.560 1.00 51.62 168 SER B CA 1
ATOM 3446 C C . SER B 1 187 ? 89.519 102.937 -50.478 1.00 50.74 168 SER B C 1
ATOM 3447 O O . SER B 1 187 ? 90.306 103.051 -49.543 1.00 51.21 168 SER B O 1
ATOM 3450 N N . ASP B 1 188 ? 88.418 103.675 -50.604 1.00 51.06 169 ASP B N 1
ATOM 3451 C CA A ASP B 1 188 ? 88.090 104.676 -49.591 0.50 50.89 169 ASP B CA 1
ATOM 3452 C CA B ASP B 1 188 ? 88.002 104.679 -49.626 0.50 51.80 169 ASP B CA 1
ATOM 3453 C C . ASP B 1 188 ? 87.218 104.018 -48.489 1.00 50.82 169 ASP B C 1
ATOM 3454 O O . ASP B 1 188 ? 86.849 104.673 -47.513 1.00 50.99 169 ASP B O 1
ATOM 3463 N N . ASN B 1 189 ? 86.950 102.709 -48.630 1.00 47.52 170 ASN B N 1
ATOM 3464 C CA . ASN B 1 189 ? 86.195 101.947 -47.630 1.00 46.98 170 ASN B CA 1
ATOM 3465 C C . ASN B 1 189 ? 86.895 100.665 -47.177 1.00 44.86 170 ASN B C 1
ATOM 3466 O O . ASN B 1 189 ? 86.288 99.617 -47.177 1.00 44.30 170 ASN B O 1
ATOM 3471 N N . VAL B 1 190 ? 88.176 100.743 -46.822 1.00 43.97 171 VAL B N 1
ATOM 3472 C CA . VAL B 1 190 ? 88.887 99.584 -46.259 1.00 42.41 171 VAL B CA 1
ATOM 3473 C C . VAL B 1 190 ? 88.233 99.175 -44.909 1.00 43.37 171 VAL B C 1
ATOM 3474 O O . VAL B 1 190 ? 88.279 98.005 -44.529 1.00 43.89 171 VAL B O 1
ATOM 3478 N N . ARG B 1 191 ? 87.627 100.132 -44.197 1.00 44.85 172 ARG B N 1
ATOM 3479 C CA . ARG B 1 191 ? 86.909 99.841 -42.950 1.00 44.60 172 ARG B CA 1
ATOM 3480 C C . ARG B 1 191 ? 85.873 98.761 -43.200 1.00 42.72 172 ARG B C 1
ATOM 3481 O O . ARG B 1 191 ? 85.780 97.772 -42.476 1.00 44.89 172 ARG B O 1
ATOM 3489 N N . GLY B 1 192 ? 85.081 98.974 -44.233 1.00 41.49 173 GLY B N 1
ATOM 3490 C CA . GLY B 1 192 ? 84.032 98.059 -44.599 1.00 41.08 173 GLY B CA 1
ATOM 3491 C C . GLY B 1 192 ? 84.537 96.701 -44.994 1.00 38.76 173 GLY B C 1
ATOM 3492 O O . GLY B 1 192 ? 83.948 95.736 -44.591 1.00 40.94 173 GLY B O 1
ATOM 3493 N N . ALA B 1 193 ? 85.591 96.630 -45.815 1.00 37.62 174 ALA B N 1
ATOM 3494 C CA . ALA B 1 193 ? 86.175 95.349 -46.199 1.00 37.13 174 ALA B CA 1
ATOM 3495 C C . ALA B 1 193 ? 86.705 94.584 -44.975 1.00 38.99 174 ALA B C 1
ATOM 3496 O O . ALA B 1 193 ? 86.491 93.384 -44.860 1.00 42.00 174 ALA B O 1
ATOM 3498 N N . LEU B 1 194 ? 87.348 95.287 -44.040 1.00 39.58 175 LEU B N 1
ATOM 3499 C CA . LEU B 1 194 ? 87.870 94.658 -42.813 1.00 38.89 175 LEU B CA 1
ATOM 3500 C C . LEU B 1 194 ? 86.782 94.124 -41.894 1.00 37.91 175 LEU B C 1
ATOM 3501 O O . LEU B 1 194 ? 86.943 93.063 -41.299 1.00 34.46 175 LEU B O 1
ATOM 3506 N N . TRP B 1 195 ? 85.673 94.849 -41.803 1.00 39.24 176 TRP B N 1
ATOM 3507 C CA . TRP B 1 195 ? 84.530 94.397 -41.041 1.00 41.09 176 TRP B CA 1
ATOM 3508 C C . TRP B 1 195 ? 83.832 93.209 -41.706 1.00 41.11 176 TRP B C 1
ATOM 3509 O O . TRP B 1 195 ? 83.365 92.315 -41.029 1.00 43.02 176 TRP B O 1
ATOM 3520 N N . ALA B 1 196 ? 83.732 93.216 -43.023 1.00 38.45 177 ALA B N 1
ATOM 3521 C CA . ALA B 1 196 ? 83.114 92.104 -43.739 1.00 39.89 177 ALA B CA 1
ATOM 3522 C C . ALA B 1 196 ? 83.859 90.804 -43.426 1.00 40.21 177 ALA B C 1
ATOM 3523 O O . ALA B 1 196 ? 83.259 89.765 -43.113 1.00 40.03 177 ALA B O 1
ATOM 3525 N N . LYS B 1 197 ? 85.179 90.892 -43.481 1.00 42.23 178 LYS B N 1
ATOM 3526 C CA . LYS B 1 197 ? 86.058 89.783 -43.201 1.00 43.10 178 LYS B CA 1
ATOM 3527 C C . LYS B 1 197 ? 85.925 89.370 -41.751 1.00 39.05 178 LYS B C 1
ATOM 3528 O O . LYS B 1 197 ? 85.926 88.183 -41.443 1.00 37.22 178 LYS B O 1
ATOM 3534 N N . LEU B 1 198 ? 85.819 90.335 -40.842 1.00 39.99 179 LEU B N 1
ATOM 3535 C CA . LEU B 1 198 ? 85.635 90.041 -39.417 1.00 39.61 179 LEU B CA 1
ATOM 3536 C C . LEU B 1 198 ? 84.356 89.261 -39.142 1.00 40.28 179 LEU B C 1
ATOM 3537 O O . LEU B 1 198 ? 84.353 88.326 -38.336 1.00 40.80 179 LEU B O 1
ATOM 3542 N N . ILE B 1 199 ? 83.263 89.668 -39.785 1.00 40.38 180 ILE B N 1
ATOM 3543 C CA . ILE B 1 199 ? 81.945 89.031 -39.571 1.00 37.86 180 ILE B CA 1
ATOM 3544 C C . ILE B 1 199 ? 81.964 87.612 -40.161 1.00 38.29 180 ILE B C 1
ATOM 3545 O O . ILE B 1 199 ? 81.449 86.687 -39.566 1.00 38.98 180 ILE B O 1
ATOM 3550 N N . LEU B 1 200 ? 82.576 87.438 -41.327 1.00 37.27 181 LEU B N 1
ATOM 3551 C CA . LEU B 1 200 ? 82.824 86.105 -41.849 1.00 37.00 181 LEU B CA 1
ATOM 3552 C C . LEU B 1 200 ? 83.527 85.241 -40.795 1.00 38.79 181 LEU B C 1
ATOM 3553 O O . LEU B 1 200 ? 83.096 84.127 -40.498 1.00 40.30 181 LEU B O 1
ATOM 3558 N N . ASN B 1 201 ? 84.607 85.753 -40.225 1.00 39.52 182 ASN B N 1
ATOM 3559 C CA . ASN B 1 201 ? 85.343 85.006 -39.221 1.00 39.40 182 ASN B CA 1
ATOM 3560 C C . ASN B 1 201 ? 84.527 84.775 -37.945 1.00 41.21 182 ASN B C 1
ATOM 3561 O O . ASN B 1 201 ? 84.663 83.756 -37.295 1.00 43.63 182 ASN B O 1
ATOM 3566 N N . CYS B 1 202 ? 83.669 85.714 -37.582 1.00 43.75 183 CYS B N 1
ATOM 3567 C CA . CYS B 1 202 ? 82.799 85.528 -36.407 1.00 42.97 183 CYS B CA 1
ATOM 3568 C C . CYS B 1 202 ? 81.770 84.386 -36.616 1.00 42.76 183 CYS B C 1
ATOM 3569 O O . CYS B 1 202 ? 81.422 83.694 -35.679 1.00 46.28 183 CYS B O 1
ATOM 3572 N N . ALA B 1 203 ? 81.324 84.206 -37.863 1.00 42.41 184 ALA B N 1
ATOM 3573 C CA . ALA B 1 203 ? 80.361 83.204 -38.243 1.00 39.83 184 ALA B CA 1
ATOM 3574 C C . ALA B 1 203 ? 80.955 81.802 -38.186 1.00 40.73 184 ALA B C 1
ATOM 3575 O O . ALA B 1 203 ? 80.338 80.920 -37.594 1.00 41.90 184 ALA B O 1
ATOM 3577 N N . TYR B 1 204 ? 82.205 81.627 -38.634 1.00 39.94 185 TYR B N 1
ATOM 3578 C CA . TYR B 1 204 ? 82.810 80.305 -38.742 1.00 39.56 185 TYR B CA 1
ATOM 3579 C C . TYR B 1 204 ? 83.935 79.823 -37.829 1.00 40.42 185 TYR B C 1
ATOM 3580 O O . TYR B 1 204 ? 83.993 78.641 -37.519 1.00 38.92 185 TYR B O 1
ATOM 3589 N N . ASN B 1 205 ? 84.808 80.721 -37.395 1.00 39.66 186 ASN B N 1
ATOM 3590 C CA . ASN B 1 205 ? 86.067 80.308 -36.813 1.00 41.79 186 ASN B CA 1
ATOM 3591 C C . ASN B 1 205 ? 86.009 79.545 -35.500 1.00 41.49 186 ASN B C 1
ATOM 3592 O O . ASN B 1 205 ? 86.692 78.531 -35.358 1.00 42.86 186 ASN B O 1
ATOM 3597 N N . ALA B 1 206 ? 85.257 80.090 -34.555 1.00 41.69 187 ALA B N 1
ATOM 3598 C CA . ALA B 1 206 ? 84.983 79.506 -33.237 1.00 40.75 187 ALA B CA 1
ATOM 3599 C C . ALA B 1 206 ? 84.181 78.206 -33.353 1.00 38.57 187 ALA B C 1
ATOM 3600 O O . ALA B 1 206 ? 84.502 77.238 -32.718 1.00 36.34 187 ALA B O 1
ATOM 3602 N N . LEU B 1 207 ? 83.115 78.174 -34.146 1.00 41.39 188 LEU B N 1
ATOM 3603 C CA . LEU B 1 207 ? 82.386 76.921 -34.345 1.00 39.56 188 LEU B CA 1
ATOM 3604 C C . LEU B 1 207 ? 83.307 75.818 -34.857 1.00 41.15 188 LEU B C 1
ATOM 3605 O O . LEU B 1 207 ? 83.286 74.645 -34.377 1.00 42.16 188 LEU B O 1
ATOM 3610 N N . SER B 1 208 ? 84.132 76.177 -35.832 1.00 40.72 189 SER B N 1
ATOM 3611 C CA . SER B 1 208 ? 85.076 75.223 -36.412 1.00 39.47 189 SER B CA 1
ATOM 3612 C C . SER B 1 208 ? 86.147 74.773 -35.422 1.00 38.89 189 SER B C 1
ATOM 3613 O O . SER B 1 208 ? 86.512 73.596 -35.379 1.00 40.81 189 SER B O 1
ATOM 3616 N N . ALA B 1 209 ? 86.628 75.706 -34.619 1.00 37.79 190 ALA B N 1
ATOM 3617 C CA . ALA B 1 209 ? 87.696 75.463 -33.656 1.00 38.20 190 ALA B CA 1
ATOM 3618 C C . ALA B 1 209 ? 87.249 74.639 -32.466 1.00 38.54 190 ALA B C 1
ATOM 3619 O O . ALA B 1 209 ? 87.959 73.746 -32.032 1.00 39.77 190 ALA B O 1
ATOM 3621 N N . ILE B 1 210 ? 86.068 74.935 -31.946 1.00 38.64 191 ILE B N 1
ATOM 3622 C CA . ILE B 1 210 ? 85.520 74.212 -30.804 1.00 39.87 191 ILE B CA 1
ATOM 3623 C C . ILE B 1 210 ? 85.159 72.749 -31.146 1.00 40.58 191 ILE B C 1
ATOM 3624 O O . ILE B 1 210 ? 85.337 71.865 -30.319 1.00 41.45 191 ILE B O 1
ATOM 3629 N N . THR B 1 211 ? 84.645 72.512 -32.344 1.00 41.55 192 THR B N 1
ATOM 3630 C CA . THR B 1 211 ? 84.251 71.171 -32.799 1.00 40.53 192 THR B CA 1
ATOM 3631 C C . THR B 1 211 ? 85.305 70.447 -33.621 1.00 41.77 192 THR B C 1
ATOM 3632 O O . THR B 1 211 ? 85.198 69.224 -33.832 1.00 43.49 192 THR B O 1
ATOM 3636 N N . GLN B 1 212 ? 86.343 71.175 -34.048 1.00 40.79 193 GLN B N 1
ATOM 3637 C CA . GLN B 1 212 ? 87.391 70.640 -34.906 1.00 39.70 193 GLN B CA 1
ATOM 3638 C C . GLN B 1 212 ? 86.768 70.007 -36.185 1.00 39.55 193 GLN B C 1
ATOM 3639 O O . GLN B 1 212 ? 87.103 68.916 -36.616 1.00 41.26 193 GLN B O 1
ATOM 3645 N N . LEU B 1 213 ? 85.880 70.767 -36.802 1.00 39.95 194 LEU B N 1
ATOM 3646 C CA . LEU B 1 213 ? 85.192 70.362 -38.011 1.00 41.36 194 LEU B CA 1
ATOM 3647 C C . LEU B 1 213 ? 85.338 71.428 -39.063 1.00 40.24 194 LEU B C 1
ATOM 3648 O O . LEU B 1 213 ? 85.349 72.617 -38.726 1.00 42.95 194 LEU B O 1
ATOM 3653 N N . PRO B 1 214 ? 85.393 71.014 -40.333 1.00 40.43 195 PRO B N 1
ATOM 3654 C CA . PRO B 1 214 ? 85.462 71.931 -41.455 1.00 39.45 195 PRO B CA 1
ATOM 3655 C C . PRO B 1 214 ? 84.094 72.586 -41.744 1.00 41.82 195 PRO B C 1
ATOM 3656 O O . PRO B 1 214 ? 83.036 72.085 -41.301 1.00 42.19 195 PRO B O 1
ATOM 3660 N N . TYR B 1 215 ? 84.110 73.673 -42.513 1.00 40.47 196 TYR B N 1
ATOM 3661 C CA . TYR B 1 215 ? 82.918 74.477 -42.727 1.00 39.77 196 TYR B CA 1
ATOM 3662 C C . TYR B 1 215 ? 81.714 73.751 -43.270 1.00 42.36 196 TYR B C 1
ATOM 3663 O O . TYR B 1 215 ? 80.608 74.012 -42.799 1.00 42.67 196 TYR B O 1
ATOM 3672 N N . GLY B 1 216 ? 81.931 72.871 -44.248 1.00 40.82 197 GLY B N 1
ATOM 3673 C CA . GLY B 1 216 ? 80.877 72.051 -44.851 1.00 40.88 197 GLY B CA 1
ATOM 3674 C C . GLY B 1 216 ? 80.219 71.048 -43.914 1.00 41.94 197 GLY B C 1
ATOM 3675 O O . GLY B 1 216 ? 79.051 70.756 -44.071 1.00 39.80 197 GLY B O 1
ATOM 3676 N N . ARG B 1 217 ? 80.958 70.519 -42.946 1.00 41.31 198 ARG B N 1
ATOM 3677 C CA . ARG B 1 217 ? 80.381 69.611 -41.954 1.00 42.80 198 ARG B CA 1
ATOM 3678 C C . ARG B 1 217 ? 79.567 70.379 -40.910 1.00 43.49 198 ARG B C 1
ATOM 3679 O O . ARG B 1 217 ? 78.508 69.989 -40.453 1.00 47.30 198 ARG B O 1
ATOM 3687 N N . LEU B 1 218 ? 80.117 71.506 -40.558 1.00 43.71 199 LEU B N 1
ATOM 3688 C CA A LEU B 1 218 ? 79.567 72.438 -39.564 0.50 44.83 199 LEU B CA 1
ATOM 3689 C CA B LEU B 1 218 ? 79.566 72.400 -39.551 0.50 43.67 199 LEU B CA 1
ATOM 3690 C C . LEU B 1 218 ? 78.155 72.918 -39.872 1.00 43.64 199 LEU B C 1
ATOM 3691 O O . LEU B 1 218 ? 77.244 72.851 -39.045 1.00 43.90 199 LEU B O 1
ATOM 3700 N N . VAL B 1 219 ? 77.959 73.409 -41.080 1.00 44.30 200 VAL B N 1
ATOM 3701 C CA . VAL B 1 219 ? 76.673 73.962 -41.485 1.00 43.63 200 VAL B CA 1
ATOM 3702 C C . VAL B 1 219 ? 75.504 72.991 -41.564 1.00 43.96 200 VAL B C 1
ATOM 3703 O O . VAL B 1 219 ? 74.373 73.421 -41.626 1.00 47.14 200 VAL B O 1
ATOM 3707 N N . ARG B 1 220 ? 75.774 71.707 -41.468 1.00 46.64 201 ARG B N 1
ATOM 3708 C CA A ARG B 1 220 ? 74.774 70.644 -41.496 0.50 47.18 201 ARG B CA 1
ATOM 3709 C CA B ARG B 1 220 ? 74.707 70.704 -41.470 0.50 48.15 201 ARG B CA 1
ATOM 3710 C C . ARG B 1 220 ? 74.363 70.142 -40.102 1.00 47.58 201 ARG B C 1
ATOM 3711 O O . ARG B 1 220 ? 73.464 69.327 -39.982 1.00 48.94 201 ARG B O 1
ATOM 3726 N N . GLY B 1 221 ? 75.038 70.608 -39.062 1.00 46.97 202 GLY B N 1
ATOM 3727 C CA . GLY B 1 221 ? 74.660 70.233 -37.731 1.00 46.96 202 GLY B CA 1
ATOM 3728 C C . GLY B 1 221 ? 73.309 70.897 -37.438 1.00 47.60 202 GLY B C 1
ATOM 3729 O O . GLY B 1 221 ? 72.999 71.988 -37.939 1.00 47.17 202 GLY B O 1
ATOM 3730 N N . GLU B 1 222 ? 72.478 70.236 -36.641 1.00 48.48 203 GLU B N 1
ATOM 3731 C CA . GLU B 1 222 ? 71.198 70.798 -36.288 1.00 49.53 203 GLU B CA 1
ATOM 3732 C C . GLU B 1 222 ? 71.388 72.105 -35.564 1.00 46.49 203 GLU B C 1
ATOM 3733 O O . GLU B 1 222 ? 72.212 72.209 -34.658 1.00 47.87 203 GLU B O 1
ATOM 3739 N N . GLY B 1 223 ? 70.633 73.111 -35.978 1.00 43.76 204 GLY B N 1
ATOM 3740 C CA . GLY B 1 223 ? 70.667 74.391 -35.328 1.00 42.38 204 GLY B CA 1
ATOM 3741 C C . GLY B 1 223 ? 71.749 75.334 -35.765 1.00 39.63 204 GLY B C 1
ATOM 3742 O O . GLY B 1 223 ? 71.659 76.519 -35.474 1.00 44.77 204 GLY B O 1
ATOM 3743 N N . VAL B 1 224 ? 72.709 74.858 -36.537 1.00 41.32 205 VAL B N 1
ATOM 3744 C CA . VAL B 1 224 ? 73.878 75.664 -36.905 1.00 37.84 205 VAL B CA 1
ATOM 3745 C C . VAL B 1 224 ? 73.543 76.839 -37.819 1.00 37.78 205 VAL B C 1
ATOM 3746 O O . VAL B 1 224 ? 74.037 77.938 -37.607 1.00 41.12 205 VAL B O 1
ATOM 3750 N N . GLU B 1 225 ? 72.713 76.645 -38.823 1.00 38.81 206 GLU B N 1
ATOM 3751 C CA . GLU B 1 225 ? 72.327 77.778 -39.663 1.00 41.99 206 GLU B CA 1
ATOM 3752 C C . GLU B 1 225 ? 71.671 78.922 -38.846 1.00 40.78 206 GLU B C 1
ATOM 3753 O O . GLU B 1 225 ? 71.892 80.116 -39.124 1.00 39.35 206 GLU B O 1
ATOM 3759 N N . ALA B 1 226 ? 70.876 78.547 -37.838 1.00 42.85 207 ALA B N 1
ATOM 3760 C CA . ALA B 1 226 ? 70.207 79.507 -36.944 1.00 39.39 207 ALA B CA 1
ATOM 3761 C C . ALA B 1 226 ? 71.205 80.122 -35.962 1.00 41.16 207 ALA B C 1
ATOM 3762 O O . ALA B 1 226 ? 71.044 81.288 -35.584 1.00 40.42 207 ALA B O 1
ATOM 3764 N N . VAL B 1 227 ? 72.225 79.372 -35.531 1.00 40.45 208 VAL B N 1
ATOM 3765 C CA . VAL B 1 227 ? 73.290 79.983 -34.704 1.00 39.15 208 VAL B CA 1
ATOM 3766 C C . VAL B 1 227 ? 74.037 81.047 -35.527 1.00 38.92 208 VAL B C 1
ATOM 3767 O O . VAL B 1 227 ? 74.276 82.158 -35.081 1.00 40.13 208 VAL B O 1
ATOM 3779 N N . ARG B 1 229 ? 72.981 82.753 -38.032 1.00 40.61 210 ARG B N 1
ATOM 3780 C CA . ARG B 1 229 ? 72.069 83.895 -38.159 1.00 38.52 210 ARG B CA 1
ATOM 3781 C C . ARG B 1 229 ? 72.205 84.780 -36.935 1.00 39.65 210 ARG B C 1
ATOM 3782 O O . ARG B 1 229 ? 72.360 85.978 -37.048 1.00 38.80 210 ARG B O 1
ATOM 3790 N N . ASP B 1 230 ? 72.118 84.181 -35.758 1.00 39.31 211 ASP B N 1
ATOM 3791 C CA . ASP B 1 230 ? 72.177 84.926 -34.525 1.00 40.51 211 ASP B CA 1
ATOM 3792 C C . ASP B 1 230 ? 73.477 85.674 -34.398 1.00 38.96 211 ASP B C 1
ATOM 3793 O O . ASP B 1 230 ? 73.459 86.866 -34.123 1.00 44.80 211 ASP B O 1
ATOM 3798 N N . VAL B 1 231 ? 74.595 84.976 -34.617 1.00 43.21 212 VAL B N 1
ATOM 3799 C CA . VAL B 1 231 ? 75.929 85.563 -34.583 1.00 42.22 212 VAL B CA 1
ATOM 3800 C C . VAL B 1 231 ? 76.012 86.709 -35.560 1.00 43.04 212 VAL B C 1
ATOM 3801 O O . VAL B 1 231 ? 76.431 87.810 -35.192 1.00 45.32 212 VAL B O 1
ATOM 3813 N N . GLU B 1 233 ? 73.554 88.513 -37.048 1.00 42.39 214 GLU B N 1
ATOM 3814 C CA A GLU B 1 233 ? 72.690 89.643 -36.758 0.50 42.14 214 GLU B CA 1
ATOM 3815 C CA B GLU B 1 233 ? 72.631 89.598 -36.700 0.50 43.96 214 GLU B CA 1
ATOM 3816 C C . GLU B 1 233 ? 73.257 90.507 -35.631 1.00 41.66 214 GLU B C 1
ATOM 3817 O O . GLU B 1 233 ? 73.109 91.712 -35.669 1.00 43.56 214 GLU B O 1
ATOM 3828 N N . GLU B 1 234 ? 73.926 89.897 -34.656 1.00 40.59 215 GLU B N 1
ATOM 3829 C CA . GLU B 1 234 ? 74.595 90.622 -33.590 1.00 38.18 215 GLU B CA 1
ATOM 3830 C C . GLU B 1 234 ? 75.710 91.494 -34.188 1.00 41.73 215 GLU B C 1
ATOM 3831 O O . GLU B 1 234 ? 75.835 92.671 -33.849 1.00 41.89 215 GLU B O 1
ATOM 3837 N N . CYS B 1 235 ? 76.505 90.914 -35.091 1.00 41.92 216 CYS B N 1
ATOM 3838 C CA . CYS B 1 235 ? 77.581 91.623 -35.756 1.00 40.21 216 CYS B CA 1
ATOM 3839 C C . CYS B 1 235 ? 77.068 92.755 -36.655 1.00 40.21 216 CYS B C 1
ATOM 3840 O O . CYS B 1 235 ? 77.633 93.840 -36.684 1.00 43.21 216 CYS B O 1
ATOM 3843 N N . PHE B 1 236 ? 76.015 92.509 -37.417 1.00 40.49 217 PHE B N 1
ATOM 3844 C CA . PHE B 1 236 ? 75.448 93.563 -38.243 1.00 38.43 217 PHE B CA 1
ATOM 3845 C C . PHE B 1 236 ? 74.887 94.707 -37.406 1.00 39.86 217 PHE B C 1
ATOM 3846 O O . PHE B 1 236 ? 74.970 95.850 -37.814 1.00 37.94 217 PHE B O 1
ATOM 3854 N N . ALA B 1 237 ? 74.355 94.405 -36.225 1.00 40.68 218 ALA B N 1
ATOM 3855 C CA . ALA B 1 237 ? 73.818 95.436 -35.336 1.00 40.07 218 ALA B CA 1
ATOM 3856 C C . ALA B 1 237 ? 74.965 96.305 -34.825 1.00 39.98 218 ALA B C 1
ATOM 3857 O O . ALA B 1 237 ? 74.834 97.539 -34.790 1.00 40.71 218 ALA B O 1
ATOM 3859 N N . VAL B 1 238 ? 76.081 95.669 -34.423 1.00 40.03 219 VAL B N 1
ATOM 3860 C CA . VAL B 1 238 ? 77.280 96.402 -33.992 1.00 38.64 219 VAL B CA 1
ATOM 3861 C C . VAL B 1 238 ? 77.867 97.199 -35.171 1.00 41.25 219 VAL B C 1
ATOM 3862 O O . VAL B 1 238 ? 78.221 98.335 -35.010 1.00 43.11 219 VAL B O 1
ATOM 3866 N N . ALA B 1 239 ? 77.952 96.620 -36.363 1.00 40.97 220 ALA B N 1
ATOM 3867 C CA . ALA B 1 239 ? 78.497 97.352 -37.515 1.00 40.39 220 ALA B CA 1
ATOM 3868 C C . ALA B 1 239 ? 77.647 98.570 -37.863 1.00 39.82 220 ALA B C 1
ATOM 3869 O O . ALA B 1 239 ? 78.156 99.594 -38.274 1.00 38.69 220 ALA B O 1
ATOM 3871 N N . ARG B 1 240 ? 76.331 98.460 -37.734 1.00 44.51 221 ARG B N 1
ATOM 3872 C CA . ARG B 1 240 ? 75.450 99.611 -38.007 1.00 46.08 221 ARG B CA 1
ATOM 3873 C C . ARG B 1 240 ? 75.679 100.723 -37.015 1.00 44.43 221 ARG B C 1
ATOM 3874 O O . ARG B 1 240 ? 75.767 101.879 -37.394 1.00 45.33 221 ARG B O 1
ATOM 3882 N N . ALA B 1 241 ? 75.734 100.382 -35.741 1.00 44.70 222 ALA B N 1
ATOM 3883 C CA . ALA B 1 241 ? 75.948 101.385 -34.697 1.00 42.79 222 ALA B CA 1
ATOM 3884 C C . ALA B 1 241 ? 77.300 102.073 -34.857 1.00 44.55 222 ALA B C 1
ATOM 3885 O O . ALA B 1 241 ? 77.461 103.230 -34.460 1.00 47.94 222 ALA B O 1
ATOM 3887 N N . GLU B 1 242 ? 78.272 101.350 -35.422 1.00 45.18 223 GLU B N 1
ATOM 3888 C CA . GLU B 1 242 ? 79.608 101.863 -35.681 1.00 41.13 223 GLU B CA 1
ATOM 3889 C C . GLU B 1 242 ? 79.785 102.569 -37.024 1.00 39.20 223 GLU B C 1
ATOM 3890 O O . GLU B 1 242 ? 80.894 102.955 -37.380 1.00 39.31 223 GLU B O 1
ATOM 3896 N N . GLY B 1 243 ? 78.685 102.785 -37.734 1.00 40.73 224 GLY B N 1
ATOM 3897 C CA . GLY B 1 243 ? 78.678 103.504 -38.998 1.00 38.98 224 GLY B CA 1
ATOM 3898 C C . GLY B 1 243 ? 79.411 102.840 -40.142 1.00 38.57 224 GLY B C 1
ATOM 3899 O O . GLY B 1 243 ? 79.827 103.516 -41.097 1.00 39.83 224 GLY B O 1
ATOM 3900 N N . VAL B 1 244 ? 79.552 101.529 -40.074 1.00 37.82 225 VAL B N 1
ATOM 3901 C CA . VAL B 1 244 ? 80.273 100.774 -41.095 1.00 39.04 225 VAL B CA 1
ATOM 3902 C C . VAL B 1 244 ? 79.380 100.493 -42.271 1.00 40.69 225 VAL B C 1
ATOM 3903 O O . VAL B 1 244 ? 78.239 100.087 -42.089 1.00 43.07 225 VAL B O 1
ATOM 3907 N N . LYS B 1 245 ? 79.894 100.740 -43.476 1.00 43.24 226 LYS B N 1
ATOM 3908 C CA A LYS B 1 245 ? 79.146 100.433 -44.692 0.50 42.28 226 LYS B CA 1
ATOM 3909 C CA B LYS B 1 245 ? 79.198 100.481 -44.722 0.50 42.37 226 LYS B CA 1
ATOM 3910 C C . LYS B 1 245 ? 79.745 99.145 -45.244 1.00 42.39 226 LYS B C 1
ATOM 3911 O O . LYS B 1 245 ? 80.860 99.090 -45.712 1.00 42.72 226 LYS B O 1
ATOM 3922 N N . LEU B 1 246 ? 78.967 98.077 -45.130 1.00 43.78 227 LEU B N 1
ATOM 3923 C CA . LEU B 1 246 ? 79.355 96.751 -45.563 1.00 43.87 227 LEU B CA 1
ATOM 3924 C C . LEU B 1 246 ? 78.907 96.534 -46.996 1.00 46.38 227 LEU B C 1
ATOM 3925 O O . LEU B 1 246 ? 78.048 97.269 -47.480 1.00 46.40 227 LEU B O 1
ATOM 3930 N N . PRO B 1 247 ? 79.505 95.542 -47.691 1.00 48.00 228 PRO B N 1
ATOM 3931 C CA . PRO B 1 247 ? 79.019 95.177 -49.035 1.00 49.81 228 PRO B CA 1
ATOM 3932 C C . PRO B 1 247 ? 77.532 94.747 -49.030 1.00 51.12 228 PRO B C 1
ATOM 3933 O O . PRO B 1 247 ? 76.991 94.268 -48.011 1.00 51.48 228 PRO B O 1
ATOM 3937 N N . ASP B 1 248 ? 76.878 94.922 -50.165 1.00 54.71 229 ASP B N 1
ATOM 3938 C CA . ASP B 1 248 ? 75.424 94.695 -50.260 1.00 57.44 229 ASP B CA 1
ATOM 3939 C C . ASP B 1 248 ? 74.944 93.261 -49.983 1.00 56.07 229 ASP B C 1
ATOM 3940 O O . ASP B 1 248 ? 73.903 93.081 -49.325 1.00 56.97 229 ASP B O 1
ATOM 3945 N N . ASP B 1 249 ? 75.691 92.262 -50.466 1.00 49.39 230 ASP B N 1
ATOM 3946 C CA . ASP B 1 249 ? 75.306 90.866 -50.286 1.00 46.33 230 ASP B CA 1
ATOM 3947 C C . ASP B 1 249 ? 76.188 90.147 -49.279 1.00 43.07 230 ASP B C 1
ATOM 3948 O O . ASP B 1 249 ? 76.397 88.971 -49.416 1.00 43.59 230 ASP B O 1
ATOM 3950 N N . VAL B 1 250 ? 76.690 90.853 -48.266 1.00 41.78 231 VAL B N 1
ATOM 3951 C CA . VAL B 1 250 ? 77.614 90.279 -47.298 1.00 41.75 231 VAL B CA 1
ATOM 3952 C C . VAL B 1 250 ? 77.069 89.009 -46.611 1.00 42.49 231 VAL B C 1
ATOM 3953 O O . VAL B 1 250 ? 77.802 88.056 -46.440 1.00 46.10 231 VAL B O 1
ATOM 3957 N N . ALA B 1 251 ? 75.792 88.973 -46.235 1.00 41.35 232 ALA B N 1
ATOM 3958 C CA . ALA B 1 251 ? 75.248 87.792 -45.576 1.00 38.76 232 ALA B CA 1
ATOM 3959 C C . ALA B 1 251 ? 75.262 86.564 -46.483 1.00 37.17 232 ALA B C 1
ATOM 3960 O O . ALA B 1 251 ? 75.631 85.507 -46.049 1.00 37.55 232 ALA B O 1
ATOM 3962 N N . LEU B 1 252 ? 74.886 86.714 -47.745 1.00 37.89 233 LEU B N 1
ATOM 3963 C CA . LEU B 1 252 ? 74.918 85.613 -48.707 1.00 37.76 233 LEU B CA 1
ATOM 3964 C C . LEU B 1 252 ? 76.339 85.143 -49.001 1.00 40.99 233 LEU B C 1
ATOM 3965 O O . LEU B 1 252 ? 76.576 83.937 -49.192 1.00 38.98 233 LEU B O 1
ATOM 3970 N N . ALA B 1 253 ? 77.259 86.107 -49.127 1.00 41.22 234 ALA B N 1
ATOM 3971 C CA . ALA B 1 253 ? 78.679 85.825 -49.346 1.00 39.36 234 ALA B CA 1
ATOM 3972 C C . ALA B 1 253 ? 79.216 84.995 -48.178 1.00 38.58 234 ALA B C 1
ATOM 3973 O O . ALA B 1 253 ? 79.903 83.988 -48.399 1.00 39.12 234 ALA B O 1
ATOM 3975 N N . ILE B 1 254 ? 78.871 85.362 -46.948 1.00 38.78 235 ILE B N 1
ATOM 3976 C CA . ILE B 1 254 ? 79.290 84.562 -45.772 1.00 38.44 235 ILE B CA 1
ATOM 3977 C C . ILE B 1 254 ? 78.740 83.124 -45.804 1.00 41.39 235 ILE B C 1
ATOM 3978 O O . ILE B 1 254 ? 79.481 82.147 -45.619 1.00 41.24 235 ILE B O 1
ATOM 3983 N N . ARG B 1 255 ? 77.460 82.981 -46.118 1.00 43.00 236 ARG B N 1
ATOM 3984 C CA . ARG B 1 255 ? 76.841 81.671 -46.157 1.00 41.42 236 ARG B CA 1
ATOM 3985 C C . ARG B 1 255 ? 77.439 80.784 -47.226 1.00 39.57 236 ARG B C 1
ATOM 3986 O O . ARG B 1 255 ? 77.560 79.593 -47.051 1.00 41.71 236 ARG B O 1
ATOM 3994 N N . ARG B 1 256 ? 77.851 81.378 -48.326 1.00 40.69 237 ARG B N 1
ATOM 3995 C CA . ARG B 1 256 ? 78.397 80.647 -49.447 1.00 39.62 237 ARG B CA 1
ATOM 3996 C C . ARG B 1 256 ? 79.825 80.096 -49.230 1.00 39.77 237 ARG B C 1
ATOM 3997 O O . ARG B 1 256 ? 80.282 79.267 -50.002 1.00 38.22 237 ARG B O 1
ATOM 4005 N N . ILE B 1 257 ? 80.522 80.544 -48.198 1.00 39.88 238 ILE B N 1
ATOM 4006 C CA . ILE B 1 257 ? 81.858 80.053 -47.898 1.00 39.35 238 ILE B CA 1
ATOM 4007 C C . ILE B 1 257 ? 81.855 78.563 -47.541 1.00 38.01 238 ILE B C 1
ATOM 4008 O O . ILE B 1 257 ? 82.776 77.858 -47.873 1.00 37.98 238 ILE B O 1
ATOM 4013 N N . ALA B 1 258 ? 80.806 78.090 -46.872 1.00 41.80 239 ALA B N 1
ATOM 4014 C CA . ALA B 1 258 ? 80.653 76.683 -46.519 1.00 41.71 239 ALA B CA 1
ATOM 4015 C C . ALA B 1 258 ? 80.577 75.825 -47.775 1.00 44.63 239 ALA B C 1
ATOM 4016 O O . ALA B 1 258 ? 80.876 74.646 -47.745 1.00 46.95 239 ALA B O 1
ATOM 4018 N N . GLU B 1 259 ? 80.181 76.435 -48.881 1.00 45.14 240 GLU B N 1
ATOM 4019 C CA . GLU B 1 259 ? 80.035 75.744 -50.164 1.00 46.14 240 GLU B CA 1
ATOM 4020 C C . GLU B 1 259 ? 81.302 75.764 -51.003 1.00 43.04 240 GLU B C 1
ATOM 4021 O O . GLU B 1 259 ? 81.596 74.798 -51.705 1.00 42.38 240 GLU B O 1
ATOM 4027 N N . THR B 1 260 ? 82.055 76.856 -50.947 1.00 42.13 241 THR B N 1
ATOM 4028 C CA . THR B 1 260 ? 83.302 76.961 -51.714 1.00 43.37 241 THR B CA 1
ATOM 4029 C C . THR B 1 260 ? 84.539 76.449 -50.955 1.00 41.95 241 THR B C 1
ATOM 4030 O O . THR B 1 260 ? 85.536 76.165 -51.564 1.00 39.39 241 THR B O 1
ATOM 4042 N N . PRO B 1 262 ? 84.370 73.679 -48.468 1.00 39.02 243 PRO B N 1
ATOM 4043 C CA . PRO B 1 262 ? 83.671 72.688 -47.656 1.00 37.97 243 PRO B CA 1
ATOM 4044 C C . PRO B 1 262 ? 84.548 71.873 -46.702 1.00 37.98 243 PRO B C 1
ATOM 4045 O O . PRO B 1 262 ? 84.063 71.489 -45.640 1.00 39.95 243 PRO B O 1
ATOM 4049 N N . ARG B 1 263 ? 85.817 71.648 -47.056 1.00 40.43 244 ARG B N 1
ATOM 4050 C CA . ARG B 1 263 ? 86.737 70.840 -46.227 1.00 39.99 244 ARG B CA 1
ATOM 4051 C C . ARG B 1 263 ? 87.771 71.645 -45.477 1.00 39.90 244 ARG B C 1
ATOM 4052 O O . ARG B 1 263 ? 88.703 71.100 -44.894 1.00 41.53 244 ARG B O 1
ATOM 4060 N N . GLN B 1 264 ? 87.539 72.944 -45.424 1.00 40.93 245 GLN B N 1
ATOM 4061 C CA . GLN B 1 264 ? 88.392 73.878 -44.750 1.00 41.29 245 GLN B CA 1
ATOM 4062 C C . GLN B 1 264 ? 88.030 74.061 -43.270 1.00 40.01 245 GLN B C 1
ATOM 4063 O O . GLN B 1 264 ? 86.865 74.182 -42.908 1.00 39.90 245 GLN B O 1
ATOM 4069 N N . SER B 1 265 ? 89.036 74.052 -42.407 1.00 40.39 246 SER B N 1
ATOM 4070 C CA . SER B 1 265 ? 88.847 74.342 -40.996 1.00 41.16 246 SER B CA 1
ATOM 4071 C C . SER B 1 265 ? 89.493 75.706 -40.800 1.00 39.92 246 SER B C 1
ATOM 4072 O O . SER B 1 265 ? 90.327 76.135 -41.590 1.00 38.79 246 SER B O 1
ATOM 4075 N N . SER B 1 266 ? 89.109 76.381 -39.733 1.00 40.11 247 SER B N 1
ATOM 4076 C CA . SER B 1 266 ? 89.548 77.723 -39.510 1.00 40.54 247 SER B CA 1
ATOM 4077 C C . SER B 1 266 ? 90.940 77.804 -38.892 1.00 41.98 247 SER B C 1
ATOM 4078 O O . SER B 1 266 ? 91.429 76.835 -38.316 1.00 42.61 247 SER B O 1
ATOM 4081 N N . SER B 1 267 ? 91.561 78.967 -39.053 1.00 40.52 248 SER B N 1
ATOM 4082 C CA . SER B 1 267 ? 92.830 79.281 -38.468 1.00 41.31 248 SER B CA 1
ATOM 4083 C C . SER B 1 267 ? 92.757 79.052 -36.951 1.00 41.16 248 SER B C 1
ATOM 4084 O O . SER B 1 267 ? 93.643 78.437 -36.352 1.00 42.24 248 SER B O 1
ATOM 4087 N N . THR B 1 268 ? 91.701 79.556 -36.327 1.00 40.81 249 THR B N 1
ATOM 4088 C CA . THR B 1 268 ? 91.459 79.335 -34.905 1.00 38.62 249 THR B CA 1
ATOM 4089 C C . THR B 1 268 ? 91.444 77.824 -34.577 1.00 38.95 249 THR B C 1
ATOM 4090 O O . THR B 1 268 ? 91.983 77.396 -33.551 1.00 40.11 249 THR B O 1
ATOM 4094 N N . ALA B 1 269 ? 90.829 77.015 -35.435 1.00 36.56 250 ALA B N 1
ATOM 4095 C CA . ALA B 1 269 ? 90.813 75.569 -35.244 1.00 36.85 250 ALA B CA 1
ATOM 4096 C C . ALA B 1 269 ? 92.213 74.986 -35.274 1.00 39.76 250 ALA B C 1
ATOM 4097 O O . ALA B 1 269 ? 92.525 74.113 -34.496 1.00 41.06 250 ALA B O 1
ATOM 4099 N N . GLN B 1 270 ? 93.047 75.483 -36.184 1.00 44.34 251 GLN B N 1
ATOM 4100 C CA . GLN B 1 270 ? 94.418 75.007 -36.374 1.00 46.84 251 GLN B CA 1
ATOM 4101 C C . GLN B 1 270 ? 95.272 75.453 -35.205 1.00 44.57 251 GLN B C 1
ATOM 4102 O O . GLN B 1 270 ? 96.087 74.683 -34.742 1.00 46.26 251 GLN B O 1
ATOM 4108 N N . ASP B 1 271 ? 95.043 76.662 -34.702 1.00 43.63 252 ASP B N 1
ATOM 4109 C CA . ASP B 1 271 ? 95.721 77.159 -33.487 1.00 44.33 252 ASP B CA 1
ATOM 4110 C C . ASP B 1 271 ? 95.421 76.256 -32.284 1.00 43.53 252 ASP B C 1
ATOM 4111 O O . ASP B 1 271 ? 96.326 75.783 -31.625 1.00 44.06 252 ASP B O 1
ATOM 4116 N N . LEU B 1 272 ? 94.155 75.999 -32.012 1.00 43.21 253 LEU B N 1
ATOM 4117 C CA . LEU B 1 272 ? 93.793 75.117 -30.902 1.00 44.78 253 LEU B CA 1
ATOM 4118 C C . LEU B 1 272 ? 94.288 73.678 -31.087 1.00 44.82 253 LEU B C 1
ATOM 4119 O O . LEU B 1 272 ? 94.695 73.052 -30.126 1.00 47.84 253 LEU B O 1
ATOM 4124 N N . ALA B 1 273 ? 94.275 73.146 -32.300 1.00 44.75 254 ALA B N 1
ATOM 4125 C CA . ALA B 1 273 ? 94.841 71.806 -32.530 1.00 44.96 254 ALA B CA 1
ATOM 4126 C C . ALA B 1 273 ? 96.344 71.740 -32.165 1.00 46.06 254 ALA B C 1
ATOM 4127 O O . ALA B 1 273 ? 96.822 70.725 -31.648 1.00 48.06 254 ALA B O 1
ATOM 4129 N N . ARG B 1 274 ? 97.063 72.840 -32.390 1.00 46.71 255 ARG B N 1
ATOM 4130 C CA . ARG B 1 274 ? 98.499 72.957 -32.118 1.00 46.03 255 ARG B CA 1
ATOM 4131 C C . ARG B 1 274 ? 98.893 73.576 -30.754 1.00 45.55 255 ARG B C 1
ATOM 4132 O O . ARG B 1 274 ? 100.084 73.811 -30.516 1.00 43.27 255 ARG B O 1
ATOM 4137 N N . GLY B 1 275 ? 97.924 73.885 -29.890 1.00 44.32 256 GLY B N 1
ATOM 4138 C CA . GLY B 1 275 ? 98.215 74.464 -28.579 1.00 44.20 256 GLY B CA 1
ATOM 4139 C C . GLY B 1 275 ? 98.714 75.891 -28.603 1.00 46.12 256 GLY B C 1
ATOM 4140 O O . GLY B 1 275 ? 99.403 76.329 -27.677 1.00 47.22 256 GLY B O 1
ATOM 4141 N N . LYS B 1 276 ? 98.365 76.617 -29.659 1.00 47.60 257 LYS B N 1
ATOM 4142 C CA A LYS B 1 276 ? 98.747 78.017 -29.821 0.50 48.50 257 LYS B CA 1
ATOM 4143 C CA B LYS B 1 276 ? 98.747 78.012 -29.812 0.50 47.76 257 LYS B CA 1
ATOM 4144 C C . LYS B 1 276 ? 97.559 78.915 -29.440 1.00 50.34 257 LYS B C 1
ATOM 4145 O O . LYS B 1 276 ? 96.377 78.486 -29.437 1.00 49.76 257 LYS B O 1
ATOM 4150 N N . ARG B 1 277 ? 97.880 80.159 -29.107 1.00 52.68 258 ARG B N 1
ATOM 4151 C CA . ARG B 1 277 ? 96.903 81.156 -28.704 1.00 53.54 258 ARG B CA 1
ATOM 4152 C C . ARG B 1 277 ? 96.299 81.688 -29.995 1.00 50.97 258 ARG B C 1
ATOM 4153 O O . ARG B 1 277 ? 97.023 82.012 -30.955 1.00 52.35 258 ARG B O 1
ATOM 4161 N N . SER B 1 278 ? 94.972 81.734 -30.041 1.00 50.81 259 SER B N 1
ATOM 4162 C CA . SER B 1 278 ? 94.242 82.239 -31.210 1.00 47.44 259 SER B CA 1
ATOM 4163 C C . SER B 1 278 ? 94.054 83.755 -31.150 1.00 45.77 259 SER B C 1
ATOM 4164 O O . SER B 1 278 ? 94.469 84.416 -30.191 1.00 44.57 259 SER B O 1
ATOM 4167 N N . GLU B 1 279 ? 93.445 84.284 -32.209 1.00 44.36 260 GLU B N 1
ATOM 4168 C CA . GLU B 1 279 ? 93.117 85.673 -32.314 1.00 45.86 260 GLU B CA 1
ATOM 4169 C C . GLU B 1 279 ? 91.653 85.900 -31.876 1.00 43.28 260 GLU B C 1
ATOM 4170 O O . GLU B 1 279 ? 91.085 86.902 -32.250 1.00 41.91 260 GLU B O 1
ATOM 4176 N N . ILE B 1 280 ? 91.058 84.998 -31.075 1.00 42.06 261 ILE B N 1
ATOM 4177 C CA . ILE B 1 280 ? 89.644 85.076 -30.687 1.00 41.35 261 ILE B CA 1
ATOM 4178 C C . ILE B 1 280 ? 89.267 86.393 -30.033 1.00 42.42 261 ILE B C 1
ATOM 4179 O O . ILE B 1 280 ? 88.119 86.860 -30.227 1.00 41.75 261 ILE B O 1
ATOM 4184 N N . ASP B 1 281 ? 90.219 87.027 -29.313 1.00 41.99 262 ASP B N 1
ATOM 4185 C CA . ASP B 1 281 ? 89.938 88.319 -28.684 1.00 43.33 262 ASP B CA 1
ATOM 4186 C C . ASP B 1 281 ? 89.694 89.421 -29.703 1.00 42.41 262 ASP B C 1
ATOM 4187 O O . ASP B 1 281 ? 89.126 90.442 -29.363 1.00 44.29 262 ASP B O 1
ATOM 4192 N N . HIS B 1 282 ? 90.075 89.184 -30.951 1.00 43.19 263 HIS B N 1
ATOM 4193 C CA . HIS B 1 282 ? 89.936 90.147 -32.044 1.00 43.48 263 HIS B CA 1
ATOM 4194 C C . HIS B 1 282 ? 88.909 89.731 -33.101 1.00 43.51 263 HIS B C 1
ATOM 4195 O O . HIS B 1 282 ? 88.760 90.381 -34.115 1.00 43.79 263 HIS B O 1
ATOM 4202 N N . LEU B 1 283 ? 88.213 88.637 -32.834 1.00 47.20 264 LEU B N 1
ATOM 4203 C CA . LEU B 1 283 ? 87.129 88.131 -33.672 1.00 45.44 264 LEU B CA 1
ATOM 4204 C C . LEU B 1 283 ? 85.839 88.294 -32.867 1.00 43.70 264 LEU B C 1
ATOM 4205 O O . LEU B 1 283 ? 85.359 89.408 -32.684 1.00 42.46 264 LEU B O 1
ATOM 4210 N N . ASN B 1 284 ? 85.316 87.216 -32.299 1.00 43.95 265 ASN B N 1
ATOM 4211 C CA . ASN B 1 284 ? 84.093 87.315 -31.572 1.00 39.90 265 ASN B CA 1
ATOM 4212 C C . ASN B 1 284 ? 84.276 88.208 -30.354 1.00 40.58 265 ASN B C 1
ATOM 4213 O O . ASN B 1 284 ? 83.298 88.751 -29.892 1.00 40.23 265 ASN B O 1
ATOM 4218 N N . GLY B 1 285 ? 85.491 88.299 -29.810 1.00 39.16 266 GLY B N 1
ATOM 4219 C CA . GLY B 1 285 ? 85.764 89.119 -28.610 1.00 38.44 266 GLY B CA 1
ATOM 4220 C C . GLY B 1 285 ? 85.587 90.577 -28.897 1.00 39.21 266 GLY B C 1
ATOM 4221 O O . GLY B 1 285 ? 85.133 91.322 -28.040 1.00 41.06 266 GLY B O 1
ATOM 4222 N N . LEU B 1 286 ? 85.972 91.003 -30.092 1.00 39.69 267 LEU B N 1
ATOM 4223 C CA . LEU B 1 286 ? 85.778 92.380 -30.502 1.00 40.20 267 LEU B CA 1
ATOM 4224 C C . LEU B 1 286 ? 84.280 92.720 -30.524 1.00 41.56 267 LEU B C 1
ATOM 4225 O O . LEU B 1 286 ? 83.855 93.750 -29.994 1.00 43.60 267 LEU B O 1
ATOM 4230 N N . ILE B 1 287 ? 83.482 91.850 -31.129 1.00 42.02 268 ILE B N 1
ATOM 4231 C CA . ILE B 1 287 ? 82.038 92.058 -31.182 1.00 41.33 268 ILE B CA 1
ATOM 4232 C C . ILE B 1 287 ? 81.446 92.124 -29.775 1.00 39.63 268 ILE B C 1
ATOM 4233 O O . ILE B 1 287 ? 80.569 92.951 -29.496 1.00 41.51 268 ILE B O 1
ATOM 4238 N N . VAL B 1 288 ? 81.940 91.283 -28.882 1.00 38.43 269 VAL B N 1
ATOM 4239 C CA . VAL B 1 288 ? 81.474 91.297 -27.515 1.00 40.76 269 VAL B CA 1
ATOM 4240 C C . VAL B 1 288 ? 81.774 92.596 -26.815 1.00 40.42 269 VAL B C 1
ATOM 4241 O O . VAL B 1 288 ? 80.888 93.190 -26.192 1.00 42.85 269 VAL B O 1
ATOM 4245 N N . ARG B 1 289 ? 83.043 93.002 -26.865 1.00 43.26 270 ARG B N 1
ATOM 4246 C CA A ARG B 1 289 ? 83.503 94.248 -26.218 0.50 43.52 270 ARG B CA 1
ATOM 4247 C CA B ARG B 1 289 ? 83.506 94.213 -26.209 0.50 43.79 270 ARG B CA 1
ATOM 4248 C C . ARG B 1 289 ? 82.754 95.434 -26.765 1.00 43.72 270 ARG B C 1
ATOM 4249 O O . ARG B 1 289 ? 82.319 96.295 -26.033 1.00 43.67 270 ARG B O 1
ATOM 4264 N N . ARG B 1 290 ? 82.599 95.470 -28.071 1.00 43.24 271 ARG B N 1
ATOM 4265 C CA . ARG B 1 290 ? 81.952 96.571 -28.714 1.00 44.27 271 ARG B CA 1
ATOM 4266 C C . ARG B 1 290 ? 80.453 96.608 -28.459 1.00 45.27 271 ARG B C 1
ATOM 4267 O O . ARG B 1 290 ? 79.890 97.667 -28.158 1.00 46.03 271 ARG B O 1
ATOM 4275 N N . GLY B 1 291 ? 79.800 95.451 -28.535 1.00 44.48 272 GLY B N 1
ATOM 4276 C CA . GLY B 1 291 ? 78.375 95.353 -28.266 1.00 41.93 272 GLY B CA 1
ATOM 4277 C C . GLY B 1 291 ? 78.051 95.768 -26.860 1.00 41.23 272 GLY B C 1
ATOM 4278 O O . GLY B 1 291 ? 77.103 96.524 -26.662 1.00 41.32 272 GLY B O 1
ATOM 4279 N N . ASP B 1 292 ? 78.825 95.283 -25.880 1.00 38.94 273 ASP B N 1
ATOM 4280 C CA . ASP B 1 292 ? 78.625 95.671 -24.503 1.00 39.98 273 ASP B CA 1
ATOM 4281 C C . ASP B 1 292 ? 78.745 97.168 -24.335 1.00 41.35 273 ASP B C 1
ATOM 4282 O O . ASP B 1 292 ? 77.887 97.747 -23.726 1.00 45.35 273 ASP B O 1
ATOM 4287 N N . ALA B 1 293 ? 79.769 97.796 -24.929 1.00 43.99 274 ALA B N 1
ATOM 4288 C CA . ALA B 1 293 ? 79.955 99.257 -24.902 1.00 41.38 274 ALA B CA 1
ATOM 4289 C C . ALA B 1 293 ? 78.809 100.078 -25.556 1.00 43.67 274 ALA B C 1
ATOM 4290 O O . ALA B 1 293 ? 78.559 101.232 -25.213 1.00 44.09 274 ALA B O 1
ATOM 4292 N N . LEU B 1 294 ? 78.116 99.477 -26.504 1.00 44.99 275 LEU B N 1
ATOM 4293 C CA . LEU B 1 294 ? 77.053 100.139 -27.227 1.00 43.95 275 LEU B CA 1
ATOM 4294 C C . LEU B 1 294 ? 75.648 99.778 -26.763 1.00 42.71 275 LEU B C 1
ATOM 4295 O O . LEU B 1 294 ? 74.711 100.347 -27.254 1.00 44.83 275 LEU B O 1
ATOM 4300 N N . GLY B 1 295 ? 75.492 98.842 -25.830 1.00 43.23 276 GLY B N 1
ATOM 4301 C CA . GLY B 1 295 ? 74.172 98.428 -25.358 1.00 41.13 276 GLY B CA 1
ATOM 4302 C C . GLY B 1 295 ? 73.472 97.465 -26.280 1.00 42.32 276 GLY B C 1
ATOM 4303 O O . GLY B 1 295 ? 72.248 97.357 -26.257 1.00 42.68 276 GLY B O 1
ATOM 4304 N N . ILE B 1 296 ? 74.253 96.745 -27.087 1.00 42.61 277 ILE B N 1
ATOM 4305 C CA . ILE B 1 296 ? 73.737 95.811 -28.062 1.00 41.47 277 ILE B CA 1
ATOM 4306 C C . ILE B 1 296 ? 73.967 94.399 -27.521 1.00 44.05 277 ILE B C 1
ATOM 4307 O O . ILE B 1 296 ? 75.097 94.063 -27.151 1.00 41.38 277 ILE B O 1
ATOM 4312 N N . PRO B 1 297 ? 72.887 93.596 -27.397 1.00 43.14 278 PRO B N 1
ATOM 4313 C CA . PRO B 1 297 ? 73.082 92.218 -26.918 1.00 44.68 278 PRO B CA 1
ATOM 4314 C C . PRO B 1 297 ? 73.959 91.405 -27.861 1.00 42.86 278 PRO B C 1
ATOM 4315 O O . PRO B 1 297 ? 73.748 91.440 -29.050 1.00 43.83 278 PRO B O 1
ATOM 4319 N N . VAL B 1 298 ? 74.935 90.682 -27.317 1.00 43.99 279 VAL B N 1
ATOM 4320 C CA . VAL B 1 298 ? 75.855 89.868 -28.125 1.00 40.40 279 VAL B CA 1
ATOM 4321 C C . VAL B 1 298 ? 76.019 88.472 -27.486 1.00 44.09 279 VAL B C 1
ATOM 4322 O O . VAL B 1 298 ? 77.133 88.002 -27.314 1.00 48.84 279 VAL B O 1
ATOM 4326 N N . PRO B 1 299 ? 74.896 87.791 -27.137 1.00 43.79 280 PRO B N 1
ATOM 4327 C CA . PRO B 1 299 ? 75.011 86.517 -26.457 1.00 44.18 280 PRO B CA 1
ATOM 4328 C C . PRO B 1 299 ? 75.615 85.323 -27.199 1.00 41.43 280 PRO B C 1
ATOM 4329 O O . PRO B 1 299 ? 76.286 84.534 -26.562 1.00 42.23 280 PRO B O 1
ATOM 4333 N N . ALA B 1 300 ? 75.316 85.153 -28.480 1.00 39.86 281 ALA B N 1
ATOM 4334 C CA . ALA B 1 300 ? 75.829 84.058 -29.277 1.00 39.24 281 ALA B CA 1
ATOM 4335 C C . ALA B 1 300 ? 77.341 84.249 -29.449 1.00 39.68 281 ALA B C 1
ATOM 4336 O O . ALA B 1 300 ? 78.113 83.331 -29.264 1.00 42.98 281 ALA B O 1
ATOM 4338 N N . ASN B 1 301 ? 77.745 85.466 -29.781 1.00 41.58 282 ASN B N 1
ATOM 4339 C CA . ASN B 1 301 ? 79.163 85.841 -29.883 1.00 41.26 282 ASN B CA 1
ATOM 4340 C C . ASN B 1 301 ? 79.889 85.667 -28.581 1.00 38.69 282 ASN B C 1
ATOM 4341 O O . ASN B 1 301 ? 80.995 85.232 -28.589 1.00 38.78 282 ASN B O 1
ATOM 4346 N N . ARG B 1 302 ? 79.231 85.940 -27.457 1.00 40.59 283 ARG B N 1
ATOM 4347 C CA . ARG B 1 302 ? 79.866 85.817 -26.143 1.00 40.10 283 ARG B CA 1
ATOM 4348 C C . ARG B 1 302 ? 80.112 84.374 -25.762 1.00 38.85 283 ARG B C 1
ATOM 4349 O O . ARG B 1 302 ? 81.129 84.068 -25.150 1.00 42.97 283 ARG B O 1
ATOM 4357 N N . VAL B 1 303 ? 79.180 83.485 -26.077 1.00 40.60 284 VAL B N 1
ATOM 4358 C CA . VAL B 1 303 ? 79.358 82.038 -25.813 1.00 40.96 284 VAL B CA 1
ATOM 4359 C C . VAL B 1 303 ? 80.511 81.459 -26.650 1.00 37.21 284 VAL B C 1
ATOM 4360 O O . VAL B 1 303 ? 81.321 80.675 -26.168 1.00 39.24 284 VAL B O 1
ATOM 4364 N N . LEU B 1 304 ? 80.597 81.848 -27.896 1.00 42.36 285 LEU B N 1
ATOM 4365 C CA . LEU B 1 304 ? 81.700 81.351 -28.752 1.00 38.03 285 LEU B CA 1
ATOM 4366 C C . LEU B 1 304 ? 83.079 81.856 -28.281 1.00 39.93 285 LEU B C 1
ATOM 4367 O O . LEU B 1 304 ? 84.031 81.102 -28.272 1.00 40.26 285 LEU B O 1
ATOM 4372 N N . HIS B 1 305 ? 83.169 83.118 -27.868 1.00 39.47 286 HIS B N 1
ATOM 4373 C CA . HIS B 1 305 ? 84.390 83.695 -27.357 1.00 37.78 286 HIS B CA 1
ATOM 4374 C C . HIS B 1 305 ? 84.820 83.045 -26.041 1.00 39.25 286 HIS B C 1
ATOM 4375 O O . HIS B 1 305 ? 85.956 82.644 -25.898 1.00 41.92 286 HIS B O 1
ATOM 4382 N N . ALA B 1 306 ? 83.915 82.957 -25.079 1.00 39.54 287 ALA B N 1
ATOM 4383 C CA . ALA B 1 306 ? 84.191 82.322 -23.791 1.00 38.49 287 ALA B CA 1
ATOM 4384 C C . ALA B 1 306 ? 84.636 80.874 -23.936 1.00 39.10 287 ALA B C 1
ATOM 4385 O O . ALA B 1 306 ? 85.520 80.442 -23.220 1.00 39.26 287 ALA B O 1
ATOM 4387 N N . LEU B 1 307 ? 83.988 80.132 -24.830 1.00 40.70 288 LEU B N 1
ATOM 4388 C CA . LEU B 1 307 ? 84.308 78.725 -25.057 1.00 40.12 288 LEU B CA 1
ATOM 4389 C C . LEU B 1 307 ? 85.683 78.521 -25.655 1.00 39.25 288 LEU B C 1
ATOM 4390 O O . LEU B 1 307 ? 86.421 77.674 -25.176 1.00 38.44 288 LEU B O 1
ATOM 4395 N N . VAL B 1 308 ? 86.069 79.322 -26.649 1.00 40.47 289 VAL B N 1
ATOM 4396 C CA . VAL B 1 308 ? 87.431 79.212 -27.198 1.00 37.90 289 VAL B CA 1
ATOM 4397 C C . VAL B 1 308 ? 88.498 79.536 -26.153 1.00 37.64 289 VAL B C 1
ATOM 4398 O O . VAL B 1 308 ? 89.518 78.879 -26.076 1.00 38.55 289 VAL B O 1
ATOM 4402 N N . ARG B 1 309 ? 88.242 80.550 -25.342 1.00 38.56 290 ARG B N 1
ATOM 4403 C CA A ARG B 1 309 ? 89.176 80.963 -24.301 0.50 38.32 290 ARG B CA 1
ATOM 4404 C CA B ARG B 1 309 ? 89.151 80.979 -24.284 0.50 38.88 290 ARG B CA 1
ATOM 4405 C C . ARG B 1 309 ? 89.289 79.934 -23.189 1.00 38.11 290 ARG B C 1
ATOM 4406 O O . ARG B 1 309 ? 90.372 79.755 -22.623 1.00 38.63 290 ARG B O 1
ATOM 4421 N N . LEU B 1 310 ? 88.201 79.240 -22.884 1.00 37.61 291 LEU B N 1
ATOM 4422 C CA . LEU B 1 310 ? 88.265 78.199 -21.859 1.00 38.36 291 LEU B CA 1
ATOM 4423 C C . LEU B 1 310 ? 89.146 77.057 -22.335 1.00 38.26 291 LEU B C 1
ATOM 4424 O O . LEU B 1 310 ? 89.899 76.487 -21.560 1.00 40.59 291 LEU B O 1
ATOM 4429 N N . ILE B 1 311 ? 88.992 76.690 -23.609 1.00 40.49 292 ILE B N 1
ATOM 4430 C CA . ILE B 1 311 ? 89.753 75.599 -24.211 1.00 41.35 292 ILE B CA 1
ATOM 4431 C C . ILE B 1 311 ? 91.229 75.998 -24.287 1.00 40.77 292 ILE B C 1
ATOM 4432 O O . ILE B 1 311 ? 92.077 75.226 -23.926 1.00 42.96 292 ILE B O 1
ATOM 4437 N N . GLU B 1 312 ? 91.504 77.215 -24.741 1.00 43.21 293 GLU B N 1
ATOM 4438 C CA . GLU B 1 312 ? 92.857 77.770 -24.782 1.00 45.94 293 GLU B CA 1
ATOM 4439 C C . GLU B 1 312 ? 93.547 77.766 -23.436 1.00 46.90 293 GLU B C 1
ATOM 4440 O O . GLU B 1 312 ? 94.738 77.499 -23.376 1.00 49.10 293 GLU B O 1
ATOM 4446 N N . ASP B 1 313 ? 92.804 78.082 -22.375 1.00 50.59 294 ASP B N 1
ATOM 4447 C CA . ASP B 1 313 ? 93.328 78.129 -20.993 1.00 53.75 294 ASP B CA 1
ATOM 4448 C C . ASP B 1 313 ? 93.554 76.767 -20.345 1.00 54.88 294 ASP B C 1
ATOM 4449 O O . ASP B 1 313 ? 94.369 76.637 -19.438 1.00 54.21 294 ASP B O 1
ATOM 4454 N N . LYS B 1 314 ? 92.818 75.761 -20.789 1.00 58.59 295 LYS B N 1
ATOM 4455 C CA . LYS B 1 314 ? 92.995 74.411 -20.286 1.00 62.57 295 LYS B CA 1
ATOM 4456 C C . LYS B 1 314 ? 94.323 73.925 -20.883 1.00 65.92 295 LYS B C 1
ATOM 4457 O O . LYS B 1 314 ? 95.212 73.487 -20.144 1.00 68.37 295 LYS B O 1
ATOM 4463 N N . GLN B 1 315 ? 94.461 74.052 -22.213 1.00 69.34 296 GLN B N 1
ATOM 4464 C CA . GLN B 1 315 ? 95.698 73.683 -22.967 1.00 69.95 296 GLN B CA 1
ATOM 4465 C C . GLN B 1 315 ? 96.948 74.304 -22.368 1.00 72.66 296 GLN B C 1
ATOM 4466 O O . GLN B 1 315 ? 97.997 73.673 -22.344 1.00 73.60 296 GLN B O 1
ATOM 4472 N N . GLN B 1 316 ? 96.826 75.551 -21.921 1.00 75.05 297 GLN B N 1
ATOM 4473 C CA . GLN B 1 316 ? 97.923 76.292 -21.323 1.00 78.31 297 GLN B CA 1
ATOM 4474 C C . GLN B 1 316 ? 98.265 75.774 -19.909 1.00 79.54 297 GLN B C 1
ATOM 4475 O O . GLN B 1 316 ? 99.440 75.719 -19.555 1.00 81.07 297 GLN B O 1
ATOM 4481 N N . HIS B 1 317 ? 97.264 75.378 -19.115 1.00 80.73 298 HIS B N 1
ATOM 4482 C CA . HIS B 1 317 ? 97.502 74.893 -17.733 1.00 80.92 298 HIS B CA 1
ATOM 4483 C C . HIS B 1 317 ? 97.059 73.443 -17.515 1.00 80.55 298 HIS B C 1
ATOM 4484 O O . HIS B 1 317 ? 96.104 73.172 -16.781 1.00 79.88 298 HIS B O 1
#

Organism: Cupriavidus pinatubonensis (strain JMP 134 / LMG 1197) (NCBI:txid264198)

Solvent-accessible surface area: 24886 Å² total

B-factor: mean 49.29, std 10.66, range [21.67, 93.48]

InterPro domains:
  IPR003710 Ketopantoate reductase ApbA/PanE [TIGR00745] (2-294)
  IPR008927 6-phosphogluconate dehydrogenase-like, C-terminal domain superfamily [SSF48179] (170-293)
  IPR013328 6-phosphogluconate dehydrogenase, domain 2 [G3DSA:1.10.1040.10] (171-299)
  IPR013332 Ketopantoate reductase, N-terminal domain [PF02558] (3-147)
  IPR013752 Ketopantoate reductase, C-terminal domain [PF08546] (170-293)
  IPR036291 NAD(P)-binding domain superfamily [SSF51735] (1-158)
  IPR050838 2-dehydropantoate 2-reductase-like [PTHR43765] (1-294)

Foldseek 3Di:
DEEECCAQLRCALQCLQVLPDQYEYQYDPLQQVVCVPQRAWHAEVVDTDHGNHHYHNQLLVLAPHQEYEYEREPVCLQVSLVSAPNHDQNHEYEDAYAFQCNQVSSVVRYPYHYKYKDWDFDWHDGHSYIYTHDDAEIEIEADPCGVVVQVSSVSVVHHYHYDPAVNQVSLLVLLLCLLAALQCQLVVAKLLVQCPDVCSVVLCLCVLSVVLCVVVVHDHDDCSVVVSNCVCVVPRDGDPLNVCLVVLHDDSLCRRLVVSCVSCVVVVHDNVSSVVSSVSSVVSSVVSVPD/DEEECCFQQGCALQCLQQLPDQYEYQYDPLQQVVCVVFRAFHAEPVDTDHGNHHYHNQLLVLAPHQEYEYEREPVCLQVSLVSAPRHDQNHEYEDAYAFLCRQVSNVVPYNYHYKYKDFDFDWHDGHSYIHGPDDAEIEIEDDPCGVVVQVSSVSVPHHYHYDPAVSQVRLLVLLLCLLAALQCQLVVFKLLVQCPDPCSVVLCLCCLSVVLCVVVVHDYDDCSVVVSVCVCVCPRDGHPLNVCLVVLHDDSLCRRLVVSVVSCVVVVGDNVSSVVSSVSSVVSSVVSVD